Protein 4J7Q (pdb70)

CATH classification: 3.40.525.10

Nearest PDB structures (foldseek):
  4j7q-assembly3_B  TM=1.003E+00  e=6.945E-68  Saccharomyces cerevisiae S288C
  4j7q-assembly3_A  TM=9.992E-01  e=2.365E-64  Saccharomyces cerevisiae S288C
  4m8z-assembly1_B  TM=1.002E+00  e=1.175E-63  Saccharomyces cerevisiae S288C
  4j7p-assembly1_A  TM=9.966E-01  e=2.127E-63  Saccharomyces cerevisiae S288C
  4j7p-assembly1_B  TM=1.001E+00  e=8.844E-63  Saccharomyces cerevisiae S288C

Radius of gyration: 30.01 Å; Cα contacts (8 Å, |Δi|>4): 1055; chains: 2; bounding box: 81×82×56 Å

Secondary structure (DSSP, 8-state):
---EEE-S---S--TTSPPPPPPPP-HHHHHHHHHHHHHHH-TT-EEES-STT--TT-EEEPPHHHHHHS-HHHHHHHHHHTTS-HHHHHHHHHHHHHHHHHHT-TTSSGGGT-SS-HHHHGGGGTT-SEEEEEE-TTSPEEEEE-GGG--S-S-HHHHHHHHHHHHHHHHTPPTT---EEEEEE----TTS-----HHHHHHHHHHHS-TT-EEEEEEES--HHHHHHHHHHGGGB-HHHHTTEE-SS-GGGTS-GGGSBGGGTSSEEE---HHHHHHHHHHHHHHHHHHHHHHHHHTTS-TT--HHHHTS--SS-SS---/---EEE-S---S--TTSPPPPPPPPPHHHHHHHHHHHHHHH-TT-EEES-STT--TT-EEEPPHHHHHHS-HHHHHHHHHHTTT-HHHHHHHHHHHHHHHHHHT-TTSSGGGT-SS-HHHHGGGGTT-SEEEEEE-TTSPEEEEE-GGG--S-S-HHHHHHHHHHHHHHHHTPPTT---EEEEEE----TTS-------HHHHHHHHHHS-TT-EEEEEEES--HHHHHHHHHHGGGB-HHHHTTEE-SS-GGGTS-GGGSBGGGTSSEEE---HHHHHHHHHHHHHHHHHHHHHHHHHTTS-TT--HHHHSS--SS-SS--

InterPro domains:
  IPR001251 CRAL-TRIO lipid binding domain [PF00650] (140-289)
  IPR001251 CRAL-TRIO lipid binding domain [PS50191] (135-295)
  IPR001251 CRAL-TRIO lipid binding domain [SM00516] (139-292)
  IPR001251 CRAL-TRIO lipid binding domain [cd00170] (139-290)
  IPR011074 CRAL/TRIO, N-terminal domain [PF03765] (47-109)
  IPR011074 CRAL/TRIO, N-terminal domain [SM01100] (86-111)
  IPR036273 CRAL/TRIO, N-terminal domain superfamily [SSF46938] (19-126)
  IPR036865 CRAL-TRIO lipid binding domain superfamily [G3DSA:3.40.525.10] (13-345)
  IPR036865 CRAL-TRIO lipid binding domain superfamily [SSF52087] (134-319)
  IPR052578 Phosphatidylinositol Transfer CRAL-TRIO Domain-Containing Protein [PTHR45824] (34-321)

Sequence (644 aa):
KNLINIDKPIKELPASIAIPKEKPLTGEQQKMYDEVLKHFSNPDLKVYTSEKNKSEDDLKPLEEEEKAWLTRECFLRYLRATKWVLKDCIDRITMTLAWRREFGISHLGEEHGDKITADLVAVENESGKQVILGYENDARPILYLKPGRQNTKTSHRQVQHLVFMLERVIDFMPAGQDSLALLIDFKDYPDVPKVPGVGKEVLHILQTHYPERLGKALLTNIPWLAWTFLKLIHPFIDPLTREKLVFDEPFVKYVPKNELDSLYGGDLKFKYNHDVYWPALVETAREKRDHYFKRFQSFGGIVGLSEVDLRGTHEKLLYPVKKNLINIDKPIKELPASIAIPKEKPLTGEQQKMYDEVLKHFSNPDLKVYTSEKNKSEDDLKPLEEEEKAWLTRECFLRYLRATKWVLKDCIDRITMTLAWRREFGISHLGEEHGDKITADLVAVENESGKQVILGYENDARPILYLKPGRQNTKTSHRQVQHLVFMLERVIDFMPAGQDSLALLIDFKDYPDVPKVPGGVGKEVLHILQTHYPERLGKALLTNIPWLAWTFLKLIHPFIDPLTREKLVFDEPFVKYVPKNELDSLYGGDLKFKYNHDVYWPALVETAREKRDHYFKRFQSFGGIVGLSEVDLRGTHEKLLYPV

Organism: Saccharomyces cerevisiae (strain ATCC 204508 / S288c) (NCBI:txid559292)

GO terms:
  GO:0071561 nucleus-vacuole junction (C, IDA)
  GO:0071944 cell periphery (C, IDA)
  GO:0005811 lipid droplet (C, IDA)
  GO:0008526 phosphatidylinositol transfer activity (F, IDA)
  GO:0032934 sterol binding (F, IDA)
  GO:0015914 phospholipid transport (P, IDA)
  GO:0008526 phosphatidylinositol transfer activity (F, IGI)
  GO:0009410 response to xenobiotic stimulus (P, IGI)
  GO:0015914 phospholipid transport (P, IGI)
  GO:0016126 sterol biosynthetic process (P, IGI)
  GO:0008654 phospholipid biosynthetic process (P, IGI)
  GO:0005737 cytoplasm (C, HDA)
  GO:0005829 cytosol (C, HDA)
  GO:0005886 plasma membrane (C, HDA)
  GO:0043942 negative regulation of sexual sporulation resulting in formation of a cellular spore (P, IMP)
  GO:0008526 phosphatidylinositol transfer activity (F, IMP)
  GO:0015914 phospholipid transport (P, IMP)
  GO:0042802 identical protein binding (F, IPI)

Solvent-accessible surface area: 31065 Å² total; per-residue (Å²): 204,126,66,82,130,36,55,102,10,37,104,116,37,37,114,100,14,81,65,59,197,89,159,120,44,78,47,129,49,80,127,50,17,41,87,0,5,144,61,2,55,66,125,108,23,111,4,40,39,15,27,159,103,101,43,124,139,58,60,112,65,22,88,78,22,5,74,1,33,0,1,31,15,0,0,3,6,3,0,76,29,14,171,62,66,52,139,67,0,28,58,61,0,20,29,0,3,0,6,9,39,56,11,9,8,11,44,32,6,66,51,66,52,14,126,3,34,7,125,66,0,18,49,0,0,92,18,1,17,14,1,2,1,3,2,5,70,52,0,36,0,0,5,2,33,15,44,23,44,68,36,13,144,94,36,92,89,30,1,19,1,40,3,9,0,14,17,19,0,18,20,4,5,16,36,37,22,22,14,9,0,33,3,8,2,40,102,98,31,116,100,17,110,162,54,161,92,29,8,146,54,10,14,82,4,58,79,30,3,20,15,72,22,63,10,42,5,1,22,31,75,34,65,103,66,42,33,8,66,28,61,46,30,45,73,90,6,54,72,122,17,87,118,63,30,3,23,103,74,75,12,65,131,51,0,36,112,71,5,0,2,31,116,27,42,6,23,3,87,15,157,37,70,35,123,51,0,17,72,20,0,37,84,4,0,86,86,41,24,65,63,23,20,152,29,1,90,80,37,58,17,77,10,4,3,0,11,33,0,0,48,11,108,61,151,172,46,111,74,100,45,147,249,106,102,90,132,38,50,95,9,37,99,107,35,36,114,100,12,81,58,60,193,87,176,110,44,76,54,125,44,76,138,52,14,67,69,0,33,142,56,2,53,63,123,114,24,109,3,31,40,15,30,158,105,112,43,123,141,55,53,104,62,22,73,76,22,5,77,1,29,0,1,31,16,0,0,8,6,4,0,98,34,11,169,60,68,61,144,67,0,24,63,63,0,17,33,0,3,0,6,8,40,48,10,9,8,11,46,32,5,65,52,66,52,15,118,4,35,8,129,67,0,18,51,0,0,93,18,2,15,14,1,1,1,4,2,4,70,57,0,37,1,0,3,4,31,15,44,19,41,66,35,13,148,75,43,85,86,27,2,15,2,37,2,11,0,14,18,19,0,15,21,4,5,18,33,32,23,23,13,5,0,32,2,7,2,43,92,112,35,118,97,18,99,154,65,92,101,82,32,1,162,55,13,15,80,4,60,81,25,3,20,15,63,22,62,10,33,4,1,20,31,76,34,71,124,60,47,32,7,62,26,62,47,34,49,70,92,4,43,78,138,17,84,132,62,30,1,23,102,73,91,12,65,123,36,0,35,105,71,4,0,2,30,118,29,42,6,20,4,97,18,150,41,68,35,122,53,0,17,73,18,0,38,88,8,0,87,82,41,26,64,61,23,19,152,28,0,92,78,40,58,17,77,8,4,2,0,10,25,0,0,45,12,115,62,161,170,38,112,70,102,89

B-factor: mean 21.81, std 8.24, range [9.13, 56.17]

Structure (mmCIF, N/CA/C/O backbone):
data_4J7Q
#
_entry.id   4J7Q
#
_cell.length_a   52.889
_cell.length_b   144.149
_cell.length_c   55.656
_cell.angle_alpha   90.00
_cell.angle_beta   111.28
_cell.angle_gamma   90.00
#
_symmetry.space_group_name_H-M   'P 1 21 1'
#
loop_
_entity.id
_entity.type
_entity.pdbx_description
1 polymer 'Phosphatidylinositol transfer protein PDR16'
2 non-polymer '(1R)-2-{[(S)-hydroxy{[(1S,2R,3R,4S,5S,6R)-2,3,4,5,6-pentahydroxycyclohexyl]oxy}phosphoryl]oxy}-1-[(octadecanoyloxy)methyl]ethyl (9Z)-octadec-9-enoate'
3 water water
#
loop_
_atom_site.group_PDB
_atom_site.id
_atom_site.type_symbol
_atom_site.label_atom_id
_atom_site.label_alt_id
_atom_site.label_comp_id
_atom_site.label_asym_id
_atom_site.label_entity_id
_atom_site.label_seq_id
_atom_site.pdbx_PDB_ins_code
_atom_site.Cartn_x
_atom_site.Cartn_y
_atom_site.Cartn_z
_atom_site.occupancy
_atom_site.B_iso_or_equiv
_atom_site.auth_seq_id
_atom_site.auth_comp_id
_atom_site.auth_asym_id
_atom_site.auth_atom_id
_atom_site.pdbx_PDB_model_num
ATOM 1 N N . LYS A 1 4 ? -38.568 33.939 -11.158 1.00 47.73 16 LYS A N 1
ATOM 2 C CA . LYS A 1 4 ? -37.627 32.805 -11.387 1.00 47.55 16 LYS A CA 1
ATOM 3 C C . LYS A 1 4 ? -37.025 32.367 -10.055 1.00 47.11 16 LYS A C 1
ATOM 4 O O . LYS A 1 4 ? -36.868 31.172 -9.794 1.00 48.05 16 LYS A O 1
ATOM 10 N N . ASN A 1 5 ? -36.691 33.348 -9.219 1.00 45.96 17 ASN A N 1
ATOM 11 C CA . ASN A 1 5 ? -36.107 33.102 -7.902 1.00 44.38 17 ASN A CA 1
ATOM 12 C C . ASN A 1 5 ? -34.761 32.384 -7.959 1.00 42.36 17 ASN A C 1
ATOM 13 O O . ASN A 1 5 ? -34.023 32.362 -6.973 1.00 42.23 17 ASN A O 1
ATOM 18 N N . LEU A 1 6 ? -34.443 31.803 -9.112 1.00 39.74 18 LEU A N 1
ATOM 19 C CA . LEU A 1 6 ? -33.187 31.083 -9.278 1.00 36.26 18 LEU A CA 1
ATOM 20 C C . LEU A 1 6 ? -31.985 32.010 -9.368 1.00 34.15 18 LEU A C 1
ATOM 21 O O . LEU A 1 6 ? -32.032 33.051 -10.025 1.00 34.13 18 LEU A O 1
ATOM 26 N N . ILE A 1 7 ? -30.907 31.614 -8.699 1.00 30.48 19 ILE A N 1
ATOM 27 C CA . ILE A 1 7 ? -29.665 32.375 -8.691 1.00 27.52 19 ILE A CA 1
ATOM 28 C C . ILE A 1 7 ? -28.639 31.608 -9.516 1.00 27.07 19 ILE A C 1
ATOM 29 O O . ILE A 1 7 ? -28.294 30.473 -9.184 1.00 27.31 19 ILE A O 1
ATOM 34 N N . ASN A 1 8 ? -28.161 32.216 -10.596 1.00 26.13 20 ASN A N 1
ATOM 35 C CA . ASN A 1 8 ? -27.163 31.567 -11.439 1.00 25.55 20 ASN A CA 1
ATOM 36 C C . ASN A 1 8 ? -25.802 31.677 -10.768 1.00 23.29 20 ASN A C 1
ATOM 37 O O . ASN A 1 8 ? -25.311 32.774 -10.509 1.00 24.50 20 ASN A O 1
ATOM 42 N N . ILE A 1 9 ? -25.193 30.531 -10.490 1.00 20.64 21 ILE A N 1
ATOM 43 C CA . ILE A 1 9 ? -23.903 30.505 -9.819 1.00 19.34 21 ILE A CA 1
ATOM 44 C C . ILE A 1 9 ? -23.008 29.442 -10.452 1.00 17.90 21 ILE A C 1
ATOM 45 O O . ILE A 1 9 ? -23.488 28.382 -10.870 1.00 18.51 21 ILE A O 1
ATOM 50 N N . ASP A 1 10 ? -21.709 29.726 -10.535 1.00 18.01 22 ASP A N 1
ATOM 51 C CA . ASP A 1 10 ? -20.770 28.782 -11.133 1.00 18.34 22 ASP A CA 1
ATOM 52 C C . ASP A 1 10 ? -19.436 28.671 -10.396 1.00 17.91 22 ASP A C 1
ATOM 53 O O . ASP A 1 10 ? -18.488 28.070 -10.900 1.00 18.51 22 ASP A O 1
ATOM 58 N N . LYS A 1 11 ? -19.375 29.240 -9.199 1.00 18.23 23 LYS A N 1
ATOM 59 C CA . LYS A 1 11 ? -18.157 29.196 -8.394 1.00 18.23 23 LYS A CA 1
ATOM 60 C C . LYS A 1 11 ? -18.518 28.980 -6.932 1.00 16.26 23 LYS A C 1
ATOM 61 O O . LYS A 1 11 ? -19.645 29.239 -6.521 1.00 17.20 23 LYS A O 1
ATOM 67 N N . PRO A 1 12 ? -17.560 28.497 -6.125 1.00 16.67 24 PRO A N 1
ATOM 68 C CA . PRO A 1 12 ? -17.836 28.268 -4.703 1.00 16.42 24 PRO A CA 1
ATOM 69 C C . PRO A 1 12 ? -18.202 29.564 -3.990 1.00 17.79 24 PRO A C 1
ATOM 70 O O . PRO A 1 12 ? -17.741 30.643 -4.370 1.00 19.19 24 PRO A O 1
ATOM 74 N N . ILE A 1 13 ? -19.037 29.456 -2.963 1.00 16.53 25 ILE A N 1
ATOM 75 C CA . ILE A 1 13 ? -19.422 30.614 -2.168 1.00 16.67 25 ILE A CA 1
ATOM 76 C C . ILE A 1 13 ? -18.291 30.736 -1.153 1.00 17.10 25 ILE A C 1
ATOM 77 O O . ILE A 1 13 ? -18.120 29.875 -0.289 1.00 17.32 25 ILE A O 1
ATOM 82 N N . LYS A 1 14 ? -17.515 31.807 -1.282 1.00 17.00 26 LYS A N 1
ATOM 83 C CA . LYS A 1 14 ? -16.344 32.033 -0.443 1.00 17.69 26 LYS A CA 1
ATOM 84 C C . LYS A 1 14 ? -16.514 32.131 1.063 1.00 18.41 26 LYS A C 1
ATOM 85 O O . LYS A 1 14 ? -15.701 31.585 1.810 1.00 18.49 26 LYS A O 1
ATOM 91 N N . GLU A 1 15 ? -17.554 32.816 1.518 1.00 17.92 27 GLU A N 1
ATOM 92 C CA . GLU A 1 15 ? -17.745 32.987 2.951 1.00 19.65 27 GLU A CA 1
ATOM 93 C C . GLU A 1 15 ? -19.122 32.608 3.461 1.00 19.53 27 GLU A C 1
ATOM 94 O O . GLU A 1 15 ? -20.119 32.672 2.736 1.00 18.22 27 GLU A O 1
ATOM 100 N N . LEU A 1 16 ? -19.162 32.227 4.732 1.00 18.61 28 LEU A N 1
ATOM 101 C CA . LEU A 1 16 ? -20.407 31.885 5.393 1.00 18.11 28 LEU A CA 1
ATOM 102 C C . LEU A 1 16 ? -21.184 33.194 5.491 1.00 17.76 28 LEU A C 1
ATOM 103 O O . LEU A 1 16 ? -20.654 34.202 5.964 1.00 18.21 28 LEU A O 1
ATOM 108 N N . PRO A 1 17 ? -22.445 33.203 5.039 1.00 18.10 29 PRO A N 1
ATOM 109 C CA . PRO A 1 17 ? -23.227 34.440 5.119 1.00 19.74 29 PRO A CA 1
ATOM 110 C C . PRO A 1 17 ? -23.573 34.770 6.568 1.00 20.13 29 PRO A C 1
ATOM 111 O O . PRO A 1 17 ? -23.675 33.875 7.409 1.00 20.24 29 PRO A O 1
ATOM 115 N N . ALA A 1 18 ? -23.742 36.057 6.856 1.00 20.51 30 ALA A N 1
ATOM 116 C CA . ALA A 1 18 ? -24.070 36.512 8.202 1.00 20.87 30 ALA A CA 1
ATOM 117 C C . ALA A 1 18 ? -25.413 35.971 8.692 1.00 20.84 30 ALA A C 1
ATOM 118 O O . ALA A 1 18 ? -25.689 35.982 9.892 1.00 23.19 30 ALA A O 1
ATOM 120 N N . SER A 1 19 ? -26.239 35.496 7.765 1.00 20.47 31 SER A N 1
ATOM 121 C CA . SER A 1 19 ? -27.554 34.958 8.108 1.00 20.96 31 SER A CA 1
ATOM 122 C C . SER A 1 19 ? -27.511 33.574 8.755 1.00 21.18 31 SER A C 1
ATOM 123 O O . SER A 1 19 ? -28.533 33.079 9.237 1.00 21.63 31 SER A O 1
ATOM 126 N N . ILE A 1 20 ? -26.336 32.948 8.760 1.00 19.93 32 ILE A N 1
ATOM 127 C CA . ILE A 1 20 ? -26.171 31.623 9.362 1.00 19.64 32 ILE A CA 1
ATOM 128 C C . ILE A 1 20 ? -25.274 31.725 10.593 1.00 20.41 32 ILE A C 1
ATOM 129 O O . ILE A 1 20 ? -24.107 32.092 10.491 1.00 22.28 32 ILE A O 1
ATOM 134 N N . ALA A 1 21 ? -25.827 31.395 11.754 1.00 23.60 33 ALA A N 1
ATOM 135 C CA . ALA A 1 21 ? -25.080 31.471 13.001 1.00 25.76 33 ALA A CA 1
ATOM 136 C C . ALA A 1 21 ? -24.170 30.273 13.226 1.00 27.19 33 ALA A C 1
ATOM 137 O O . ALA A 1 21 ? -24.450 29.168 12.768 1.00 26.54 33 ALA A O 1
ATOM 139 N N . ILE A 1 22 ? -23.074 30.511 13.938 1.00 29.31 34 ILE A N 1
ATOM 140 C CA . ILE A 1 22 ? -22.118 29.464 14.260 1.00 31.56 34 ILE A CA 1
ATOM 141 C C . ILE A 1 22 ? -22.578 28.810 15.557 1.00 32.81 34 ILE A C 1
ATOM 142 O O . ILE A 1 22 ? -22.708 29.479 16.584 1.00 33.46 34 ILE A O 1
ATOM 147 N N . PRO A 1 23 ? -22.846 27.497 15.526 1.00 33.72 35 PRO A N 1
ATOM 148 C CA . PRO A 1 23 ? -23.293 26.782 16.725 1.00 34.99 35 PRO A CA 1
ATOM 149 C C . PRO A 1 23 ? -22.307 26.965 17.875 1.00 36.57 35 PRO A C 1
ATOM 150 O O . PRO A 1 23 ? -21.095 26.856 17.686 1.00 37.18 35 PRO A O 1
ATOM 154 N N . LYS A 1 24 ? -22.830 27.250 19.063 1.00 38.16 36 LYS A N 1
ATOM 155 C CA . LYS A 1 24 ? -21.987 27.445 20.238 1.00 40.14 36 LYS A CA 1
ATOM 156 C C . LYS A 1 24 ? -21.444 26.112 20.745 1.00 40.15 36 LYS A C 1
ATOM 157 O O . LYS A 1 24 ? -22.166 25.114 20.796 1.00 40.43 36 LYS A O 1
ATOM 163 N N . GLU A 1 25 ? -20.167 26.101 21.115 1.00 40.89 37 GLU A N 1
ATOM 164 C CA . GLU A 1 25 ? -19.521 24.892 21.612 1.00 41.71 37 GLU A CA 1
ATOM 165 C C . GLU A 1 25 ? -19.706 24.731 23.116 1.00 41.52 37 GLU A C 1
ATOM 166 O O . GLU A 1 25 ? -19.597 25.695 23.872 1.00 40.99 37 GLU A O 1
ATOM 172 N N . LYS A 1 26 ? -19.987 23.504 23.542 1.00 41.74 38 LYS A N 1
ATOM 173 C CA . LYS A 1 26 ? -20.175 23.207 24.955 1.00 42.05 38 LYS A CA 1
ATOM 174 C C . LYS A 1 26 ? -18.818 23.065 25.636 1.00 41.64 38 LYS A C 1
ATOM 175 O O . LYS A 1 26 ? -17.976 22.274 25.206 1.00 42.07 38 LYS A O 1
ATOM 181 N N . PRO A 1 27 ? -18.589 23.832 26.713 1.00 40.99 39 PRO A N 1
ATOM 182 C CA . PRO A 1 27 ? -17.321 23.782 27.445 1.00 40.46 39 PRO A CA 1
ATOM 183 C C . PRO A 1 27 ? -16.935 22.372 27.875 1.00 39.77 39 PRO A C 1
ATOM 184 O O . PRO A 1 27 ? -17.792 21.505 28.045 1.00 40.40 39 PRO A O 1
ATOM 188 N N . LEU A 1 28 ? -15.636 22.151 28.044 1.00 39.16 40 LEU A N 1
ATOM 189 C CA . LEU A 1 28 ? -15.125 20.851 28.456 1.00 38.51 40 LEU A CA 1
ATOM 190 C C . LEU A 1 28 ? -15.288 20.676 29.959 1.00 38.75 40 LEU A C 1
ATOM 191 O O . LEU A 1 28 ? -15.274 21.652 30.709 1.00 39.25 40 LEU A O 1
ATOM 196 N N . THR A 1 29 ? -15.443 19.430 30.392 1.00 38.82 41 THR A N 1
ATOM 197 C CA . THR A 1 29 ? -15.594 19.133 31.811 1.00 38.59 41 THR A CA 1
ATOM 198 C C . THR A 1 29 ? -14.216 19.155 32.455 1.00 38.33 41 THR A C 1
ATOM 199 O O . THR A 1 29 ? -13.208 19.349 31.773 1.00 37.73 41 THR A O 1
ATOM 203 N N . GLY A 1 30 ? -14.173 18.956 33.767 1.00 37.63 42 GLY A N 1
ATOM 204 C CA . GLY A 1 30 ? -12.902 18.957 34.465 1.00 37.21 42 GLY A CA 1
ATOM 205 C C . GLY A 1 30 ? -11.981 17.863 33.962 1.00 36.25 42 GLY A C 1
ATOM 206 O O . GLY A 1 30 ? -10.830 18.124 33.616 1.00 36.60 42 GLY A O 1
ATOM 207 N N . GLU A 1 31 ? -12.489 16.636 33.920 1.00 35.98 43 GLU A N 1
ATOM 208 C CA . GLU A 1 31 ? -11.704 15.497 33.460 1.00 36.00 43 GLU A CA 1
ATOM 209 C C . GLU A 1 31 ? -11.295 15.662 32.001 1.00 34.96 43 GLU A C 1
ATOM 210 O O . GLU A 1 31 ? -10.148 15.399 31.638 1.00 34.02 43 GLU A O 1
ATOM 216 N N . GLN A 1 32 ? -12.237 16.096 31.170 1.00 33.57 44 GLN A N 1
ATOM 217 C CA . GLN A 1 32 ? -11.963 16.302 29.751 1.00 32.39 44 GLN A CA 1
ATOM 218 C C . GLN A 1 32 ? -10.821 17.296 29.560 1.00 30.92 44 GLN A C 1
ATOM 219 O O . GLN A 1 32 ? -9.938 17.089 28.728 1.00 29.71 44 GLN A O 1
ATOM 225 N N . GLN A 1 33 ? -10.843 18.371 30.341 1.00 30.09 45 GLN A N 1
ATOM 226 C CA . GLN A 1 33 ? -9.815 19.405 30.270 1.00 29.73 45 GLN A CA 1
ATOM 227 C C . GLN A 1 33 ? -8.452 18.847 30.677 1.00 28.85 45 GLN A C 1
ATOM 228 O O . GLN A 1 33 ? -7.430 19.175 30.071 1.00 27.85 45 GLN A O 1
ATOM 234 N N . LYS A 1 34 ? -8.440 18.008 31.708 1.00 29.10 46 LYS A N 1
ATOM 235 C CA . LYS A 1 34 ? -7.197 17.407 32.176 1.00 28.96 46 LYS A CA 1
ATOM 236 C C . LYS A 1 34 ? -6.587 16.532 31.085 1.00 27.35 46 LYS A C 1
ATOM 237 O O . LYS A 1 34 ? -5.384 16.598 30.825 1.00 26.85 46 LYS A O 1
ATOM 243 N N . MET A 1 35 ? -7.421 15.715 30.447 1.00 26.16 47 MET A N 1
ATOM 244 C CA . MET A 1 35 ? -6.939 14.832 29.393 1.00 23.99 47 MET A CA 1
ATOM 245 C C . MET A 1 35 ? -6.472 15.632 28.187 1.00 22.73 47 MET A C 1
ATOM 246 O O . MET A 1 35 ? -5.476 15.286 27.551 1.00 22.40 47 MET A O 1
ATOM 251 N N . TYR A 1 36 ? -7.194 16.704 27.873 1.00 22.50 48 TYR A N 1
ATOM 252 C CA . TYR A 1 36 ? -6.814 17.550 26.751 1.00 21.52 48 TYR A CA 1
ATOM 253 C C . TYR A 1 36 ? -5.416 18.110 26.995 1.00 21.46 48 TYR A C 1
ATOM 254 O O . TYR A 1 36 ? -4.581 18.132 26.093 1.00 21.02 48 TYR A O 1
ATOM 263 N N . ASP A 1 37 ? -5.160 18.567 28.218 1.00 21.64 49 ASP A N 1
ATOM 264 C CA . ASP A 1 37 ? -3.853 19.119 28.544 1.00 22.99 49 ASP A CA 1
ATOM 265 C C . ASP A 1 37 ? -2.741 18.086 28.382 1.00 23.30 49 ASP A C 1
ATOM 266 O O . ASP A 1 37 ? -1.602 18.443 28.088 1.00 23.34 49 ASP A O 1
ATOM 271 N N . GLU A 1 38 ? -3.070 16.811 28.575 1.00 23.62 50 GLU A N 1
ATOM 272 C CA . GLU A 1 38 ? -2.084 15.743 28.423 1.00 23.42 50 GLU A CA 1
ATOM 273 C C . GLU A 1 38 ? -1.722 15.589 26.950 1.00 22.51 50 GLU A C 1
ATOM 274 O O . GLU A 1 38 ? -0.567 15.342 26.605 1.00 22.29 50 GLU A O 1
ATOM 280 N N . VAL A 1 39 ? -2.717 15.736 26.081 1.00 21.73 51 VAL A N 1
ATOM 281 C CA . VAL A 1 39 ? -2.477 15.624 24.648 1.00 21.09 51 VAL A CA 1
ATOM 282 C C . VAL A 1 39 ? -1.650 16.823 24.192 1.00 20.11 51 VAL A C 1
ATOM 283 O O . VAL A 1 39 ? -0.723 16.685 23.391 1.00 19.19 51 VAL A O 1
ATOM 287 N N . LEU A 1 40 ? -1.985 17.999 24.714 1.00 20.47 52 LEU A N 1
ATOM 288 C CA . LEU A 1 40 ? -1.263 19.218 24.374 1.00 20.79 52 LEU A CA 1
ATOM 289 C C . LEU A 1 40 ? 0.202 19.079 24.780 1.00 20.74 52 LEU A C 1
ATOM 290 O O . LEU A 1 40 ? 1.104 19.433 24.025 1.00 19.70 52 LEU A O 1
ATOM 295 N N . LYS A 1 41 ? 0.433 18.554 25.978 1.00 21.61 53 LYS A N 1
ATOM 296 C CA . LYS A 1 41 ? 1.793 18.373 26.472 1.00 21.97 53 LYS A CA 1
ATOM 297 C C . LYS A 1 41 ? 2.580 17.408 25.588 1.00 21.17 53 LYS A C 1
ATOM 298 O O . LYS A 1 41 ? 3.739 17.659 25.254 1.00 20.90 53 LYS A O 1
ATOM 304 N N . HIS A 1 42 ? 1.946 16.304 25.206 1.00 20.64 54 HIS A N 1
ATOM 305 C CA . HIS A 1 42 ? 2.605 15.314 24.371 1.00 20.44 54 HIS A CA 1
ATOM 306 C C . HIS A 1 42 ? 3.093 15.911 23.059 1.00 19.43 54 HIS A C 1
ATOM 307 O O . HIS A 1 42 ? 4.252 15.753 22.688 1.00 20.23 54 HIS A O 1
ATOM 314 N N . PHE A 1 43 ? 2.203 16.602 22.354 1.00 19.58 55 PHE A N 1
ATOM 315 C CA . PHE A 1 43 ? 2.571 17.181 21.072 1.00 18.76 55 PHE A CA 1
ATOM 316 C C . PHE A 1 43 ? 3.329 18.504 21.124 1.00 20.32 55 PHE A C 1
ATOM 317 O O . PHE A 1 43 ? 3.789 18.997 20.093 1.00 20.66 55 PHE A O 1
ATOM 325 N N . SER A 1 44 ? 3.486 19.059 22.323 1.00 21.34 56 SER A N 1
ATOM 326 C CA . SER A 1 44 ? 4.217 20.314 22.498 1.00 22.78 56 SER A CA 1
ATOM 327 C C . SER A 1 44 ? 5.683 20.039 22.837 1.00 23.56 56 SER A C 1
ATOM 328 O O . SER A 1 44 ? 6.503 20.957 22.874 1.00 24.43 56 SER A O 1
ATOM 331 N N . ASN A 1 45 ? 6.001 18.773 23.087 1.00 24.01 57 ASN A N 1
ATOM 332 C CA . ASN A 1 45 ? 7.364 18.366 23.420 1.00 25.71 57 ASN A CA 1
ATOM 333 C C . ASN A 1 45 ? 8.307 18.643 22.249 1.00 26.06 57 ASN A C 1
ATOM 334 O O . ASN A 1 45 ? 8.185 18.038 21.185 1.00 24.86 57 ASN A O 1
ATOM 339 N N . PRO A 1 46 ? 9.271 19.564 22.434 1.00 26.16 58 PRO A N 1
ATOM 340 C CA . PRO A 1 46 ? 10.222 19.911 21.376 1.00 26.66 58 PRO A CA 1
ATOM 341 C C . PRO A 1 46 ? 11.090 18.766 20.865 1.00 26.71 58 PRO A C 1
ATOM 342 O O . PRO A 1 46 ? 11.650 18.849 19.773 1.00 28.21 58 PRO A O 1
ATOM 346 N N . ASP A 1 47 ? 11.192 17.694 21.641 1.00 27.30 59 ASP A N 1
ATOM 347 C CA . ASP A 1 47 ? 12.012 16.559 21.235 1.00 28.38 59 ASP A CA 1
ATOM 348 C C . ASP A 1 47 ? 11.198 15.451 20.578 1.00 27.63 59 ASP A C 1
ATOM 349 O O . ASP A 1 47 ? 11.733 14.396 20.234 1.00 27.54 59 ASP A O 1
ATOM 354 N N . LEU A 1 48 ? 9.907 15.700 20.389 1.00 25.92 60 LEU A N 1
ATOM 355 C CA . LEU A 1 48 ? 9.025 14.715 19.780 1.00 24.63 60 LEU A CA 1
ATOM 356 C C . LEU A 1 48 ? 9.386 14.384 18.337 1.00 23.36 60 LEU A C 1
ATOM 357 O O . LEU A 1 48 ? 9.652 15.271 17.528 1.00 23.13 60 LEU A O 1
ATOM 362 N N . LYS A 1 49 ? 9.396 13.091 18.029 1.00 22.58 61 LYS A N 1
ATOM 363 C CA . LYS A 1 49 ? 9.671 12.610 16.683 1.00 24.06 61 LYS A CA 1
ATOM 364 C C . LYS A 1 49 ? 8.560 11.624 16.347 1.00 22.24 61 LYS A C 1
ATOM 365 O O . LYS A 1 49 ? 8.175 10.804 17.182 1.00 24.12 61 LYS A O 1
ATOM 371 N N . VAL A 1 50 ? 8.038 11.716 15.127 1.00 21.41 62 VAL A N 1
ATOM 372 C CA . VAL A 1 50 ? 6.941 10.861 14.691 1.00 20.63 62 VAL A CA 1
ATOM 373 C C . VAL A 1 50 ? 7.277 10.069 13.427 1.00 18.23 62 VAL A C 1
ATOM 374 O O . VAL A 1 50 ? 8.125 10.478 12.638 1.00 18.37 62 VAL A O 1
ATOM 378 N N . TYR A 1 51 ? 6.607 8.931 13.248 1.00 17.77 63 TYR A N 1
ATOM 379 C CA . TYR A 1 51 ? 6.817 8.085 12.077 1.00 16.89 63 TYR A CA 1
ATOM 380 C C . TYR A 1 51 ? 6.689 8.912 10.807 1.00 17.09 63 TYR A C 1
ATOM 381 O O . TYR A 1 51 ? 5.952 9.898 10.771 1.00 18.03 63 TYR A O 1
ATOM 390 N N . THR A 1 52 ? 7.399 8.495 9.766 1.00 16.46 64 THR A N 1
ATOM 391 C CA . THR A 1 52 ? 7.374 9.188 8.483 1.00 16.61 64 THR A CA 1
ATOM 392 C C . THR A 1 52 ? 6.386 8.552 7.513 1.00 16.87 64 THR A C 1
ATOM 393 O O . THR A 1 52 ? 6.192 9.040 6.398 1.00 16.84 64 THR A O 1
ATOM 397 N N . SER A 1 53 ? 5.761 7.462 7.940 1.00 15.79 65 SER A N 1
ATOM 398 C CA . SER A 1 53 ? 4.804 6.754 7.102 1.00 15.63 65 SER A CA 1
ATOM 399 C C . SER A 1 53 ? 3.900 5.887 7.962 1.00 16.02 65 SER A C 1
ATOM 400 O O . SER A 1 53 ? 4.277 5.494 9.063 1.00 16.44 65 SER A O 1
ATOM 403 N N . GLU A 1 54 ? 2.698 5.602 7.471 1.00 15.87 66 GLU A N 1
ATOM 404 C CA . GLU A 1 54 ? 1.793 4.736 8.211 1.00 16.69 66 GLU A CA 1
ATOM 405 C C . GLU A 1 54 ? 1.964 3.314 7.686 1.00 17.84 66 GLU A C 1
ATOM 406 O O . GLU A 1 54 ? 2.254 2.392 8.451 1.00 19.01 66 GLU A O 1
ATOM 412 N N . LYS A 1 55 ? 1.810 3.142 6.377 1.00 18.02 67 LYS A N 1
ATOM 413 C CA . LYS A 1 55 ? 1.936 1.821 5.771 1.00 19.95 67 LYS A CA 1
ATOM 414 C C . LYS A 1 55 ? 3.344 1.243 5.902 1.00 21.36 67 LYS A C 1
ATOM 415 O O . LYS A 1 55 ? 3.525 0.031 5.818 1.00 22.11 67 LYS A O 1
ATOM 421 N N . ASN A 1 56 ? 4.335 2.107 6.113 1.00 21.20 68 ASN A N 1
ATOM 422 C CA . ASN A 1 56 ? 5.722 1.656 6.259 1.00 21.23 68 ASN A CA 1
ATOM 423 C C . ASN A 1 56 ? 6.350 2.158 7.556 1.00 21.15 68 ASN A C 1
ATOM 424 O O . ASN A 1 56 ? 7.564 2.349 7.634 1.00 21.64 68 ASN A O 1
ATOM 429 N N . LYS A 1 57 ? 5.521 2.357 8.575 1.00 21.86 69 LYS A N 1
ATOM 430 C CA . LYS A 1 57 ? 5.988 2.841 9.868 1.00 23.24 69 LYS A CA 1
ATOM 431 C C . LYS A 1 57 ? 7.197 2.054 10.359 1.00 22.93 69 LYS A C 1
ATOM 432 O O . LYS A 1 57 ? 7.231 0.825 10.268 1.00 22.34 69 LYS A O 1
ATOM 438 N N . SER A 1 58 ? 8.183 2.773 10.883 1.00 22.97 70 SER A N 1
ATOM 439 C CA . SER A 1 58 ? 9.404 2.153 11.390 1.00 23.33 70 SER A CA 1
ATOM 440 C C . SER A 1 58 ? 9.947 2.937 12.575 1.00 24.53 70 SER A C 1
ATOM 441 O O . SER A 1 58 ? 9.992 4.166 12.550 1.00 23.24 70 SER A O 1
ATOM 444 N N . GLU A 1 59 ? 10.359 2.223 13.617 1.00 25.44 71 GLU A N 1
ATOM 445 C CA . GLU A 1 59 ? 10.906 2.879 14.794 1.00 28.01 71 GLU A CA 1
ATOM 446 C C . GLU A 1 59 ? 12.265 3.469 14.433 1.00 26.72 71 GLU A C 1
ATOM 447 O O . GLU A 1 59 ? 12.782 4.333 15.139 1.00 28.27 71 GLU A O 1
ATOM 453 N N . ASP A 1 60 ? 12.836 3.005 13.324 1.00 25.51 72 ASP A N 1
ATOM 454 C CA . ASP A 1 60 ? 14.138 3.492 12.879 1.00 25.95 72 ASP A CA 1
ATOM 455 C C . ASP A 1 60 ? 14.032 4.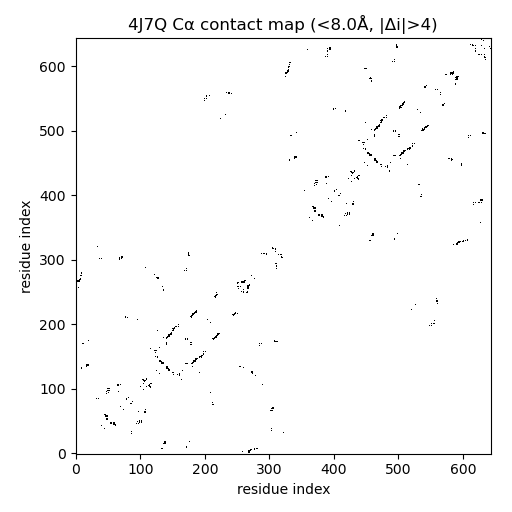718 11.980 1.00 25.31 72 ASP A C 1
ATOM 456 O O . ASP A 1 60 ? 15.039 5.211 11.473 1.00 25.63 72 ASP A O 1
ATOM 461 N N . ASP A 1 61 ? 12.816 5.210 11.768 1.00 25.08 73 ASP A N 1
ATOM 462 C CA . ASP A 1 61 ? 12.643 6.385 10.927 1.00 25.60 73 ASP A CA 1
ATOM 463 C C . ASP A 1 61 ? 11.591 7.316 11.513 1.00 24.99 73 ASP A C 1
ATOM 464 O O . ASP A 1 61 ? 10.406 7.241 11.177 1.00 25.55 73 ASP A O 1
ATOM 469 N N . LEU A 1 62 ? 12.050 8.184 12.406 1.00 24.42 74 LEU A N 1
ATOM 470 C CA . LEU A 1 62 ? 11.197 9.153 13.075 1.00 24.86 74 LEU A CA 1
ATOM 471 C C . LEU A 1 62 ? 11.736 10.543 12.776 1.00 24.72 74 LEU A C 1
ATOM 472 O O . LEU A 1 62 ? 12.949 10.754 12.751 1.00 26.50 74 LEU A O 1
ATOM 477 N N . LYS A 1 63 ? 10.833 11.487 12.544 1.00 22.26 75 LYS A N 1
ATOM 478 C CA . LYS A 1 63 ? 11.227 12.857 12.253 1.00 21.91 75 LYS A CA 1
ATOM 479 C C . LYS A 1 63 ? 10.376 13.839 13.044 1.00 21.07 75 LYS A C 1
ATOM 480 O O . LYS A 1 63 ? 9.185 13.614 13.253 1.00 19.86 75 LYS A O 1
ATOM 486 N N . PRO A 1 64 ? 10.983 14.944 13.502 1.00 20.52 76 PRO A N 1
ATOM 487 C CA . PRO A 1 64 ? 10.275 15.964 14.279 1.00 20.50 76 PRO A CA 1
ATOM 488 C C . PRO A 1 64 ? 9.152 16.645 13.505 1.00 18.54 76 PRO A C 1
ATOM 489 O O . PRO A 1 64 ? 9.075 16.550 12.279 1.00 19.52 76 PRO A O 1
ATOM 493 N N . LEU A 1 65 ? 8.283 17.331 14.236 1.00 19.08 77 LEU A N 1
ATOM 494 C CA . LEU A 1 65 ? 7.169 18.042 13.624 1.00 18.77 77 LEU A CA 1
ATOM 495 C C . LEU A 1 65 ? 7.680 19.248 12.850 1.00 20.14 77 LEU A C 1
ATOM 496 O O . LEU A 1 65 ? 8.542 19.990 13.331 1.00 21.24 77 LEU A O 1
ATOM 501 N N . GLU A 1 66 ? 7.160 19.433 11.643 1.00 19.85 78 GLU A N 1
ATOM 502 C CA . GLU A 1 66 ? 7.539 20.580 10.837 1.00 20.74 78 GLU A CA 1
ATOM 503 C C . GLU A 1 66 ? 6.578 21.710 11.179 1.00 18.67 78 GLU A C 1
ATOM 504 O O . GLU A 1 66 ? 5.533 21.485 11.792 1.00 17.11 78 GLU A O 1
ATOM 510 N N . GLU A 1 67 ? 6.937 22.929 10.795 1.00 18.72 79 GLU A N 1
ATOM 511 C CA . GLU A 1 67 ? 6.096 24.082 11.084 1.00 18.92 79 GLU A CA 1
ATOM 512 C C . GLU A 1 67 ? 4.640 23.860 10.662 1.00 16.90 79 GLU A C 1
ATOM 513 O O . GLU A 1 67 ? 3.714 24.116 11.440 1.00 16.54 79 GLU A O 1
ATOM 519 N N . GLU A 1 68 ? 4.444 23.370 9.440 1.00 18.00 80 GLU A N 1
ATOM 520 C CA . GLU A 1 68 ? 3.101 23.125 8.909 1.00 16.98 80 GLU A CA 1
ATOM 521 C C . GLU A 1 68 ? 2.317 22.061 9.681 1.00 16.23 80 GLU A C 1
ATOM 522 O O . GLU A 1 68 ? 1.082 22.089 9.713 1.00 15.26 80 GLU A O 1
ATOM 528 N N . GLU A 1 69 ? 3.023 21.114 10.293 1.00 15.31 81 GLU A N 1
ATOM 529 C CA . GLU A 1 69 ? 2.351 20.076 11.065 1.00 14.48 81 GLU A CA 1
ATOM 530 C C . GLU A 1 69 ? 1.899 20.637 12.410 1.00 14.61 81 GLU A C 1
ATOM 531 O O . GLU A 1 69 ? 0.854 20.256 12.926 1.00 14.02 81 GLU A O 1
ATOM 537 N N . LYS A 1 70 ? 2.672 21.563 12.971 1.00 14.89 82 LYS A N 1
ATOM 538 C CA . LYS A 1 70 ? 2.277 22.177 14.234 1.00 15.06 82 LYS A CA 1
ATOM 539 C C . LYS A 1 70 ? 1.006 22.996 13.996 1.00 14.38 82 LYS A C 1
ATOM 540 O O . LYS A 1 70 ? 0.153 23.107 14.873 1.00 15.07 82 LYS A O 1
ATOM 546 N N . ALA A 1 71 ? 0.879 23.557 12.796 1.00 15.14 83 ALA A N 1
ATOM 547 C CA . ALA A 1 71 ? -0.295 24.359 12.463 1.00 15.12 83 ALA A CA 1
ATOM 548 C C . ALA A 1 71 ? -1.544 23.496 12.280 1.00 14.98 83 ALA A C 1
ATOM 549 O O . ALA A 1 71 ? -2.665 23.990 12.371 1.00 14.61 83 ALA A O 1
ATOM 551 N N . TRP A 1 72 ? -1.343 22.206 12.024 1.00 14.43 84 TRP A N 1
ATOM 552 C CA . TRP A 1 72 ? -2.454 21.273 11.847 1.00 14.00 84 TRP A CA 1
ATOM 553 C C . TRP A 1 72 ? -2.885 20.723 13.212 1.00 14.30 84 TRP A C 1
ATOM 554 O O . TRP A 1 72 ? -4.047 20.350 13.408 1.00 15.27 84 TRP A O 1
ATOM 565 N N . LEU A 1 73 ? -1.936 20.676 14.147 1.00 15.42 85 LEU A N 1
ATOM 566 C CA . LEU A 1 73 ? -2.191 20.171 15.494 1.00 15.48 85 LEU A CA 1
ATOM 567 C C . LEU A 1 73 ? -2.807 21.265 16.356 1.00 17.30 85 LEU A C 1
ATOM 568 O O . LEU A 1 73 ? -2.170 21.823 17.250 1.00 17.84 85 LEU A O 1
ATOM 573 N N . THR A 1 74 ? -4.066 21.558 16.064 1.00 16.09 86 THR A N 1
ATOM 574 C CA . THR A 1 74 ? -4.820 22.590 16.754 1.00 15.83 86 THR A CA 1
ATOM 575 C C . THR A 1 74 ? -5.650 22.049 17.905 1.00 14.96 86 THR A C 1
ATOM 576 O O . THR A 1 74 ? -5.810 20.842 18.072 1.00 15.12 86 THR A O 1
ATOM 580 N N . ARG A 1 75 ? -6.195 22.975 18.683 1.00 16.03 87 ARG A N 1
ATOM 581 C CA . ARG A 1 75 ? -7.059 22.651 19.803 1.00 16.17 87 ARG A CA 1
ATOM 582 C C . ARG A 1 75 ? -8.203 21.756 19.326 1.00 16.48 87 ARG A C 1
ATOM 583 O O . ARG A 1 75 ? -8.484 20.719 19.926 1.00 16.69 87 ARG A O 1
ATOM 591 N N . GLU A 1 76 ? -8.859 22.162 18.240 1.00 15.99 88 GLU A N 1
ATOM 592 C CA . GLU A 1 76 ? -9.975 21.394 17.703 1.00 15.05 88 GLU A CA 1
ATOM 593 C C . GLU A 1 76 ? -9.543 20.052 17.123 1.00 14.95 88 GLU A C 1
ATOM 594 O O . GLU A 1 76 ? -10.315 19.094 17.129 1.00 15.17 88 GLU A O 1
ATOM 600 N N . CYS A 1 77 ? -8.323 19.981 16.601 1.00 14.75 89 CYS A N 1
ATOM 601 C CA . CYS A 1 77 ? -7.829 18.715 16.072 1.00 14.74 89 CYS A CA 1
A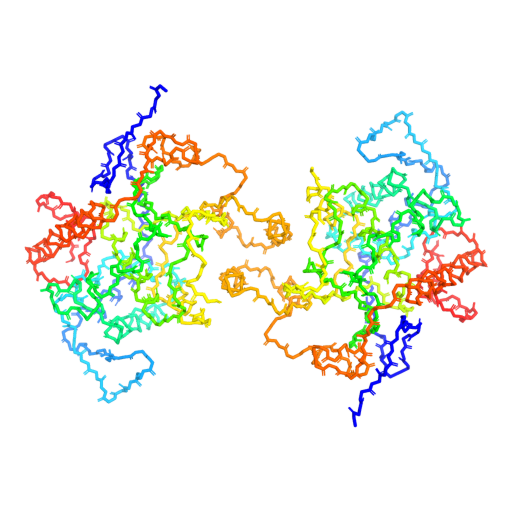TOM 602 C C . CYS A 1 77 ? -7.748 17.742 17.248 1.00 15.07 89 CYS A C 1
ATOM 603 O O . CYS A 1 77 ? -8.213 16.611 17.156 1.00 15.42 89 CYS A O 1
ATOM 606 N N . PHE A 1 78 ? -7.162 18.192 18.356 1.00 16.53 90 PHE A N 1
ATOM 607 C CA . PHE A 1 78 ? -7.049 17.344 19.539 1.00 15.81 90 PHE A CA 1
ATOM 608 C C . PHE A 1 78 ? -8.433 16.884 19.984 1.00 16.56 90 PHE A C 1
ATOM 609 O O . PHE A 1 78 ? -8.645 15.705 20.281 1.00 16.43 90 PHE A O 1
ATOM 617 N N . LEU A 1 79 ? -9.376 17.822 20.026 1.00 15.99 91 LEU A N 1
ATOM 618 C CA . LEU A 1 79 ? -10.733 17.508 20.442 1.00 17.15 91 LEU A CA 1
ATOM 619 C C . LEU A 1 79 ? -11.443 16.541 19.497 1.00 15.67 91 LEU A C 1
ATOM 620 O O . LEU A 1 79 ? -12.203 15.683 19.942 1.00 16.58 91 LEU A O 1
ATOM 625 N N . ARG A 1 80 ? -11.202 16.659 18.194 1.00 15.98 92 ARG A N 1
ATOM 626 C CA . ARG A 1 80 ? -11.838 15.737 17.266 1.00 16.25 92 ARG A CA 1
ATOM 627 C C . ARG A 1 80 ? -11.391 14.305 17.563 1.00 15.57 92 ARG A C 1
ATOM 628 O O . ARG A 1 80 ? -12.209 13.383 17.566 1.00 16.16 92 ARG A O 1
ATOM 636 N N . TYR A 1 81 ? -10.099 14.127 17.823 1.00 14.84 93 TYR A N 1
ATOM 637 C CA . TYR A 1 81 ? -9.567 12.801 18.115 1.00 15.88 93 TYR A CA 1
ATOM 638 C C . TYR A 1 81 ? -9.957 12.309 19.504 1.00 16.61 93 TYR A C 1
ATOM 639 O O . TYR A 1 81 ? -10.202 11.119 19.694 1.00 16.73 93 TYR A O 1
ATOM 648 N N . LEU A 1 82 ? -10.031 13.217 20.470 1.00 17.00 94 LEU A N 1
ATOM 649 C CA . LEU A 1 82 ? -10.421 12.821 21.818 1.00 18.37 94 LEU A CA 1
ATOM 650 C C . LEU A 1 82 ? -11.852 12.291 21.814 1.00 20.31 94 LEU A C 1
ATOM 651 O O . LEU A 1 82 ? -12.153 11.289 22.466 1.00 20.18 94 LEU A O 1
ATOM 656 N N . ARG A 1 83 ? -12.735 12.948 21.067 1.00 19.63 95 ARG A N 1
ATOM 657 C CA . ARG A 1 83 ? -14.118 12.493 21.001 1.00 20.41 95 ARG A CA 1
ATOM 658 C C . ARG A 1 83 ? -14.210 11.165 20.251 1.00 19.71 95 ARG A C 1
ATOM 659 O O . ARG A 1 83 ? -14.895 10.237 20.688 1.00 20.78 95 ARG A O 1
ATOM 667 N N . ALA A 1 84 ? -13.507 11.075 19.125 1.00 17.81 96 ALA A N 1
ATOM 668 C CA . ALA A 1 84 ? -13.517 9.869 18.306 1.00 19.49 96 ALA A CA 1
ATOM 669 C C . ALA A 1 84 ? -13.012 8.643 19.055 1.00 20.57 96 ALA A C 1
ATOM 670 O O . ALA A 1 84 ? -13.524 7.537 18.858 1.00 20.30 96 ALA A O 1
ATOM 672 N N . THR A 1 85 ? -12.011 8.840 19.910 1.00 20.15 97 THR A N 1
ATOM 673 C CA . THR A 1 85 ? -11.439 7.736 20.678 1.00 22.33 97 THR A CA 1
ATOM 674 C C . THR A 1 85 ? -12.126 7.525 22.025 1.00 23.17 97 THR A C 1
ATOM 675 O O . THR A 1 85 ? -11.638 6.767 22.863 1.00 23.94 97 THR A O 1
ATOM 679 N N . LYS A 1 86 ? -13.255 8.195 22.226 1.00 23.26 98 LYS A N 1
ATOM 680 C CA . LYS A 1 86 ? -14.024 8.067 23.461 1.00 25.14 98 LYS A CA 1
ATOM 681 C C . LYS A 1 86 ? -13.210 8.431 24.698 1.00 25.03 98 LYS A C 1
ATOM 682 O O . LYS A 1 86 ? -13.299 7.775 25.739 1.00 25.20 98 LYS A O 1
ATOM 688 N N . TRP A 1 87 ? -12.413 9.484 24.565 1.00 24.21 99 TRP A N 1
ATOM 689 C CA . TRP A 1 87 ? -11.574 9.987 25.640 1.00 24.57 99 TRP A CA 1
ATOM 690 C C . TRP A 1 87 ? -10.664 8.966 26.316 1.00 25.26 99 TRP A C 1
ATOM 691 O O . TRP A 1 87 ? -10.662 8.819 27.542 1.00 25.20 99 TRP A O 1
ATOM 702 N N . VAL A 1 88 ? -9.899 8.255 25.496 1.00 25.56 100 VAL A N 1
ATOM 703 C CA . VAL A 1 88 ? -8.921 7.286 25.976 1.00 25.54 100 VAL A CA 1
ATOM 704 C C . VAL A 1 88 ? -7.611 7.903 25.501 1.00 25.52 100 VAL A C 1
ATOM 705 O O . VAL A 1 88 ? -7.292 7.858 24.311 1.00 23.87 100 VAL A O 1
ATOM 709 N N . LEU A 1 89 ? -6.872 8.499 26.433 1.00 24.86 101 LEU A N 1
ATOM 710 C CA . LEU A 1 89 ? -5.616 9.181 26.129 1.00 24.30 101 LEU A CA 1
ATOM 711 C C . LEU A 1 89 ? -4.661 8.428 25.209 1.00 24.61 101 LEU A C 1
ATOM 712 O O . LEU A 1 89 ? -4.218 8.967 24.193 1.00 23.28 101 LEU A O 1
ATOM 717 N N . LYS A 1 90 ? -4.336 7.192 25.573 1.00 23.54 102 LYS A N 1
ATOM 718 C CA . LYS A 1 90 ? -3.432 6.364 24.781 1.00 25.72 102 LYS A CA 1
ATOM 719 C C . LYS A 1 90 ? -3.879 6.257 23.325 1.00 24.75 102 LYS A C 1
ATOM 720 O O . LYS A 1 90 ? -3.086 6.470 22.407 1.00 22.65 102 LYS A O 1
ATOM 726 N N . ASP A 1 91 ? -5.149 5.922 23.120 1.00 24.31 103 ASP A N 1
ATOM 727 C CA . ASP A 1 91 ? -5.688 5.779 21.774 1.00 23.38 103 ASP A CA 1
ATOM 728 C C . ASP A 1 91 ? -5.702 7.102 21.014 1.00 21.64 103 ASP A C 1
ATOM 729 O O . ASP A 1 91 ? -5.422 7.137 19.813 1.00 20.35 103 ASP A O 1
ATOM 734 N N . CYS A 1 92 ? -6.026 8.187 21.710 1.00 20.88 104 CYS A N 1
ATOM 735 C CA . CYS A 1 92 ? -6.059 9.503 21.076 1.00 19.50 104 CYS A CA 1
ATOM 736 C C . CYS A 1 92 ? -4.676 9.867 20.544 1.00 19.62 104 CYS A C 1
ATOM 737 O O . CYS A 1 92 ? -4.515 10.222 19.373 1.00 17.88 104 CYS A O 1
ATOM 740 N N . ILE A 1 93 ? -3.672 9.779 21.408 1.00 18.55 105 ILE A N 1
ATOM 741 C CA . ILE A 1 93 ? -2.313 10.104 21.006 1.00 18.96 105 ILE A CA 1
ATOM 742 C C . ILE A 1 93 ? -1.833 9.221 19.854 1.00 18.38 105 ILE A C 1
ATOM 743 O O . ILE A 1 93 ? -1.244 9.720 18.898 1.00 17.86 105 ILE A O 1
ATOM 748 N N . ASP A 1 94 ? -2.095 7.917 19.932 1.00 18.41 106 ASP A N 1
ATOM 749 C CA . ASP A 1 94 ? -1.675 7.009 18.867 1.00 19.77 106 ASP A CA 1
ATOM 750 C C . ASP A 1 94 ? -2.349 7.349 17.539 1.00 18.42 106 ASP A C 1
ATOM 751 O O . ASP A 1 94 ? -1.704 7.332 16.491 1.00 17.76 106 ASP A O 1
ATOM 756 N N . ARG A 1 95 ? -3.643 7.650 17.584 1.00 18.81 107 ARG A N 1
ATOM 757 C CA . ARG A 1 95 ? -4.386 7.981 16.371 1.00 18.21 107 ARG A CA 1
ATOM 758 C C . ARG A 1 95 ? -3.909 9.268 15.714 1.00 17.82 107 ARG A C 1
ATOM 759 O O . ARG A 1 95 ? -3.773 9.329 14.493 1.00 16.61 107 ARG A O 1
ATOM 767 N N . ILE A 1 96 ? -3.654 10.296 16.515 1.00 16.33 108 ILE A N 1
ATOM 768 C CA . ILE A 1 96 ? -3.167 11.556 15.965 1.00 15.28 108 ILE A CA 1
ATOM 769 C C . ILE A 1 96 ? -1.810 11.295 15.326 1.00 15.60 108 ILE A C 1
ATOM 770 O O . ILE A 1 96 ? -1.522 11.759 14.223 1.00 14.54 108 ILE A O 1
ATOM 775 N N . THR A 1 97 ? -0.975 10.538 16.033 1.00 15.40 109 THR A N 1
ATOM 776 C CA . THR A 1 97 ? 0.350 10.204 15.545 1.00 16.19 109 THR A CA 1
ATOM 777 C C . THR A 1 97 ? 0.290 9.483 14.199 1.00 15.17 109 THR A C 1
ATOM 778 O O . THR A 1 97 ? 1.038 9.812 13.276 1.00 15.17 109 THR A O 1
ATOM 782 N N . MET A 1 98 ? -0.600 8.503 14.072 1.00 15.02 110 MET A N 1
ATOM 783 C CA . MET A 1 98 ? -0.680 7.775 12.817 1.00 15.23 110 MET A CA 1
ATOM 784 C C . MET A 1 98 ? -1.245 8.604 11.663 1.00 14.31 110 MET A C 1
ATOM 785 O O . MET A 1 98 ? -0.901 8.362 10.510 1.00 14.66 110 MET A O 1
ATOM 790 N N . THR A 1 99 ? -2.097 9.583 11.960 1.00 14.19 111 THR A N 1
ATOM 791 C CA . THR A 1 99 ? -2.617 10.431 10.888 1.00 13.37 111 THR A CA 1
ATOM 792 C C . THR A 1 99 ? -1.483 11.342 10.420 1.00 14.47 111 THR A C 1
ATOM 793 O O . THR A 1 99 ? -1.344 11.605 9.229 1.00 13.65 111 THR A O 1
ATOM 797 N N . LEU A 1 100 ? -0.665 11.828 11.350 1.00 15.13 112 LEU A N 1
ATOM 798 C CA . LEU A 1 100 ? 0.469 12.664 10.965 1.00 14.92 112 LEU A CA 1
ATOM 799 C C . LEU A 1 100 ? 1.347 11.843 10.020 1.00 13.92 112 LEU A C 1
ATOM 800 O O . LEU A 1 100 ? 1.836 12.348 9.008 1.00 15.06 112 LEU A O 1
ATOM 805 N N . ALA A 1 101 ? 1.527 10.567 10.355 1.00 14.27 113 ALA A N 1
ATOM 806 C CA . ALA A 1 101 ? 2.341 9.667 9.551 1.00 14.93 113 ALA A CA 1
ATOM 807 C C . ALA A 1 101 ? 1.727 9.430 8.177 1.00 14.22 113 ALA A C 1
ATOM 808 O O . ALA A 1 101 ? 2.424 9.447 7.162 1.00 14.65 113 ALA A O 1
ATOM 810 N N . TRP A 1 102 ? 0.419 9.196 8.143 1.00 14.69 114 TRP A N 1
ATOM 811 C CA . TRP A 1 102 ? -0.252 8.968 6.872 1.00 13.68 114 TRP A CA 1
ATOM 812 C C . TRP A 1 102 ? -0.230 10.219 5.995 1.00 13.33 114 TRP A C 1
ATOM 813 O O . TRP A 1 102 ? -0.035 10.119 4.788 1.00 13.78 114 TRP A O 1
ATOM 824 N N . ARG A 1 103 ? -0.433 11.392 6.590 1.00 14.17 115 ARG A N 1
ATOM 825 C CA . ARG A 1 103 ? -0.415 12.626 5.803 1.00 13.92 115 ARG A CA 1
ATOM 826 C C . ARG A 1 103 ? 0.955 12.798 5.149 1.00 14.58 115 ARG A C 1
ATOM 827 O O . ARG A 1 103 ? 1.064 13.282 4.023 1.00 14.21 115 ARG A O 1
ATOM 835 N N . ARG A 1 104 ? 2.003 12.382 5.850 1.00 14.68 116 ARG A N 1
ATOM 836 C CA . ARG A 1 104 ? 3.348 12.469 5.301 1.00 14.82 116 ARG A CA 1
ATOM 837 C C . ARG A 1 104 ? 3.482 11.507 4.128 1.00 14.97 116 ARG A C 1
ATOM 838 O O . ARG A 1 104 ? 3.932 11.886 3.051 1.00 17.57 116 ARG A O 1
ATOM 846 N N . GLU A 1 105 ? 3.075 10.258 4.335 1.00 15.60 117 GLU A N 1
ATOM 847 C CA . GLU A 1 105 ? 3.182 9.258 3.280 1.00 16.73 117 GLU A CA 1
ATOM 848 C C . GLU A 1 105 ? 2.327 9.586 2.060 1.00 15.20 117 GLU A C 1
ATOM 849 O O . GLU A 1 105 ? 2.752 9.368 0.925 1.00 16.94 117 GLU A O 1
ATOM 855 N N . PHE A 1 106 ? 1.135 10.131 2.295 1.00 14.88 118 PHE A N 1
ATOM 856 C CA . PHE A 1 106 ? 0.203 10.436 1.213 1.00 14.10 118 PHE A CA 1
ATOM 857 C C . PHE A 1 106 ? 0.564 11.655 0.375 1.00 16.26 118 PHE A C 1
ATOM 858 O O . PHE A 1 106 ? 0.141 11.765 -0.777 1.00 16.28 118 PHE A O 1
ATOM 866 N N . GLY A 1 107 ? 1.323 12.576 0.958 1.00 14.54 119 GLY A N 1
ATOM 867 C CA . GLY A 1 107 ? 1.717 13.770 0.229 1.00 15.43 119 GLY A CA 1
ATOM 868 C C . GLY A 1 107 ? 0.928 15.027 0.559 1.00 15.71 119 GLY A C 1
ATOM 869 O O . GLY A 1 107 ? 0.833 15.926 -0.278 1.00 16.38 119 GLY A O 1
ATOM 870 N N . ILE A 1 108 ? 0.363 15.096 1.762 1.00 14.13 120 ILE A N 1
ATOM 871 C CA . ILE A 1 108 ? -0.405 16.273 2.180 1.00 15.03 120 ILE A CA 1
ATOM 872 C C . ILE A 1 108 ? -0.029 16.774 3.572 1.00 14.55 120 ILE A C 1
ATOM 873 O O . ILE A 1 108 ? -0.850 17.373 4.259 1.00 14.99 120 ILE A O 1
ATOM 878 N N . SER A 1 109 ? 1.218 16.560 3.976 1.00 15.97 121 SER A N 1
ATOM 879 C CA . SER A 1 109 ? 1.656 16.985 5.306 1.00 14.75 121 SER A CA 1
ATOM 880 C C . SER A 1 109 ? 2.121 18.437 5.410 1.00 15.41 121 SER A C 1
ATOM 881 O O . SER A 1 109 ? 2.512 18.879 6.493 1.00 15.49 121 SER A O 1
ATOM 884 N N . HIS A 1 110 ? 2.067 19.180 4.307 1.00 15.58 122 HIS A N 1
ATOM 885 C CA . HIS A 1 110 ? 2.548 20.562 4.308 1.00 16.67 122 HIS A CA 1
ATOM 886 C C . HIS A 1 110 ? 1.510 21.678 4.219 1.00 17.42 122 HIS A C 1
ATOM 887 O O . HIS A 1 110 ? 1.871 22.841 4.028 1.00 17.87 122 HIS A O 1
ATOM 894 N N . LEU A 1 111 ? 0.235 21.333 4.358 1.00 14.89 123 LEU A N 1
ATOM 895 C CA . LEU A 1 111 ? -0.838 22.319 4.287 1.00 16.01 123 LEU A CA 1
ATOM 896 C C . LEU A 1 111 ? -0.813 23.099 2.982 1.00 16.96 123 LEU A C 1
ATOM 897 O O . LEU A 1 111 ? -0.890 24.332 2.975 1.00 16.25 123 LEU A O 1
ATOM 902 N N . GLY A 1 112 ? -0.691 22.373 1.877 1.00 16.12 124 GLY A N 1
ATOM 903 C CA . GLY A 1 112 ? -0.700 23.012 0.580 1.00 16.44 124 GLY A CA 1
ATOM 904 C C . GLY A 1 112 ? 0.485 22.728 -0.311 1.00 16.03 124 GLY A C 1
ATOM 905 O O . GLY A 1 112 ? 1.609 22.544 0.155 1.00 16.98 124 GLY A O 1
ATOM 906 N N . GLU A 1 113 ? 0.226 22.688 -1.611 1.00 17.48 125 GLU A N 1
ATOM 907 C CA . GLU A 1 113 ? 1.285 22.454 -2.573 1.00 17.94 125 GLU A CA 1
ATOM 908 C C . GLU A 1 113 ? 2.279 23.608 -2.509 1.00 18.18 125 GLU A C 1
ATOM 909 O O . GLU A 1 113 ? 3.445 23.450 -2.868 1.00 18.80 125 GLU A O 1
ATOM 915 N N . GLU A 1 114 ? 1.816 24.764 -2.039 1.00 17.98 126 GLU A N 1
ATOM 916 C CA . GLU A 1 114 ? 2.678 25.936 -1.930 1.00 17.86 126 GLU A CA 1
ATOM 917 C C . GLU A 1 114 ? 3.759 25.721 -0.876 1.00 18.88 126 GLU A C 1
ATOM 918 O O . GLU A 1 114 ? 4.727 26.478 -0.808 1.00 21.17 126 GLU A O 1
ATOM 924 N N . HIS A 1 115 ? 3.590 24.691 -0.050 1.00 18.10 127 HIS A N 1
ATOM 925 C CA . HIS A 1 115 ? 4.573 24.374 0.981 1.00 18.51 127 HIS A CA 1
ATOM 926 C C . HIS A 1 115 ? 5.266 23.043 0.690 1.00 18.08 127 HIS A C 1
ATOM 927 O O . HIS A 1 115 ? 6.043 22.550 1.513 1.00 19.42 127 HIS A O 1
ATOM 934 N N . GLY A 1 116 ? 4.971 22.455 -0.466 1.00 18.54 128 GLY A N 1
ATOM 935 C CA . GLY A 1 116 ? 5.614 21.203 -0.832 1.00 19.20 128 GLY A CA 1
ATOM 936 C C . GLY A 1 116 ? 4.768 19.951 -1.002 1.00 18.58 128 GLY A C 1
ATOM 937 O O . GLY A 1 116 ? 5.318 18.888 -1.290 1.00 20.12 128 GLY A O 1
ATOM 938 N N . ASP A 1 117 ? 3.454 20.048 -0.828 1.00 17.75 129 ASP A N 1
ATOM 939 C CA . ASP A 1 117 ? 2.594 18.873 -0.986 1.00 16.97 129 ASP A CA 1
ATOM 940 C C . ASP A 1 117 ? 2.753 18.237 -2.364 1.00 17.30 129 ASP A C 1
ATOM 941 O O . ASP A 1 117 ? 2.803 18.940 -3.377 1.00 17.88 129 ASP A O 1
ATOM 946 N N . LYS A 1 118 ? 2.812 16.907 -2.401 1.00 17.51 130 LYS A N 1
ATOM 947 C CA . LYS A 1 118 ? 2.924 16.191 -3.666 1.00 19.73 130 LYS A CA 1
ATOM 948 C C . LYS A 1 118 ? 1.547 16.173 -4.321 1.00 19.25 130 LYS A C 1
ATOM 949 O O . LYS A 1 118 ? 1.425 16.115 -5.545 1.00 19.67 130 LYS A O 1
ATOM 955 N N . ILE A 1 119 ? 0.500 16.204 -3.501 1.00 18.80 131 ILE A N 1
ATOM 956 C CA . ILE A 1 119 ? -0.853 16.216 -4.041 1.00 19.15 131 ILE A CA 1
ATOM 957 C C . ILE A 1 119 ? -1.188 17.649 -4.407 1.00 19.73 131 ILE A C 1
ATOM 958 O O . ILE A 1 119 ? -1.466 18.479 -3.542 1.00 20.76 131 ILE A O 1
ATOM 963 N N . THR A 1 120 ? -1.150 17.929 -5.701 1.00 18.83 132 THR A N 1
ATOM 964 C CA . THR A 1 120 ? -1.418 19.266 -6.208 1.00 18.04 132 THR A CA 1
ATOM 965 C C . THR A 1 120 ? -2.754 19.334 -6.925 1.00 18.25 132 THR A C 1
ATOM 966 O O . THR A 1 120 ? -3.333 18.313 -7.295 1.00 17.82 132 THR A O 1
ATOM 970 N N . ALA A 1 121 ? -3.234 20.553 -7.138 1.00 17.48 133 ALA A N 1
ATOM 971 C CA . ALA A 1 121 ? -4.496 20.753 -7.828 1.00 17.72 133 ALA A CA 1
ATOM 972 C C . ALA A 1 121 ? -4.387 20.220 -9.255 1.00 19.15 133 ALA A C 1
ATOM 973 O O . ALA A 1 121 ? -5.333 19.628 -9.774 1.00 19.96 133 ALA A O 1
ATOM 975 N N . ASP A 1 122 ? -3.230 20.421 -9.879 1.00 21.43 134 ASP A N 1
ATOM 976 C CA . ASP A 1 122 ? -3.020 19.961 -11.248 1.00 23.06 134 ASP A CA 1
ATOM 977 C C . ASP A 1 122 ? -3.035 18.441 -11.351 1.00 23.03 134 ASP A C 1
ATOM 978 O O . ASP A 1 122 ? -3.508 17.885 -12.340 1.00 23.54 134 ASP A O 1
ATOM 983 N N . LEU A 1 123 ? -2.521 17.770 -10.327 1.00 21.68 135 LEU A N 1
ATOM 984 C CA . LEU A 1 123 ? -2.490 16.314 -10.321 1.00 21.56 135 LEU A CA 1
ATOM 985 C C . LEU A 1 123 ? -3.889 15.709 -10.349 1.00 21.14 135 LEU A C 1
ATOM 986 O O . LEU A 1 123 ? -4.137 14.740 -11.065 1.00 20.59 135 LEU A O 1
ATOM 991 N N . VAL A 1 124 ? -4.804 16.295 -9.579 1.00 19.47 136 VAL A N 1
ATOM 992 C CA . VAL A 1 124 ? -6.167 15.778 -9.471 1.00 18.79 136 VAL A CA 1
ATOM 993 C C . VAL A 1 124 ? -7.262 16.480 -10.274 1.00 18.16 136 VAL A C 1
ATOM 994 O O . VAL A 1 124 ? -8.384 15.981 -10.350 1.00 19.39 136 VAL A O 1
ATOM 998 N N . ALA A 1 125 ? -6.939 17.621 -10.878 1.00 19.06 137 ALA A N 1
ATOM 999 C CA . ALA A 1 125 ? -7.918 18.395 -11.633 1.00 19.40 137 ALA A CA 1
ATOM 1000 C C . ALA A 1 125 ? -8.766 17.593 -12.612 1.00 18.90 137 ALA A C 1
ATOM 1001 O O . ALA A 1 125 ? -9.985 17.752 -12.652 1.00 18.44 137 ALA A O 1
ATOM 1003 N N . VAL A 1 126 ? -8.124 16.735 -13.400 1.00 18.53 138 VAL A N 1
ATOM 1004 C CA . VAL A 1 126 ? -8.849 15.939 -14.384 1.00 19.86 138 VAL A CA 1
ATOM 1005 C C . VAL A 1 126 ? -9.993 15.135 -13.765 1.00 19.15 138 VAL A C 1
ATOM 1006 O O . VAL A 1 126 ? -11.034 14.945 -14.388 1.00 20.27 138 VAL A O 1
ATOM 1010 N N . GLU A 1 127 ? -9.808 14.681 -12.529 1.00 17.97 139 GLU A N 1
ATOM 1011 C CA . GLU A 1 127 ? -10.832 13.898 -11.844 1.00 18.50 139 GLU A CA 1
ATOM 1012 C C . GLU A 1 127 ? -12.137 14.659 -11.599 1.00 18.84 139 GLU A C 1
ATOM 1013 O O . GLU A 1 127 ? -13.190 14.046 -11.439 1.00 19.58 139 GLU A O 1
ATOM 1019 N N . ASN A 1 128 ? -12.071 15.990 -11.568 1.00 17.78 140 ASN A N 1
ATOM 1020 C CA . ASN A 1 128 ? -13.261 16.806 -11.317 1.00 17.98 140 ASN A CA 1
ATOM 1021 C C . ASN A 1 128 ? -13.858 17.428 -12.578 1.00 17.71 140 ASN A C 1
ATOM 1022 O O . ASN A 1 128 ? -14.816 18.193 -12.493 1.00 18.34 140 ASN A O 1
ATOM 1027 N N . GLU A 1 129 ? -13.312 17.093 -13.742 1.00 19.71 141 GLU A N 1
ATOM 1028 C CA . GLU A 1 129 ? -13.795 17.684 -14.989 1.00 21.90 141 GLU A CA 1
ATOM 1029 C C . GLU A 1 129 ? -15.289 17.534 -15.282 1.00 21.75 141 GLU A C 1
ATOM 1030 O O . GLU A 1 129 ? -15.871 18.377 -15.970 1.00 22.14 141 GLU A O 1
ATOM 1036 N N . SER A 1 130 ? -15.912 16.478 -14.765 1.00 20.22 142 SER A N 1
ATOM 1037 C CA . SER A 1 130 ? -17.336 16.260 -14.993 1.00 20.90 142 SER A CA 1
ATOM 1038 C C . SER A 1 130 ? -18.174 16.704 -13.796 1.00 20.01 142 SER A C 1
ATOM 1039 O O . SER A 1 130 ? -19.377 16.466 -13.747 1.00 21.31 142 SER A O 1
ATOM 1042 N N . GLY A 1 131 ? -17.525 17.352 -12.833 1.00 18.85 143 GLY A N 1
ATOM 1043 C CA . GLY A 1 131 ? -18.224 17.832 -11.653 1.00 18.07 143 GLY A CA 1
ATOM 1044 C C . GLY A 1 131 ? -18.810 16.756 -10.755 1.00 17.25 143 GLY A C 1
ATOM 1045 O O . GLY A 1 131 ? -19.896 16.939 -10.203 1.00 18.07 143 GLY A O 1
ATOM 1046 N N . LYS A 1 132 ? -18.097 15.642 -10.590 1.00 17.01 144 LYS A N 1
ATOM 1047 C CA . LYS A 1 132 ? -18.597 14.559 -9.745 1.00 17.92 144 LYS A CA 1
ATOM 1048 C C . LYS A 1 132 ? -18.489 14.898 -8.259 1.00 17.30 144 LYS A C 1
ATOM 1049 O O . LYS A 1 132 ? -19.067 14.221 -7.413 1.00 17.72 144 LYS A O 1
ATOM 1055 N N . GLN A 1 133 ? -17.735 15.949 -7.952 1.00 17.07 145 GLN A N 1
ATOM 1056 C CA . GLN A 1 133 ? -17.603 16.434 -6.580 1.00 15.87 145 GLN A CA 1
ATOM 1057 C C . GLN A 1 133 ? -17.660 17.953 -6.663 1.00 14.35 145 GLN A C 1
ATOM 1058 O O . GLN A 1 133 ? -17.007 18.559 -7.516 1.00 16.35 145 GLN A O 1
ATOM 1064 N N . VAL A 1 134 ? -18.457 18.563 -5.796 1.00 13.34 146 VAL A N 1
ATOM 1065 C CA . VAL A 1 134 ? -18.602 20.012 -5.810 1.00 14.90 146 VAL A CA 1
ATOM 1066 C C . VAL A 1 134 ? -18.714 20.597 -4.410 1.00 14.88 146 VAL A C 1
ATOM 1067 O O . VAL A 1 134 ? -19.526 20.148 -3.601 1.00 14.40 146 VAL A O 1
ATOM 1071 N N . ILE A 1 135 ? -17.880 21.597 -4.132 1.00 15.12 147 ILE A N 1
ATOM 1072 C CA . ILE A 1 135 ? -17.907 22.288 -2.856 1.00 14.97 147 ILE A CA 1
ATOM 1073 C C . ILE A 1 135 ? -18.699 23.562 -3.127 1.00 13.92 147 ILE A C 1
ATOM 1074 O O . ILE A 1 135 ? -18.278 24.405 -3.922 1.00 14.79 147 ILE A O 1
ATOM 1079 N N . LEU A 1 136 ? -19.848 23.690 -2.474 1.00 14.30 148 LEU A N 1
ATOM 1080 C CA . LEU A 1 136 ? -20.712 24.843 -2.686 1.00 15.18 148 LEU A CA 1
ATOM 1081 C C . LEU A 1 136 ? -21.733 25.048 -1.575 1.00 15.17 148 LEU A C 1
ATOM 1082 O O . LEU A 1 136 ? -22.532 24.157 -1.281 1.00 14.69 148 LEU A O 1
ATOM 1087 N N . GLY A 1 137 ? -21.705 26.231 -0.967 1.00 15.28 149 GLY A N 1
ATOM 1088 C CA . GLY A 1 137 ? -22.662 26.556 0.076 1.00 15.28 149 GLY A CA 1
ATOM 1089 C C . GLY A 1 137 ? -22.405 26.055 1.484 1.00 16.33 149 GLY A C 1
ATOM 1090 O O . GLY A 1 137 ? -21.466 25.300 1.739 1.00 15.68 149 GLY A O 1
ATOM 1091 N N . TYR A 1 138 ? -23.270 26.493 2.395 1.00 16.10 150 TYR A N 1
ATOM 1092 C CA . TYR A 1 138 ? -23.198 26.136 3.806 1.00 16.17 150 TYR A CA 1
ATOM 1093 C C . TYR A 1 138 ? -24.605 25.813 4.296 1.00 17.45 150 TYR A C 1
ATOM 1094 O O . TYR A 1 138 ? -25.579 26.419 3.840 1.00 16.74 150 TYR A O 1
ATOM 1103 N N . GLU A 1 139 ? -24.727 24.866 5.221 1.00 16.18 151 GLU A N 1
ATOM 1104 C CA . GLU A 1 139 ? -26.056 24.520 5.712 1.00 16.65 151 GLU A CA 1
ATOM 1105 C C . GLU A 1 139 ? -26.461 25.195 7.025 1.00 17.27 151 GLU A C 1
ATOM 1106 O O . GLU A 1 139 ? -25.776 26.099 7.511 1.00 16.27 151 GLU A O 1
ATOM 1112 N N . ASN A 1 140 ? -27.588 24.770 7.587 1.00 17.25 152 ASN A N 1
ATOM 1113 C CA . ASN A 1 140 ? -28.125 25.385 8.799 1.00 18.38 152 ASN A CA 1
ATOM 1114 C C . ASN A 1 140 ? -27.200 25.566 9.992 1.00 17.15 152 ASN A C 1
ATOM 1115 O O . ASN A 1 140 ? -27.366 26.514 10.765 1.00 18.48 152 ASN A O 1
ATOM 1120 N N . ASP A 1 141 ? -26.232 24.669 10.154 1.00 18.35 153 ASP A N 1
ATOM 1121 C CA . ASP A 1 141 ? -25.309 24.759 11.277 1.00 18.41 153 ASP A CA 1
ATOM 1122 C C . ASP A 1 141 ? -23.934 25.280 10.870 1.00 18.36 153 ASP A C 1
ATOM 1123 O O . ASP A 1 141 ? -22.943 25.052 11.566 1.00 17.65 153 ASP A O 1
ATOM 1128 N N . ALA A 1 142 ? -23.891 25.982 9.739 1.00 16.92 154 ALA A N 1
ATOM 1129 C CA . ALA A 1 142 ? -22.666 26.581 9.208 1.00 17.56 154 ALA A CA 1
ATOM 1130 C C . ALA A 1 142 ? -21.661 25.587 8.623 1.00 16.55 154 ALA A C 1
ATOM 1131 O O . ALA A 1 142 ? -20.509 25.938 8.380 1.00 18.69 154 ALA A O 1
ATOM 1133 N N . ARG A 1 143 ? -22.089 24.356 8.377 1.00 16.78 155 ARG A N 1
ATOM 1134 C CA . ARG A 1 143 ? -21.176 23.373 7.804 1.00 15.97 155 ARG A CA 1
ATOM 1135 C C . ARG A 1 143 ? -21.044 23.562 6.295 1.00 15.55 155 ARG A C 1
ATOM 1136 O O . ARG A 1 143 ? -22.042 23.752 5.597 1.00 16.31 155 ARG A O 1
ATOM 1144 N N . PRO A 1 144 ? -19.808 23.540 5.772 1.00 14.89 156 PRO A N 1
ATOM 1145 C CA . PRO A 1 144 ? -19.664 23.703 4.323 1.00 14.47 156 PRO A CA 1
ATOM 1146 C C . PRO A 1 144 ? -20.200 22.436 3.665 1.00 15.53 156 PRO A C 1
ATOM 1147 O O . PRO A 1 144 ? -20.079 21.343 4.221 1.00 14.58 156 PRO A O 1
ATOM 1151 N N . ILE A 1 145 ? -20.784 22.581 2.483 1.00 14.38 157 ILE A N 1
ATOM 1152 C CA . ILE A 1 145 ? -21.369 21.453 1.773 1.00 14.78 157 ILE A CA 1
ATOM 1153 C C . ILE A 1 145 ? -20.496 20.879 0.665 1.00 15.35 157 ILE A C 1
ATOM 1154 O O . ILE A 1 145 ? -19.938 21.616 -0.154 1.00 15.87 157 ILE A O 1
ATOM 1159 N N . LEU A 1 146 ? -20.382 19.555 0.657 1.00 15.83 158 LEU A N 1
ATOM 1160 C CA . LEU A 1 146 ? -19.643 18.840 -0.369 1.00 15.78 158 LEU A CA 1
ATOM 1161 C C . LEU A 1 146 ? -20.650 17.917 -1.055 1.00 16.12 158 LEU A C 1
ATOM 1162 O O . LEU A 1 146 ? -21.254 17.058 -0.413 1.00 15.34 158 LEU A O 1
ATOM 1167 N N . TYR A 1 147 ? -20.849 18.124 -2.352 1.00 16.05 159 TYR A N 1
ATOM 1168 C CA . TYR A 1 147 ? -21.757 17.300 -3.143 1.00 17.06 159 TYR A CA 1
ATOM 1169 C C . TYR A 1 147 ? -20.978 16.134 -3.728 1.00 16.42 159 TYR A C 1
ATOM 1170 O O . TYR A 1 147 ? -19.868 16.310 -4.220 1.00 16.86 159 TYR A O 1
ATOM 1179 N N . LEU A 1 148 ? -21.563 14.944 -3.671 1.00 16.59 160 LEU A N 1
ATOM 1180 C CA . LEU A 1 148 ? -20.940 13.759 -4.240 1.00 17.94 160 LEU A CA 1
ATOM 1181 C C . LEU A 1 148 ? -21.939 13.227 -5.261 1.00 17.32 160 LEU A C 1
ATOM 1182 O O . LEU A 1 148 ? -23.078 12.932 -4.916 1.00 18.33 160 LEU A O 1
ATOM 1187 N N . LYS A 1 149 ? -21.508 13.119 -6.513 1.00 18.58 161 LYS A N 1
ATOM 1188 C CA . LYS A 1 149 ? -22.377 12.650 -7.588 1.00 19.44 161 LYS A CA 1
ATOM 1189 C C . LYS A 1 149 ? -21.683 11.508 -8.317 1.00 19.33 161 LYS A C 1
ATOM 1190 O O . LYS A 1 149 ? -21.163 11.678 -9.416 1.00 20.06 161 LYS A O 1
ATOM 1196 N N . PRO A 1 150 ? -21.667 10.318 -7.700 1.00 21.12 162 PRO A N 1
ATOM 1197 C CA . PRO A 1 150 ? -21.028 9.136 -8.283 1.00 21.95 162 PRO A CA 1
ATOM 1198 C C . PRO A 1 150 ? -21.505 8.779 -9.689 1.00 22.54 162 PRO A C 1
ATOM 1199 O O . PRO A 1 150 ? -20.788 8.119 -10.439 1.00 23.51 162 PRO A O 1
ATOM 1203 N N . GLY A 1 151 ? -22.704 9.227 -10.043 1.00 22.52 163 GLY A N 1
ATOM 1204 C CA . GLY A 1 151 ? -23.239 8.941 -11.362 1.00 23.39 163 GLY A CA 1
ATOM 1205 C C . GLY A 1 151 ? -22.548 9.717 -12.468 1.00 24.16 163 GLY A C 1
ATOM 1206 O O . GLY A 1 151 ? -22.810 9.492 -13.652 1.00 24.87 163 GLY A O 1
ATOM 1207 N N . ARG A 1 152 ? -21.659 10.629 -12.084 1.00 22.88 164 ARG A N 1
ATOM 1208 C CA . ARG A 1 152 ? -20.929 11.447 -13.047 1.00 23.23 164 ARG A CA 1
ATOM 1209 C C . ARG A 1 152 ? -19.466 11.020 -13.179 1.00 23.36 164 ARG A C 1
ATOM 1210 O O . ARG A 1 152 ? -18.629 11.784 -13.660 1.00 23.33 164 ARG A O 1
ATOM 1218 N N . GLN A 1 153 ? -19.161 9.797 -12.752 1.00 22.98 165 GLN A N 1
ATOM 1219 C CA . GLN A 1 153 ? -17.799 9.281 -12.838 1.00 23.91 165 GLN A CA 1
ATOM 1220 C C . GLN A 1 153 ? -17.245 9.462 -14.246 1.00 24.92 165 GLN A C 1
ATOM 1221 O O . GLN A 1 153 ? -17.878 9.061 -15.226 1.00 25.09 165 GLN A O 1
ATOM 1227 N N . ASN A 1 154 ? -16.055 10.046 -14.341 1.00 24.68 166 ASN A N 1
ATOM 1228 C CA . ASN A 1 154 ? -15.431 10.311 -15.631 1.00 25.43 166 ASN A CA 1
ATOM 1229 C C . ASN A 1 154 ? -14.083 9.631 -15.844 1.00 25.40 166 ASN A C 1
ATOM 1230 O O . ASN A 1 154 ? -13.509 9.721 -16.928 1.00 27.54 166 ASN A O 1
ATOM 1235 N N . THR A 1 155 ? -13.571 8.952 -14.823 1.00 25.01 167 THR A N 1
ATOM 1236 C CA . THR A 1 155 ? -12.279 8.287 -14.954 1.00 25.70 167 THR A CA 1
ATOM 1237 C C . THR A 1 155 ? -12.325 6.831 -14.515 1.00 26.09 167 THR A C 1
ATOM 1238 O O . THR A 1 155 ? -13.223 6.416 -13.783 1.00 26.91 167 THR A O 1
ATOM 1242 N N . LYS A 1 156 ? -11.345 6.056 -14.964 1.00 29.31 168 LYS A N 1
ATOM 1243 C CA . LYS A 1 156 ? -11.271 4.653 -14.594 1.00 30.90 168 LYS A CA 1
ATOM 1244 C C . LYS A 1 156 ? -10.595 4.542 -13.233 1.00 31.66 168 LYS A C 1
ATOM 1245 O O . LYS A 1 156 ? -9.902 5.463 -12.794 1.00 30.22 168 LYS A O 1
ATOM 1251 N N . THR A 1 157 ? -10.805 3.414 -12.567 1.00 31.73 169 THR A N 1
ATOM 1252 C CA . THR A 1 157 ? -10.237 3.179 -11.247 1.00 32.24 169 THR A CA 1
ATOM 1253 C C . THR A 1 157 ? -8.722 3.360 -11.209 1.00 31.31 169 THR A C 1
ATOM 1254 O O . THR A 1 157 ? -7.998 2.794 -12.028 1.00 32.36 169 THR A O 1
ATOM 1258 N N . SER A 1 158 ? -8.252 4.158 -10.254 1.00 29.12 170 SER A N 1
ATOM 1259 C CA . SER A 1 158 ? -6.826 4.410 -10.093 1.00 26.45 170 SER A CA 1
ATOM 1260 C C . SER A 1 158 ? -6.566 5.055 -8.738 1.00 25.65 170 SER A C 1
ATOM 1261 O O . SER A 1 158 ? -7.497 5.484 -8.056 1.00 25.39 170 SER A O 1
ATOM 1264 N N . HIS A 1 159 ? -5.297 5.127 -8.354 1.00 23.93 171 HIS A N 1
ATOM 1265 C CA . HIS A 1 159 ? -4.935 5.735 -7.081 1.00 22.33 171 HIS A CA 1
ATOM 1266 C C . HIS A 1 159 ? -5.209 7.237 -7.129 1.00 21.76 171 HIS A C 1
ATOM 1267 O O . HIS A 1 159 ? -5.424 7.868 -6.095 1.00 20.06 171 HIS A O 1
ATOM 1274 N N . ARG A 1 160 ? -5.210 7.801 -8.333 1.00 21.44 172 ARG A N 1
ATOM 1275 C CA . ARG A 1 160 ? -5.459 9.229 -8.503 1.00 20.96 172 ARG A CA 1
ATOM 1276 C C . ARG A 1 160 ? -6.873 9.577 -8.054 1.00 21.08 172 ARG A C 1
ATOM 1277 O O . ARG A 1 160 ? -7.142 10.700 -7.626 1.00 20.15 172 ARG A O 1
ATOM 1285 N N . GLN A 1 161 ? -7.784 8.615 -8.158 1.00 19.46 173 GLN A N 1
ATOM 1286 C CA . GLN A 1 161 ? -9.155 8.849 -7.732 1.00 18.30 173 GLN A CA 1
ATOM 1287 C C . GLN A 1 161 ? -9.176 9.070 -6.224 1.00 17.39 173 GLN A C 1
ATOM 1288 O O . GLN A 1 161 ? -9.951 9.884 -5.719 1.00 18.25 173 GLN A O 1
ATOM 1294 N N . VAL A 1 162 ? -8.314 8.348 -5.510 1.00 15.71 174 VAL A N 1
ATOM 1295 C CA . VAL A 1 162 ? -8.224 8.468 -4.058 1.00 15.91 174 VAL A CA 1
ATOM 1296 C C . VAL A 1 162 ? -7.588 9.809 -3.706 1.00 15.38 174 VAL A C 1
ATOM 1297 O O . VAL A 1 162 ? -8.034 10.498 -2.787 1.00 15.93 174 VAL A O 1
ATOM 1301 N N . GLN A 1 163 ? -6.544 10.170 -4.444 1.00 15.52 175 GLN A N 1
ATOM 1302 C CA . GLN A 1 163 ? -5.857 11.437 -4.221 1.00 15.34 175 GLN A CA 1
ATOM 1303 C C . GLN A 1 163 ? -6.826 12.599 -4.435 1.00 16.29 175 GLN A C 1
ATOM 1304 O O . GLN A 1 163 ? -6.784 13.601 -3.714 1.00 16.20 175 GLN A O 1
ATOM 1310 N N . HIS A 1 164 ? -7.708 12.454 -5.417 1.00 15.02 176 HIS A N 1
ATOM 1311 C CA . HIS A 1 164 ? -8.701 13.481 -5.711 1.00 15.21 176 HIS A CA 1
ATOM 1312 C C . HIS A 1 164 ? -9.704 13.612 -4.560 1.00 14.64 176 HIS A C 1
ATOM 1313 O O . HIS A 1 164 ? -10.026 14.720 -4.128 1.00 15.58 176 HIS A O 1
ATOM 1320 N N . LEU A 1 165 ? -10.201 12.480 -4.067 1.00 13.91 177 LEU A N 1
ATOM 1321 C CA . LEU A 1 165 ? -11.154 12.494 -2.964 1.00 14.70 177 LEU A CA 1
ATOM 1322 C C . LEU A 1 165 ? -10.525 13.150 -1.736 1.00 13.68 177 LEU A C 1
ATOM 1323 O O . LEU A 1 165 ? -11.157 13.968 -1.065 1.00 13.71 177 LEU A O 1
ATOM 1328 N N . VAL A 1 166 ? -9.279 12.795 -1.442 1.00 14.18 178 VAL A N 1
ATOM 1329 C CA . VAL A 1 166 ? -8.598 13.376 -0.294 1.00 13.42 178 VAL A CA 1
ATOM 1330 C C . VAL A 1 166 ? -8.408 14.878 -0.505 1.00 13.23 178 VAL A C 1
ATOM 1331 O O . VAL A 1 166 ? -8.650 15.670 0.405 1.00 13.99 178 VAL A O 1
ATOM 1335 N N . PHE A 1 167 ? -7.999 15.268 -1.710 1.00 13.76 179 PHE A N 1
ATOM 1336 C CA . PHE A 1 167 ? -7.796 16.683 -2.022 1.00 13.31 179 PHE A CA 1
ATOM 1337 C C . PHE A 1 167 ? -9.093 17.464 -1.801 1.00 13.99 179 PHE A C 1
ATOM 1338 O O . PHE A 1 167 ? -9.093 18.516 -1.161 1.00 12.45 179 PHE A O 1
ATOM 1346 N N . MET A 1 168 ? -10.204 16.948 -2.315 1.00 13.04 180 MET A N 1
ATOM 1347 C CA . MET A 1 168 ? -11.481 17.635 -2.146 1.00 13.46 180 MET A CA 1
ATOM 1348 C C . MET A 1 168 ? -11.902 17.735 -0.681 1.00 14.03 180 MET A C 1
ATOM 1349 O O . MET A 1 168 ? -12.480 18.737 -0.260 1.00 14.02 180 MET A O 1
ATOM 1354 N N . LEU A 1 169 ? -11.618 16.694 0.094 1.00 13.90 181 LEU A N 1
ATOM 1355 C CA . LEU A 1 169 ? -11.957 16.688 1.511 1.00 14.22 181 LEU A CA 1
ATOM 1356 C C . LEU A 1 169 ? -11.124 17.769 2.205 1.00 12.52 181 LEU A C 1
ATOM 1357 O O . LEU A 1 169 ? -11.619 18.508 3.063 1.00 12.93 181 LEU A O 1
ATOM 1362 N N . GLU A 1 170 ? -9.857 17.867 1.825 1.00 13.32 182 GLU A N 1
ATOM 1363 C CA . GLU A 1 170 ? -8.986 18.872 2.408 1.00 12.61 182 GLU A CA 1
ATOM 1364 C C . GLU A 1 170 ? -9.473 20.274 2.031 1.00 13.04 182 GLU A C 1
ATOM 1365 O O . GLU A 1 170 ? -9.365 21.214 2.826 1.00 13.45 182 GLU A O 1
ATOM 1371 N N . ARG A 1 171 ? -10.017 20.418 0.826 1.00 13.17 183 ARG A N 1
ATOM 1372 C CA . ARG A 1 171 ? -10.512 21.723 0.398 1.00 13.95 183 ARG A CA 1
ATOM 1373 C C . ARG A 1 171 ? -11.792 22.114 1.133 1.00 13.99 183 ARG A C 1
ATOM 1374 O O . ARG A 1 171 ? -11.978 23.283 1.475 1.00 13.26 183 ARG A O 1
ATOM 1382 N N . VAL A 1 172 ? -12.684 21.158 1.386 1.00 13.99 184 VAL A N 1
ATOM 1383 C CA . VAL A 1 172 ? -13.899 21.524 2.092 1.00 14.77 184 VAL A CA 1
ATOM 1384 C C . VAL A 1 172 ? -13.528 21.893 3.530 1.00 14.59 184 VAL A C 1
ATOM 1385 O O . VAL A 1 172 ? -14.178 22.733 4.149 1.00 13.40 184 VAL A O 1
ATOM 1389 N N . ILE A 1 173 ? -12.462 21.287 4.053 1.00 13.90 185 ILE A N 1
ATOM 1390 C CA . ILE A 1 173 ? -12.027 21.616 5.406 1.00 13.79 185 ILE A CA 1
ATOM 1391 C C . ILE A 1 173 ? -11.479 23.044 5.392 1.00 13.54 185 ILE A C 1
ATOM 1392 O O . ILE A 1 173 ? -11.673 23.788 6.346 1.00 14.15 185 ILE A O 1
ATOM 1397 N N . ASP A 1 174 ? -10.817 23.433 4.300 1.00 12.96 186 ASP A N 1
ATOM 1398 C CA . ASP A 1 174 ? -10.305 24.801 4.190 1.00 12.67 186 ASP A CA 1
ATOM 1399 C C . ASP A 1 174 ? -11.466 25.795 4.238 1.00 13.59 186 ASP A C 1
ATOM 1400 O O . ASP A 1 174 ? -11.301 26.931 4.697 1.00 13.71 186 ASP A O 1
ATOM 1405 N N . PHE A 1 175 ? -12.629 25.370 3.746 1.00 13.91 187 PHE A N 1
ATOM 1406 C CA . PHE A 1 175 ? -13.825 26.220 3.719 1.00 13.46 187 PHE A CA 1
ATOM 1407 C C . PHE A 1 175 ? -14.578 26.307 5.048 1.00 13.88 187 PHE A C 1
ATOM 1408 O O . PHE A 1 175 ? -15.580 27.015 5.153 1.00 14.46 187 PHE A O 1
ATOM 1416 N N . MET A 1 176 ? -14.118 25.579 6.059 1.00 15.00 188 MET A N 1
ATOM 1417 C CA . MET A 1 176 ? -14.771 25.623 7.362 1.00 16.60 188 MET A CA 1
ATOM 1418 C C . MET A 1 176 ? -14.817 27.038 7.928 1.00 16.69 188 MET A C 1
ATOM 1419 O O . MET A 1 176 ? -13.785 27.702 8.030 1.00 18.78 188 MET A O 1
ATOM 1424 N N . PRO A 1 177 ? -16.014 27.529 8.289 1.00 16.62 189 PRO A N 1
ATOM 1425 C CA . PRO A 1 177 ? -16.071 28.881 8.852 1.00 17.90 189 PRO A CA 1
ATOM 1426 C C . PRO A 1 177 ? -15.457 28.820 10.249 1.00 18.62 189 PRO A C 1
ATOM 1427 O O . PRO A 1 177 ? -15.502 27.777 10.900 1.00 19.53 189 PRO A O 1
ATOM 1431 N N . ALA A 1 178 ? -14.879 29.925 10.705 1.00 19.47 190 ALA A N 1
ATOM 1432 C CA . ALA A 1 178 ? -14.282 29.960 12.033 1.00 21.23 190 ALA A CA 1
ATOM 1433 C C . ALA A 1 178 ? -15.338 29.562 13.061 1.00 21.96 190 ALA A C 1
ATOM 1434 O O . ALA A 1 178 ? -16.378 30.215 13.178 1.00 23.68 190 ALA A O 1
ATOM 1436 N N . GLY A 1 179 ? -15.081 28.482 13.793 1.00 21.58 191 GLY A N 1
ATOM 1437 C CA . GLY A 1 179 ? -16.031 28.035 14.798 1.00 22.62 191 GLY A CA 1
ATOM 1438 C C . GLY A 1 179 ? -16.732 26.725 14.481 1.00 22.61 191 GLY A C 1
ATOM 1439 O O . GLY A 1 179 ? -17.412 26.159 15.337 1.00 25.54 191 GLY A O 1
ATOM 1440 N N . GLN A 1 180 ? -16.581 26.247 13.250 1.00 20.74 192 GLN A N 1
ATOM 1441 C CA . GLN A 1 180 ? -17.194 24.989 12.827 1.00 19.11 192 GLN A CA 1
ATOM 1442 C C . GLN A 1 180 ? -16.097 24.102 12.241 1.00 18.18 192 GLN A C 1
ATOM 1443 O O . GLN A 1 180 ? -15.193 24.598 11.566 1.00 18.27 192 GLN A O 1
ATOM 1449 N N . ASP A 1 181 ? -16.160 22.798 12.510 1.00 17.67 193 ASP A N 1
ATOM 1450 C CA . ASP A 1 181 ? -15.152 21.882 11.986 1.00 16.77 193 ASP A CA 1
ATOM 1451 C C . ASP A 1 181 ? -15.712 20.583 11.410 1.00 16.81 193 ASP A C 1
ATOM 1452 O O . ASP A 1 181 ? -14.971 19.622 11.195 1.00 15.99 193 ASP A O 1
ATOM 1457 N N . SER A 1 182 ? -17.020 20.556 11.160 1.00 15.63 194 SER A N 1
ATOM 1458 C CA . SER A 1 182 ? -17.655 19.391 10.558 1.00 15.92 194 SER A CA 1
ATOM 1459 C C . SER A 1 182 ? -18.274 19.823 9.228 1.00 15.96 194 SER A C 1
ATOM 1460 O O . SER A 1 182 ? -18.598 20.999 9.029 1.00 15.43 194 SER A O 1
ATOM 1463 N N . LEU A 1 183 ? -18.428 18.869 8.320 1.00 16.05 195 LEU A N 1
ATOM 1464 C CA . LEU A 1 183 ? -18.968 19.149 6.997 1.00 16.20 195 LEU A CA 1
ATOM 1465 C C . LEU A 1 183 ? -20.301 18.465 6.749 1.00 15.89 195 LEU A C 1
ATOM 1466 O O . LEU A 1 183 ? -20.723 17.597 7.511 1.00 16.61 195 LEU A O 1
ATOM 1471 N N . ALA A 1 184 ? -20.963 18.867 5.672 1.00 14.84 196 ALA A N 1
ATOM 1472 C CA . ALA A 1 184 ? -22.227 18.264 5.297 1.00 15.36 196 ALA A CA 1
ATOM 1473 C C . ALA A 1 184 ? -22.037 17.646 3.926 1.00 16.36 196 ALA A C 1
ATOM 1474 O O . ALA A 1 184 ? -21.531 18.291 3.012 1.00 17.94 196 ALA A O 1
ATOM 1476 N N . LEU A 1 185 ? -22.409 16.381 3.793 1.00 16.77 197 LEU A N 1
ATOM 1477 C CA . LEU A 1 185 ? -22.294 15.702 2.519 1.00 17.20 197 LEU A CA 1
ATOM 1478 C C . LEU A 1 185 ? -23.676 15.597 1.910 1.00 18.24 197 LEU A C 1
ATOM 1479 O O . LEU A 1 185 ? -24.642 15.295 2.605 1.00 20.90 197 LEU A O 1
ATOM 1484 N N . LEU A 1 186 ? -23.772 15.875 0.618 1.00 17.24 198 LEU A N 1
ATOM 1485 C CA . LEU A 1 186 ? -25.035 15.742 -0.090 1.00 18.97 198 LEU A CA 1
ATOM 1486 C C . LEU A 1 186 ? -24.709 14.759 -1.199 1.00 18.53 198 LEU A C 1
ATOM 1487 O O . LEU A 1 186 ? -23.994 15.083 -2.142 1.00 17.30 198 LEU A O 1
ATOM 1492 N N . ILE A 1 187 ? -25.211 13.537 -1.057 1.00 18.99 199 ILE A N 1
ATOM 1493 C CA . ILE A 1 187 ? -24.936 12.491 -2.028 1.00 19.60 199 ILE A CA 1
ATOM 1494 C C . ILE A 1 187 ? -26.114 12.237 -2.957 1.00 19.43 199 ILE A C 1
ATOM 1495 O O . ILE A 1 187 ? -27.220 11.927 -2.512 1.00 20.73 199 ILE A O 1
ATOM 1500 N N . ASP A 1 188 ? -25.856 12.389 -4.252 1.00 19.33 200 ASP A N 1
ATOM 1501 C CA . ASP A 1 188 ? -26.855 12.192 -5.299 1.00 22.46 200 ASP A CA 1
ATOM 1502 C C . ASP A 1 188 ? -26.480 10.909 -6.026 1.00 22.83 200 ASP A C 1
ATOM 1503 O O . ASP A 1 188 ? -25.490 10.871 -6.752 1.00 23.40 200 ASP A O 1
ATOM 1508 N N . PHE A 1 189 ? -27.274 9.861 -5.830 1.00 24.42 201 PHE A N 1
ATOM 1509 C CA . PHE A 1 189 ? -27.005 8.571 -6.449 1.00 26.10 201 PHE A CA 1
ATOM 1510 C C . PHE A 1 189 ? -27.565 8.422 -7.861 1.00 27.80 201 PHE A C 1
ATOM 1511 O O . PHE A 1 189 ? -27.441 7.359 -8.469 1.00 28.81 201 PHE A O 1
ATOM 1519 N N . LYS A 1 190 ? -28.169 9.483 -8.386 1.00 29.50 202 LYS A N 1
ATOM 1520 C CA . LYS A 1 190 ? -28.750 9.438 -9.726 1.00 33.08 202 LYS A CA 1
ATOM 1521 C C . LYS A 1 190 ? -27.725 9.151 -10.817 1.00 34.51 202 LYS A C 1
ATOM 1522 O O . LYS A 1 190 ? -26.603 9.660 -10.784 1.00 34.78 202 LYS A O 1
ATOM 1528 N N . ASP A 1 191 ? -28.120 8.330 -11.786 1.00 36.41 203 ASP A N 1
ATOM 1529 C CA . ASP A 1 191 ? -27.252 7.997 -12.907 1.00 38.09 203 ASP A CA 1
ATOM 1530 C C . ASP A 1 191 ? -27.309 9.165 -13.885 1.00 38.45 203 ASP A C 1
ATOM 1531 O O . ASP A 1 191 ? -28.390 9.668 -14.193 1.00 38.30 203 ASP A O 1
ATOM 1536 N N . TYR A 1 192 ? -26.152 9.597 -14.376 1.00 39.12 204 TYR A N 1
ATOM 1537 C CA . TYR A 1 192 ? -26.112 10.729 -15.294 1.00 40.18 204 TYR A CA 1
ATOM 1538 C C . TYR A 1 192 ? -25.650 10.446 -16.721 1.00 41.71 204 TYR A C 1
ATOM 1539 O O . TYR A 1 192 ? -24.490 10.680 -17.069 1.00 41.77 204 TYR A O 1
ATOM 1548 N N . PRO A 1 193 ? -26.557 9.925 -17.565 1.00 42.94 205 PRO A N 1
ATOM 1549 C CA . PRO A 1 193 ? -26.233 9.621 -18.963 1.00 44.18 205 PRO A CA 1
ATOM 1550 C C . PRO A 1 193 ? -26.118 10.907 -19.781 1.00 45.13 205 PRO A C 1
ATOM 1551 O O . PRO A 1 193 ? -27.038 11.288 -20.506 1.00 46.45 205 PRO A O 1
ATOM 1555 N N . ASP A 1 194 ? -24.983 11.574 -19.632 1.00 45.59 206 ASP A N 1
ATOM 1556 C CA . ASP A 1 194 ? -24.674 12.815 -20.335 1.00 45.59 206 ASP A CA 1
ATOM 1557 C C . ASP A 1 194 ? -23.173 12.900 -20.148 1.00 44.86 206 ASP A C 1
ATOM 1558 O O . ASP A 1 194 ? -22.454 13.534 -20.920 1.00 44.70 206 ASP A O 1
ATOM 1563 N N . VAL A 1 195 ? -22.727 12.233 -19.089 1.00 43.65 207 VAL A N 1
ATOM 1564 C CA . VAL A 1 195 ? -21.324 12.142 -18.737 1.00 42.86 207 VAL A CA 1
ATOM 1565 C C . VAL A 1 195 ? -20.886 10.829 -19.374 1.00 43.18 207 VAL A C 1
ATOM 1566 O O . VAL A 1 195 ? -21.187 9.751 -18.860 1.00 43.20 207 VAL A O 1
ATOM 1570 N N . PRO A 1 196 ? -20.179 10.904 -20.510 1.00 43.13 208 PRO A N 1
ATOM 1571 C CA . PRO A 1 196 ? -19.718 9.697 -21.203 1.00 43.75 208 PRO A CA 1
ATOM 1572 C C . PRO A 1 196 ? -19.091 8.666 -20.272 1.00 44.44 208 PRO A C 1
ATOM 1573 O O . PRO A 1 196 ? -18.193 8.981 -19.492 1.00 44.73 208 PRO A O 1
ATOM 1577 N N . LYS A 1 197 ? -19.583 7.434 -20.356 1.00 45.32 209 LYS A N 1
ATOM 1578 C CA . LYS A 1 197 ? -19.076 6.349 -19.528 1.00 46.11 209 LYS A CA 1
ATOM 1579 C C . LYS A 1 197 ? -17.642 6.028 -19.917 1.00 46.40 209 LYS A C 1
ATOM 1580 O O . LYS A 1 197 ? -17.239 6.233 -21.062 1.00 46.52 209 LYS A O 1
ATOM 1586 N N . VAL A 1 198 ? -16.875 5.522 -18.957 1.00 46.68 210 VAL A N 1
ATOM 1587 C CA . VAL A 1 198 ? -15.484 5.168 -19.195 1.00 46.73 210 VAL A CA 1
ATOM 1588 C C . VAL A 1 198 ? -15.354 3.674 -19.496 1.00 46.83 210 VAL A C 1
ATOM 1589 O O . VAL A 1 198 ? -15.925 2.836 -18.797 1.00 47.00 210 VAL A O 1
ATOM 1593 N N . PRO A 1 199 ? -14.606 3.323 -20.555 1.00 46.86 211 PRO A N 1
ATOM 1594 C CA . PRO A 1 199 ? -13.901 4.252 -21.445 1.00 46.77 211 PRO A CA 1
ATOM 1595 C C . PRO A 1 199 ? -14.854 5.030 -22.353 1.00 47.36 211 PRO A C 1
ATOM 1596 O O . PRO A 1 199 ? -14.983 6.249 -22.233 1.00 47.74 211 PRO A O 1
ATOM 1600 N N . GLY A 1 208 ? -7.446 -2.271 -5.090 1.00 37.43 220 GLY A N 1
ATOM 1601 C CA . GLY A 1 208 ? -7.858 -2.066 -3.713 1.00 36.85 220 GLY A CA 1
ATOM 1602 C C . GLY A 1 208 ? -8.190 -0.618 -3.397 1.00 35.57 220 GLY A C 1
ATOM 1603 O O . GLY A 1 208 ? -7.867 -0.121 -2.316 1.00 34.67 220 GLY A O 1
ATOM 1604 N N . VAL A 1 209 ? -8.840 0.059 -4.340 1.00 35.41 221 VAL A N 1
ATOM 1605 C CA . VAL A 1 209 ? -9.221 1.457 -4.165 1.00 33.07 221 VAL A CA 1
ATOM 1606 C C . VAL A 1 209 ? -10.269 1.618 -3.068 1.00 31.31 221 VAL A C 1
ATOM 1607 O O . VAL A 1 209 ? -10.176 2.518 -2.232 1.00 28.74 221 VAL A O 1
ATOM 1611 N N . GLY A 1 210 ? -11.270 0.744 -3.076 1.00 28.35 222 GLY A N 1
ATOM 1612 C CA . GLY A 1 210 ? -12.313 0.816 -2.074 1.00 25.20 222 GLY A CA 1
ATOM 1613 C C . GLY A 1 210 ? -11.785 0.615 -0.673 1.00 22.65 222 GLY A C 1
ATOM 1614 O O . GLY A 1 210 ? -12.203 1.287 0.274 1.00 21.56 222 GLY A O 1
ATOM 1615 N N . LYS A 1 211 ? -10.858 -0.323 -0.542 1.00 22.10 223 LYS A N 1
ATOM 1616 C CA . LYS A 1 211 ? -10.268 -0.616 0.750 1.00 20.11 223 LYS A CA 1
ATOM 1617 C C . LYS A 1 211 ? -9.428 0.558 1.239 1.00 18.74 223 LYS A C 1
ATOM 1618 O O . LYS A 1 211 ? -9.448 0.883 2.424 1.00 17.57 223 LYS A O 1
ATOM 1624 N N . GLU A 1 212 ? -8.701 1.200 0.328 1.00 18.68 224 GLU A N 1
ATOM 1625 C CA . GLU A 1 212 ? -7.880 2.342 0.716 1.00 17.18 224 GLU A CA 1
ATOM 1626 C C . GLU A 1 212 ? -8.759 3.522 1.136 1.00 17.68 224 GLU A C 1
ATOM 1627 O O . GLU A 1 212 ? -8.489 4.179 2.139 1.00 16.12 224 GLU A O 1
ATOM 1633 N N . VAL A 1 213 ? -9.804 3.798 0.364 1.00 17.34 225 VAL A N 1
ATOM 1634 C CA . VAL A 1 213 ? -10.711 4.891 0.698 1.00 16.97 225 VAL A CA 1
ATOM 1635 C C . VAL A 1 213 ? -11.325 4.638 2.073 1.00 16.24 225 VAL A C 1
ATOM 1636 O O . VAL A 1 213 ? -11.380 5.529 2.917 1.00 16.36 225 VAL A O 1
ATOM 1640 N N . LEU A 1 214 ? -11.776 3.410 2.302 1.00 15.08 226 LEU A N 1
ATOM 1641 C CA . LEU A 1 214 ? -12.382 3.061 3.575 1.00 15.51 226 LEU A CA 1
ATOM 1642 C C . LEU A 1 214 ? -11.408 3.299 4.729 1.00 13.97 226 LEU A C 1
ATOM 1643 O O . LEU A 1 214 ? -11.770 3.894 5.739 1.00 14.42 226 LEU A O 1
ATOM 1648 N N . HIS A 1 215 ? -10.173 2.831 4.574 1.00 15.69 227 HIS A N 1
ATOM 1649 C CA . HIS A 1 215 ? -9.169 3.007 5.617 1.00 14.87 227 HIS A CA 1
ATOM 1650 C C . HIS A 1 215 ? -8.966 4.481 5.953 1.00 14.79 227 HIS A C 1
ATOM 1651 O O . HIS A 1 215 ? -8.931 4.869 7.119 1.00 13.65 227 HIS A O 1
ATOM 1658 N N . ILE A 1 216 ? -8.827 5.304 4.922 1.00 14.91 228 ILE A N 1
ATOM 1659 C CA . ILE A 1 216 ? -8.617 6.731 5.129 1.00 14.38 228 ILE A CA 1
ATOM 1660 C C . ILE A 1 216 ? -9.788 7.368 5.872 1.00 14.48 228 ILE A C 1
ATOM 1661 O O . ILE A 1 216 ? -9.598 8.078 6.861 1.00 14.95 228 ILE A O 1
ATOM 1666 N N . LEU A 1 217 ? -11.001 7.094 5.410 1.00 14.73 229 LEU A N 1
ATOM 1667 C CA . LEU A 1 217 ? -12.189 7.679 6.019 1.00 16.28 229 LEU A CA 1
ATOM 1668 C C . LEU A 1 217 ? -12.465 7.210 7.437 1.00 16.76 229 LEU A C 1
ATOM 1669 O O . LEU A 1 217 ? -12.975 7.970 8.253 1.00 18.40 229 LEU A O 1
ATOM 1674 N N . GLN A 1 218 ? -12.134 5.958 7.730 1.00 15.46 230 GLN A N 1
ATOM 1675 C CA . GLN A 1 218 ? -12.378 5.416 9.059 1.00 16.30 230 GLN A CA 1
ATOM 1676 C C . GLN A 1 218 ? -11.244 5.667 10.043 1.00 16.84 230 GLN A C 1
ATOM 1677 O O . GLN A 1 218 ? -11.406 5.465 11.245 1.00 18.46 230 GLN A O 1
ATOM 1683 N N . THR A 1 219 ? -10.103 6.122 9.540 1.00 15.95 231 THR A N 1
ATOM 1684 C CA . THR A 1 219 ? -8.949 6.331 10.397 1.00 15.45 231 THR A CA 1
ATOM 1685 C C . THR A 1 219 ? -8.413 7.755 10.500 1.00 15.13 231 THR A C 1
ATOM 1686 O O . THR A 1 219 ? -8.008 8.195 11.577 1.00 17.04 231 THR A O 1
ATOM 1690 N N . HIS A 1 220 ? -8.435 8.480 9.389 1.00 14.06 232 HIS A N 1
ATOM 1691 C CA . HIS A 1 220 ? -7.831 9.800 9.365 1.00 13.11 232 HIS A CA 1
ATOM 1692 C C . HIS A 1 220 ? -8.665 11.069 9.283 1.00 12.81 232 HIS A C 1
ATOM 1693 O O . HIS A 1 220 ? -8.113 12.158 9.109 1.00 15.06 232 HIS A O 1
ATOM 1700 N N . TYR A 1 221 ? -9.980 10.942 9.430 1.00 13.14 233 TYR A N 1
ATOM 1701 C CA . TYR A 1 221 ? -10.859 12.108 9.397 1.00 13.49 233 TYR A CA 1
ATOM 1702 C C . TYR A 1 221 ? -11.931 12.002 10.472 1.00 14.18 233 TYR A C 1
ATOM 1703 O O . TYR A 1 221 ? -13.128 12.110 10.195 1.00 14.86 233 TYR A O 1
ATOM 1712 N N . PRO A 1 222 ? -11.509 11.805 11.733 1.00 14.18 234 PRO A N 1
ATOM 1713 C CA . PRO A 1 222 ? -12.487 11.688 12.813 1.00 15.27 234 PRO A CA 1
ATOM 1714 C C . PRO A 1 222 ? -13.311 12.944 13.064 1.00 15.07 234 PRO A C 1
ATOM 1715 O O . PRO A 1 222 ? -12.819 14.064 12.931 1.00 15.01 234 PRO A O 1
ATOM 1719 N N . GLU A 1 223 ? -14.571 12.731 13.434 1.00 15.31 235 GLU A N 1
ATOM 1720 C CA . GLU A 1 223 ? -15.505 13.806 13.753 1.00 16.06 235 GLU A CA 1
ATOM 1721 C C . GLU A 1 223 ? -15.681 14.876 12.684 1.00 16.45 235 GLU A C 1
ATOM 1722 O O . GLU A 1 223 ? -15.872 16.051 12.995 1.00 19.03 235 GLU A O 1
ATOM 1728 N N . ARG A 1 224 ? -15.632 14.469 11.422 1.00 15.89 236 ARG A N 1
ATOM 1729 C CA . ARG A 1 224 ? -15.807 15.418 10.330 1.00 14.87 236 ARG A CA 1
ATOM 1730 C C . ARG A 1 224 ? -17.211 15.367 9.728 1.00 16.80 236 ARG A C 1
ATOM 1731 O O . ARG A 1 224 ? -17.697 16.370 9.209 1.00 17.73 236 ARG A O 1
ATOM 1739 N N . LEU A 1 225 ? -17.863 14.210 9.799 1.00 17.83 237 LEU A N 1
ATOM 1740 C CA . LEU A 1 225 ? -19.206 14.073 9.238 1.00 16.94 237 LEU A CA 1
ATOM 1741 C C . LEU A 1 225 ? -20.286 14.689 10.119 1.00 17.42 237 LEU A C 1
ATOM 1742 O O . LEU A 1 225 ? -20.655 14.130 11.153 1.00 17.82 237 LEU A O 1
ATOM 1747 N N . GLY A 1 226 ? -20.797 15.843 9.704 1.00 16.59 238 GLY A N 1
ATOM 1748 C CA . GLY A 1 226 ? -21.842 16.496 10.472 1.00 15.95 238 GLY A CA 1
ATOM 1749 C C . GLY A 1 226 ? -23.209 15.978 10.065 1.00 16.87 238 GLY A C 1
ATOM 1750 O O . GLY A 1 226 ? -24.037 15.637 10.907 1.00 17.88 238 GLY A O 1
ATOM 1751 N N . LYS A 1 227 ? -23.434 15.917 8.758 1.00 15.82 239 LYS A N 1
ATOM 1752 C CA . LYS A 1 227 ? -24.697 15.446 8.203 1.00 18.09 239 LYS A CA 1
ATOM 1753 C C . LYS A 1 227 ? -24.432 14.820 6.847 1.00 16.49 239 LYS A C 1
ATOM 1754 O O . LYS A 1 227 ? -23.537 15.245 6.123 1.00 17.23 239 LYS A O 1
ATOM 1760 N N . ALA A 1 228 ? -25.210 13.800 6.511 1.00 17.70 240 ALA A N 1
ATOM 1761 C CA . ALA A 1 228 ? -25.091 13.143 5.222 1.00 16.30 240 ALA A CA 1
ATOM 1762 C C . ALA A 1 228 ? -26.499 13.133 4.641 1.00 17.74 240 ALA A C 1
ATOM 1763 O O . ALA A 1 228 ? -27.372 12.416 5.131 1.00 19.35 240 ALA A O 1
ATOM 1765 N N . LEU A 1 229 ? -26.717 13.956 3.619 1.00 17.90 241 LEU A N 1
ATOM 1766 C CA . LEU A 1 229 ? -28.017 14.054 2.960 1.00 19.08 241 LEU A CA 1
ATOM 1767 C C . LEU A 1 229 ? -27.990 13.165 1.729 1.00 19.36 241 LEU A C 1
ATOM 1768 O O . LEU A 1 229 ? -27.158 13.349 0.843 1.00 20.02 241 LEU A O 1
ATOM 1773 N N . LEU A 1 230 ? -28.904 12.200 1.679 1.00 19.86 242 LEU A N 1
ATOM 1774 C CA . LEU A 1 230 ? -28.968 11.258 0.569 1.00 21.17 242 LEU A CA 1
ATOM 1775 C C . LEU A 1 230 ? -30.201 11.479 -0.297 1.00 21.32 242 LEU A C 1
ATOM 1776 O O . LEU A 1 230 ? -31.296 11.693 0.219 1.00 22.61 242 LEU A O 1
ATOM 1781 N N . THR A 1 231 ? -30.020 11.422 -1.614 1.00 22.31 243 THR A N 1
ATOM 1782 C CA . THR A 1 231 ? -31.136 11.609 -2.535 1.00 24.94 243 THR A CA 1
ATOM 1783 C C . THR A 1 231 ? -30.963 10.768 -3.797 1.00 25.53 243 THR A C 1
ATOM 1784 O O . THR A 1 231 ? -29.861 10.319 -4.107 1.00 25.13 243 THR A O 1
ATOM 1788 N N . ASN A 1 232 ? -32.062 10.562 -4.522 1.00 27.55 244 ASN A N 1
ATOM 1789 C CA . ASN A 1 232 ? -32.048 9.767 -5.746 1.00 29.45 244 ASN A CA 1
ATOM 1790 C C . ASN A 1 232 ? -31.494 8.377 -5.466 1.00 29.05 244 ASN A C 1
ATOM 1791 O O . ASN A 1 232 ? -30.755 7.810 -6.274 1.00 29.80 244 ASN A O 1
ATOM 1796 N N . ILE A 1 233 ? -31.860 7.834 -4.310 1.00 29.78 245 ILE A N 1
ATOM 1797 C CA . ILE A 1 233 ? -31.407 6.513 -3.898 1.00 30.31 245 ILE A CA 1
ATOM 1798 C C . ILE A 1 233 ? -32.086 5.419 -4.715 1.00 32.77 245 ILE A C 1
ATOM 1799 O O . ILE A 1 233 ? -33.313 5.377 -4.809 1.00 32.19 245 ILE A O 1
ATOM 1804 N N . PRO A 1 234 ? -31.289 4.520 -5.316 1.00 34.49 246 PRO A N 1
ATOM 1805 C CA . PRO A 1 234 ? -31.827 3.421 -6.122 1.00 36.40 246 PRO A CA 1
ATOM 1806 C C . PRO A 1 234 ? -32.912 2.695 -5.342 1.00 37.09 246 PRO A C 1
ATOM 1807 O O . PRO A 1 234 ? -32.747 2.407 -4.159 1.00 36.51 246 PRO A O 1
ATOM 1811 N N . TRP A 1 235 ? -34.021 2.409 -6.012 1.00 38.68 247 TRP A N 1
ATOM 1812 C CA . TRP A 1 235 ? -35.142 1.724 -5.388 1.00 39.63 247 TRP A CA 1
ATOM 1813 C C . TRP A 1 235 ? -34.706 0.550 -4.520 1.00 38.53 247 TRP A C 1
ATOM 1814 O O . TRP A 1 235 ? -35.100 0.441 -3.360 1.00 37.29 247 TRP A O 1
ATOM 1825 N N . LEU A 1 236 ? -33.906 -0.337 -5.101 1.00 37.68 248 LEU A N 1
ATOM 1826 C CA . LEU A 1 236 ? -33.424 -1.512 -4.389 1.00 36.82 248 LEU A CA 1
ATOM 1827 C C . LEU A 1 236 ? -32.569 -1.097 -3.199 1.00 35.42 248 LEU A C 1
ATOM 1828 O O . LEU A 1 236 ? -32.722 -1.621 -2.098 1.00 35.12 248 LEU A O 1
ATOM 1833 N N . ALA A 1 237 ? -31.672 -0.146 -3.434 1.00 33.87 249 ALA A N 1
ATOM 1834 C CA . ALA A 1 237 ? -30.783 0.356 -2.394 1.00 31.96 249 ALA A CA 1
ATOM 1835 C C . ALA A 1 237 ? -31.577 0.950 -1.233 1.00 29.82 249 ALA A C 1
ATOM 1836 O O . ALA A 1 237 ? -31.242 0.741 -0.067 1.00 28.93 249 ALA A O 1
ATOM 1838 N N . TRP A 1 238 ? -32.628 1.692 -1.566 1.00 29.64 250 TRP A N 1
ATOM 1839 C CA . TRP A 1 238 ? -33.480 2.323 -0.566 1.00 27.85 250 TRP A CA 1
ATOM 1840 C C . TRP A 1 238 ? -34.061 1.273 0.372 1.00 27.87 250 TRP A C 1
ATOM 1841 O O . TRP A 1 238 ? -33.988 1.405 1.593 1.00 25.97 250 TRP A O 1
ATOM 1852 N N . THR A 1 239 ? -34.640 0.227 -0.209 1.00 28.20 251 THR A N 1
ATOM 1853 C CA . THR A 1 239 ? -35.242 -0.836 0.582 1.00 27.93 251 THR A CA 1
ATOM 1854 C C . THR A 1 239 ? -34.250 -1.423 1.578 1.00 26.28 251 THR A C 1
ATOM 1855 O O . THR A 1 239 ? -34.573 -1.619 2.749 1.00 26.02 251 THR A O 1
ATOM 1859 N N . PHE A 1 240 ? -33.036 -1.698 1.118 1.00 27.78 252 PHE A N 1
ATOM 1860 C CA . PHE A 1 240 ? -32.019 -2.259 1.995 1.00 27.59 252 PHE A CA 1
ATOM 1861 C C . PHE A 1 240 ? -31.598 -1.297 3.105 1.00 26.96 252 PHE A C 1
ATOM 1862 O O . PHE A 1 240 ? -31.303 -1.720 4.219 1.00 26.75 252 PHE A O 1
ATOM 1870 N N . LEU A 1 241 ? -31.582 -0.003 2.803 1.00 26.75 253 LEU A N 1
ATOM 1871 C CA . LEU A 1 241 ? -31.224 1.000 3.803 1.00 25.58 253 LEU A CA 1
ATOM 1872 C C . LEU A 1 241 ? -32.303 1.044 4.885 1.00 24.21 253 LEU A C 1
ATOM 1873 O O . LEU A 1 241 ? -32.007 1.118 6.078 1.00 22.57 253 LEU A O 1
ATOM 1878 N N . LYS A 1 242 ? -33.560 0.997 4.458 1.00 22.36 254 LYS A N 1
ATOM 1879 C CA . LYS A 1 242 ? -34.681 1.029 5.389 1.00 22.08 254 LYS A CA 1
ATOM 1880 C C . LYS A 1 242 ? -34.717 -0.208 6.285 1.00 20.61 254 LYS A C 1
ATOM 1881 O O . LYS A 1 242 ? -35.150 -0.137 7.433 1.00 19.81 254 LYS A O 1
ATOM 1887 N N . LEU A 1 243 ? -34.254 -1.338 5.761 1.00 22.89 255 LEU A N 1
ATOM 1888 C CA . LEU A 1 243 ? -34.252 -2.577 6.529 1.00 23.11 255 LEU A CA 1
ATOM 1889 C C . LEU A 1 243 ? -33.215 -2.597 7.650 1.00 24.11 255 LEU A C 1
ATOM 1890 O O . LEU A 1 243 ? -33.473 -3.126 8.730 1.00 25.23 255 LEU A O 1
ATOM 1895 N N . ILE A 1 244 ? -32.047 -2.012 7.404 1.00 24.82 256 ILE A N 1
ATOM 1896 C CA . ILE A 1 244 ? -31.001 -1.991 8.419 1.00 25.07 256 ILE A CA 1
ATOM 1897 C C . ILE A 1 244 ? -31.080 -0.763 9.321 1.00 23.41 256 ILE A C 1
ATOM 1898 O O . ILE A 1 244 ? -30.558 -0.763 10.434 1.00 22.96 256 ILE A O 1
ATOM 1903 N N . HIS A 1 245 ? -31.757 0.276 8.843 1.00 22.60 257 HIS A N 1
ATOM 1904 C CA . HIS A 1 245 ? -31.886 1.522 9.588 1.00 21.85 257 HIS A CA 1
ATOM 1905 C C . HIS A 1 245 ? -32.290 1.387 11.058 1.00 21.15 257 HIS A C 1
ATOM 1906 O O . HIS A 1 245 ? -31.729 2.058 11.921 1.00 22.40 257 HIS A O 1
ATOM 1913 N N . PRO A 1 246 ? -33.262 0.513 11.373 1.00 21.48 258 PRO A N 1
ATOM 1914 C CA . PRO A 1 246 ? -33.670 0.368 12.774 1.00 22.18 258 PRO A CA 1
ATOM 1915 C C . PRO A 1 246 ? -32.567 -0.180 13.681 1.00 22.93 258 PRO A C 1
ATOM 1916 O O . PRO A 1 246 ? -32.628 -0.040 14.902 1.00 22.74 258 PRO A O 1
ATOM 1920 N N . PHE A 1 247 ? -31.553 -0.789 13.078 1.00 22.23 259 PHE A N 1
ATOM 1921 C CA . PHE A 1 247 ? -30.471 -1.394 13.846 1.00 23.10 259 PHE A CA 1
ATOM 1922 C C . PHE A 1 247 ? -29.182 -0.583 13.889 1.00 23.72 259 PHE A C 1
ATOM 1923 O O . PHE A 1 247 ? -28.133 -1.094 14.287 1.00 25.46 259 PHE A O 1
ATOM 1931 N N . ILE A 1 248 ? -29.264 0.683 13.489 1.00 23.19 260 ILE A N 1
ATOM 1932 C CA . ILE A 1 248 ? -28.106 1.573 13.494 1.00 22.54 260 ILE A CA 1
ATOM 1933 C C . ILE A 1 248 ? -28.092 2.394 14.785 1.00 23.94 260 ILE A C 1
ATOM 1934 O O . ILE A 1 248 ? -29.147 2.802 15.281 1.00 23.36 260 ILE A O 1
ATOM 1939 N N . ASP A 1 249 ? -26.895 2.627 15.321 1.00 24.77 261 ASP A N 1
ATOM 1940 C CA . ASP A 1 249 ? -26.716 3.405 16.546 1.00 28.66 261 ASP A CA 1
ATOM 1941 C C . ASP A 1 249 ? -27.403 4.766 16.426 1.00 28.91 261 ASP A C 1
ATOM 1942 O O . ASP A 1 249 ? -27.371 5.391 15.372 1.00 28.31 261 ASP A O 1
ATOM 1947 N N . PRO A 1 250 ? -28.032 5.241 17.513 1.00 30.00 262 PRO A N 1
ATOM 1948 C CA . PRO A 1 250 ? -28.726 6.533 17.516 1.00 30.22 262 PRO A CA 1
ATOM 1949 C C . PRO A 1 250 ? -27.895 7.718 17.016 1.00 30.32 262 PRO A C 1
ATOM 1950 O O . PRO A 1 250 ? -28.365 8.505 16.192 1.00 30.04 262 PRO A O 1
ATOM 1954 N N . LEU A 1 251 ? -26.668 7.843 17.513 1.00 30.49 263 LEU A N 1
ATOM 1955 C CA . LEU A 1 251 ? -25.788 8.939 17.111 1.00 31.10 263 LEU A CA 1
ATOM 1956 C C . LEU A 1 251 ? -25.533 8.945 15.610 1.00 29.72 263 LEU A C 1
ATOM 1957 O O . LEU A 1 251 ? -25.465 10.005 14.985 1.00 29.39 263 LEU A O 1
ATOM 1962 N N . THR A 1 252 ? -25.386 7.758 15.034 1.00 27.47 264 THR A N 1
ATOM 1963 C CA . THR A 1 252 ? -25.141 7.640 13.604 1.00 26.43 264 THR A CA 1
ATOM 1964 C C . THR A 1 252 ? -26.418 7.928 12.821 1.00 26.45 264 THR A C 1
ATOM 1965 O O . THR A 1 252 ? -26.380 8.569 11.771 1.00 26.13 264 THR A O 1
ATOM 1969 N N . ARG A 1 253 ? -27.551 7.455 13.332 1.00 27.45 265 ARG A N 1
ATOM 1970 C CA . ARG A 1 253 ? -28.825 7.693 12.665 1.00 28.83 265 ARG A CA 1
ATOM 1971 C C . ARG A 1 253 ? -29.106 9.187 12.564 1.00 28.41 265 ARG A C 1
ATOM 1972 O O . ARG A 1 253 ? -29.703 9.651 11.593 1.00 28.56 265 ARG A O 1
ATOM 1980 N N . GLU A 1 254 ? -28.672 9.937 13.571 1.00 28.68 266 GLU A N 1
ATOM 1981 C CA . GLU A 1 254 ? -28.889 11.380 13.591 1.00 30.41 266 GLU A CA 1
ATOM 1982 C C . GLU A 1 254 ? -28.107 12.113 12.505 1.00 28.85 266 GLU A C 1
ATOM 1983 O O . GLU A 1 254 ? -28.428 13.252 12.167 1.00 29.58 266 GLU A O 1
ATOM 1989 N N . LYS A 1 255 ? -27.086 11.461 11.958 1.00 26.52 267 LYS A N 1
ATOM 1990 C CA . LYS A 1 255 ? -26.271 12.068 10.908 1.00 25.04 267 LYS A CA 1
ATOM 1991 C C . LYS A 1 255 ? -26.869 11.844 9.526 1.00 24.78 267 LYS A C 1
ATOM 1992 O O . LYS A 1 255 ? -26.616 12.612 8.600 1.00 24.02 267 LYS A O 1
ATOM 1998 N N . LEU A 1 256 ? -27.666 10.790 9.392 1.00 23.43 268 LEU A N 1
ATOM 1999 C CA . LEU A 1 256 ? -28.267 10.443 8.112 1.00 23.83 268 LEU A CA 1
ATOM 2000 C C . LEU A 1 256 ? -29.609 11.106 7.838 1.00 23.89 268 LEU A C 1
ATOM 2001 O O . LEU A 1 256 ? -30.510 11.091 8.675 1.00 25.37 268 LEU A O 1
ATOM 2006 N N . VAL A 1 257 ? -29.734 11.680 6.649 1.00 22.82 269 VAL A N 1
ATOM 2007 C CA . VAL A 1 257 ? -30.967 12.336 6.248 1.00 22.53 269 VAL A CA 1
ATOM 2008 C C . VAL A 1 257 ? -31.412 11.837 4.881 1.00 22.18 269 VAL A C 1
ATOM 2009 O O . VAL A 1 257 ? -30.685 11.952 3.899 1.00 22.00 269 VAL A O 1
ATOM 2013 N N . PHE A 1 258 ? -32.608 11.265 4.825 1.00 22.37 270 PHE A N 1
ATOM 2014 C CA . PHE A 1 258 ? -33.158 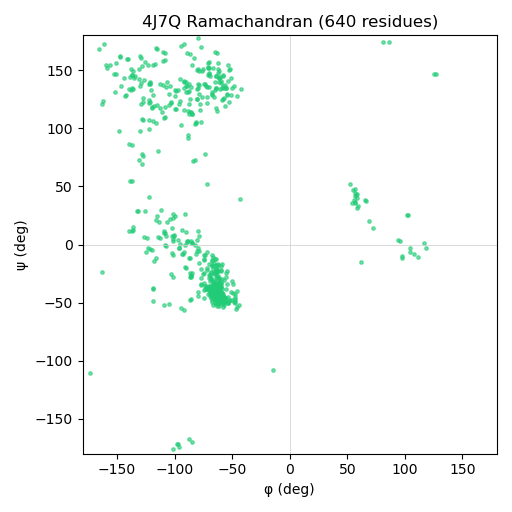10.790 3.566 1.00 23.25 270 PHE A CA 1
ATOM 2015 C C . PHE A 1 258 ? -34.676 10.866 3.641 1.00 22.74 270 PHE A C 1
ATOM 2016 O O . PHE A 1 258 ? -35.247 10.879 4.729 1.00 23.21 270 PHE A O 1
ATOM 2024 N N . ASP A 1 259 ? -35.318 10.942 2.480 1.00 25.49 271 ASP A N 1
ATOM 2025 C CA . ASP A 1 259 ? -36.771 11.047 2.398 1.00 25.87 271 ASP A CA 1
ATOM 2026 C C . ASP A 1 259 ? -37.300 12.273 3.139 1.00 27.44 271 ASP A C 1
ATOM 2027 O O . ASP A 1 259 ? -38.406 12.262 3.683 1.00 26.78 271 ASP A O 1
ATOM 2032 N N . GLU A 1 260 ? -36.491 13.328 3.155 1.00 27.42 272 GLU A N 1
ATOM 2033 C CA . GLU A 1 260 ? -36.854 14.592 3.787 1.00 28.62 272 GLU A CA 1
ATOM 2034 C C . GLU A 1 260 ? -36.436 15.716 2.855 1.00 28.90 272 GLU A C 1
ATOM 2035 O O . GLU A 1 260 ? -35.468 15.582 2.108 1.00 28.95 272 GLU A O 1
ATOM 2041 N N . PRO A 1 261 ? -37.166 16.838 2.877 1.00 28.95 273 PRO A N 1
ATOM 2042 C CA . PRO A 1 261 ? -36.786 17.945 1.996 1.00 29.46 273 PRO A CA 1
ATOM 2043 C C . PRO A 1 261 ? -35.453 18.521 2.463 1.00 27.91 273 PRO A C 1
ATOM 2044 O O . PRO A 1 261 ? -35.285 18.823 3.645 1.00 28.95 273 PRO A O 1
ATOM 2048 N N . PHE A 1 262 ? -34.507 18.658 1.540 1.00 26.79 274 PHE A N 1
ATOM 2049 C CA . PHE A 1 262 ? -33.193 19.203 1.867 1.00 26.33 274 PHE A CA 1
ATOM 2050 C C . PHE A 1 262 ? -33.288 20.614 2.452 1.00 25.87 274 PHE A C 1
ATOM 2051 O O . PHE A 1 262 ? -32.444 21.016 3.254 1.00 24.37 274 PHE A O 1
ATOM 2059 N N . VAL A 1 263 ? -34.313 21.368 2.059 1.00 24.96 275 VAL A N 1
ATOM 2060 C CA . VAL A 1 263 ? -34.468 22.731 2.562 1.00 24.10 275 VAL A CA 1
ATOM 2061 C C . VAL A 1 263 ? -34.711 22.803 4.066 1.00 23.93 275 VAL A C 1
ATOM 2062 O O . VAL A 1 263 ? -34.633 23.876 4.662 1.00 24.20 275 VAL A O 1
ATOM 2066 N N . LYS A 1 264 ? -35.014 21.667 4.684 1.00 23.24 276 LYS A N 1
ATOM 2067 C CA . LYS A 1 264 ? -35.230 21.651 6.123 1.00 23.75 276 LYS A CA 1
ATOM 2068 C C . LYS A 1 264 ? -33.881 21.663 6.831 1.00 22.29 276 LYS A C 1
ATOM 2069 O O . LYS A 1 264 ? -33.794 21.956 8.022 1.00 23.05 276 LYS A O 1
ATOM 2075 N N . TYR A 1 265 ? -32.827 21.361 6.078 1.00 20.60 277 TYR A N 1
ATOM 2076 C CA . TYR A 1 265 ? -31.477 21.307 6.630 1.00 20.01 277 TYR A CA 1
ATOM 2077 C C . TYR A 1 265 ? -30.510 22.312 6.015 1.00 19.37 277 TYR A C 1
ATOM 2078 O O . TYR A 1 265 ? -29.435 22.553 6.561 1.00 19.67 277 TYR A O 1
ATOM 2087 N N . VAL A 1 266 ? -30.900 22.896 4.887 1.00 18.10 278 VAL A N 1
ATOM 2088 C CA . VAL A 1 266 ? -30.053 23.852 4.179 1.00 18.28 278 VAL A CA 1
ATOM 2089 C C . VAL A 1 266 ? -30.861 25.063 3.725 1.00 18.23 278 VAL A C 1
ATOM 2090 O O . VAL A 1 266 ? -31.954 24.909 3.186 1.00 19.37 278 VAL A O 1
ATOM 2094 N N . PRO A 1 267 ? -30.338 26.284 3.939 1.00 18.50 279 PRO A N 1
ATOM 2095 C CA . PRO A 1 267 ? -31.094 27.461 3.500 1.00 19.13 279 PRO A CA 1
ATOM 2096 C C . PRO A 1 267 ? -31.309 27.371 1.994 1.00 20.07 279 PRO A C 1
ATOM 2097 O O . PRO A 1 267 ? -30.416 26.958 1.255 1.00 19.70 279 PRO A O 1
ATOM 2101 N N . LYS A 1 268 ? -32.489 27.761 1.531 1.00 21.78 280 LYS A N 1
ATOM 2102 C CA . LYS A 1 268 ? -32.781 27.687 0.110 1.00 23.07 280 LYS A CA 1
ATOM 2103 C C . LYS A 1 268 ? -31.710 28.346 -0.760 1.00 21.76 280 LYS A C 1
ATOM 2104 O O . LYS A 1 268 ? -31.347 27.813 -1.808 1.00 20.70 280 LYS A O 1
ATOM 2110 N N . ASN A 1 269 ? -31.196 29.494 -0.326 1.00 21.95 281 ASN A N 1
ATOM 2111 C CA . ASN A 1 269 ? -30.181 30.204 -1.102 1.00 22.66 281 ASN A CA 1
ATOM 2112 C C . ASN A 1 269 ? -28.768 29.634 -0.943 1.00 22.17 281 ASN A C 1
ATOM 2113 O O . ASN A 1 269 ? -27.792 30.250 -1.370 1.00 22.27 281 ASN A O 1
ATOM 2118 N N . GLU A 1 270 ? -28.669 28.454 -0.336 1.00 19.80 282 GLU A N 1
ATOM 2119 C CA . GLU A 1 270 ? -27.386 27.779 -0.137 1.00 20.04 282 GLU A CA 1
ATOM 2120 C C . GLU A 1 270 ? -27.476 26.368 -0.703 1.00 19.79 282 GLU A C 1
ATOM 2121 O O . GLU A 1 270 ? -26.545 25.574 -0.558 1.00 19.14 282 GLU A O 1
ATOM 2127 N N . LEU A 1 271 ? -28.591 26.068 -1.362 1.00 18.96 283 LEU A N 1
ATOM 2128 C CA . LEU A 1 271 ? -28.842 24.732 -1.894 1.00 20.09 283 LEU A CA 1
ATOM 2129 C C . LEU A 1 271 ? -29.086 24.676 -3.398 1.00 19.90 283 LEU A C 1
ATOM 2130 O O . LEU A 1 271 ? -29.802 25.511 -3.951 1.00 21.50 283 LEU A O 1
ATOM 2135 N N . ASP A 1 272 ? -28.495 23.676 -4.048 1.00 19.76 284 ASP A N 1
ATOM 2136 C CA . ASP A 1 272 ? -28.652 23.474 -5.487 1.00 20.95 284 ASP A CA 1
ATOM 2137 C C . ASP A 1 272 ? -30.141 23.306 -5.805 1.00 21.39 284 ASP A C 1
ATOM 2138 O O . ASP A 1 272 ? -30.863 22.599 -5.095 1.00 21.50 284 ASP A O 1
ATOM 2143 N N . SER A 1 273 ? -30.602 23.955 -6.870 1.00 21.90 285 SER A N 1
ATOM 2144 C CA . SER A 1 273 ? -32.007 23.875 -7.256 1.00 22.44 285 SER A CA 1
ATOM 2145 C C . SER A 1 273 ? -32.443 22.458 -7.619 1.00 23.28 285 SER A C 1
ATOM 2146 O O . SER A 1 273 ? -33.629 22.135 -7.554 1.00 24.25 285 SER A O 1
ATOM 2149 N N . LEU A 1 274 ? -31.491 21.615 -8.002 1.00 23.80 286 LEU A N 1
ATOM 2150 C CA . LEU A 1 274 ? -31.804 20.236 -8.362 1.00 25.67 286 LEU A CA 1
ATOM 2151 C C . LEU A 1 274 ? -32.366 19.482 -7.167 1.00 26.24 286 LEU A C 1
ATOM 2152 O O . LEU A 1 274 ? -33.055 18.471 -7.323 1.00 26.50 286 LEU A O 1
ATOM 2157 N N . TYR A 1 275 ? -32.077 19.979 -5.970 1.00 24.93 287 TYR A N 1
ATOM 2158 C CA . TYR A 1 275 ? -32.537 19.326 -4.755 1.00 24.30 287 TYR A CA 1
ATOM 2159 C C . TYR A 1 275 ? -33.505 20.184 -3.948 1.00 24.52 287 TYR A C 1
ATOM 2160 O O . TYR A 1 275 ? -33.681 19.972 -2.748 1.00 26.54 287 TYR A O 1
ATOM 2169 N N . GLY A 1 276 ? -34.128 21.157 -4.609 1.00 25.15 288 GLY A N 1
ATOM 2170 C CA . GLY A 1 276 ? -35.092 22.010 -3.935 1.00 24.84 288 GLY A CA 1
ATOM 2171 C C . GLY A 1 276 ? -34.653 23.421 -3.583 1.00 25.66 288 GLY A C 1
ATOM 2172 O O . GLY A 1 276 ? -35.467 24.224 -3.126 1.00 25.95 288 GLY A O 1
ATOM 2173 N N . GLY A 1 277 ? -33.376 23.731 -3.790 1.00 24.60 289 GLY A N 1
ATOM 2174 C CA . GLY A 1 277 ? -32.880 25.060 -3.471 1.00 25.28 289 GLY A CA 1
ATOM 2175 C C . GLY A 1 277 ? -33.085 26.090 -4.569 1.00 25.32 289 GLY A C 1
ATOM 2176 O O . GLY A 1 277 ? -33.785 25.837 -5.551 1.00 24.17 289 GLY A O 1
ATOM 2177 N N . ASP A 1 278 ? -32.472 27.259 -4.402 1.00 24.51 290 ASP A N 1
ATOM 2178 C CA . ASP A 1 278 ? -32.589 28.325 -5.390 1.00 24.78 290 ASP A CA 1
ATOM 2179 C C . ASP A 1 278 ? -31.316 28.552 -6.196 1.00 24.09 290 ASP A C 1
ATOM 2180 O O . ASP A 1 278 ? -31.284 29.416 -7.065 1.00 23.69 290 ASP A O 1
ATOM 2185 N N . LEU A 1 279 ? -30.266 27.787 -5.915 1.00 22.02 291 LEU A N 1
ATOM 2186 C CA . LEU A 1 279 ? -29.019 27.955 -6.651 1.00 22.13 291 LEU A CA 1
ATOM 2187 C C . LEU A 1 279 ? -29.013 27.178 -7.962 1.00 21.75 291 LEU A C 1
ATOM 2188 O O . LEU A 1 279 ? -29.017 25.947 -7.966 1.00 23.94 291 LEU A O 1
ATOM 2193 N N . LYS A 1 280 ? -29.013 27.902 -9.078 1.00 20.98 292 LYS A N 1
ATOM 2194 C CA . LYS A 1 280 ? -28.980 27.268 -10.388 1.00 23.26 292 LYS A CA 1
ATOM 2195 C C . LYS A 1 280 ? -27.5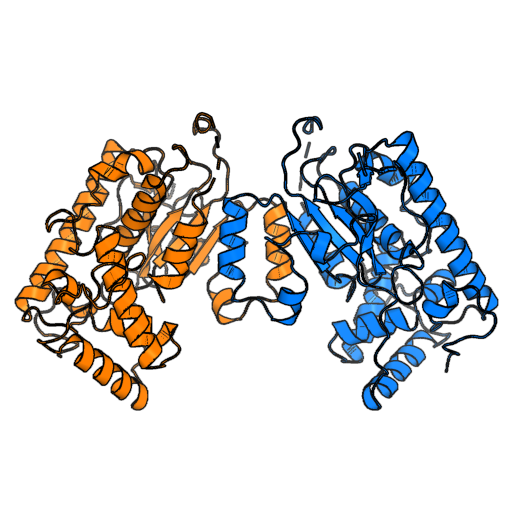06 27.084 -10.723 1.00 23.04 292 LYS A C 1
ATOM 2196 O O . LYS A 1 280 ? -26.850 27.988 -11.243 1.00 22.92 292 LYS A O 1
ATOM 2202 N N . PHE A 1 281 ? -26.991 25.902 -10.412 1.00 23.16 293 PHE A N 1
ATOM 2203 C CA . PHE A 1 281 ? -25.588 25.600 -10.633 1.00 23.03 293 PHE A CA 1
ATOM 2204 C C . PHE A 1 281 ? -25.325 24.693 -11.826 1.00 24.29 293 PHE A C 1
ATOM 2205 O O . PHE A 1 281 ? -25.942 23.639 -11.970 1.00 24.55 293 PHE A O 1
ATOM 2213 N N . LYS A 1 282 ? -24.403 25.112 -12.682 1.00 24.22 294 LYS A N 1
ATOM 2214 C CA . LYS A 1 282 ? -24.023 24.312 -13.832 1.00 26.26 294 LYS A CA 1
ATOM 2215 C C . LYS A 1 282 ? -22.508 24.216 -13.753 1.00 25.09 294 LYS A C 1
ATOM 2216 O O . LYS A 1 282 ? -21.818 25.235 -13.729 1.00 25.86 294 LYS A O 1
ATOM 2222 N N . TYR A 1 283 ? -21.987 22.996 -13.698 1.00 23.49 295 TYR A N 1
ATOM 2223 C CA . TYR A 1 283 ? -20.549 22.823 -13.590 1.00 21.87 295 TYR A CA 1
ATOM 2224 C C . TYR A 1 283 ? -19.800 23.164 -14.868 1.00 22.43 295 TYR A C 1
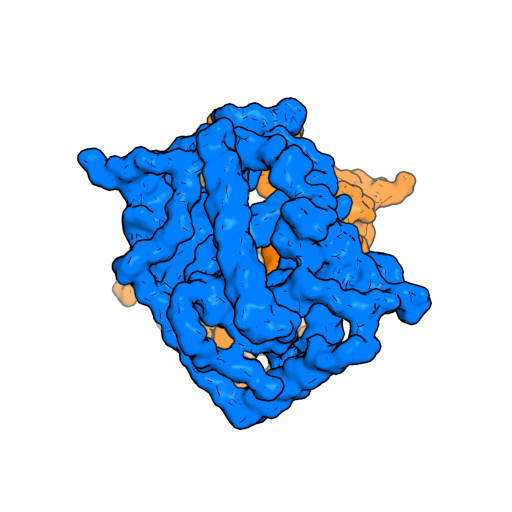ATOM 2225 O O . TYR A 1 283 ? -20.055 22.590 -15.928 1.00 22.35 295 TYR A O 1
ATOM 2234 N N . ASN A 1 284 ? -18.875 24.110 -14.741 1.00 20.60 296 ASN A N 1
ATOM 2235 C CA . ASN A 1 284 ? -18.030 24.569 -15.838 1.00 21.78 296 ASN A CA 1
ATOM 2236 C C . ASN A 1 284 ? -16.617 24.506 -15.268 1.00 20.66 296 ASN A C 1
ATOM 2237 O O . ASN A 1 284 ? -16.181 25.415 -14.565 1.00 20.93 296 ASN A O 1
AT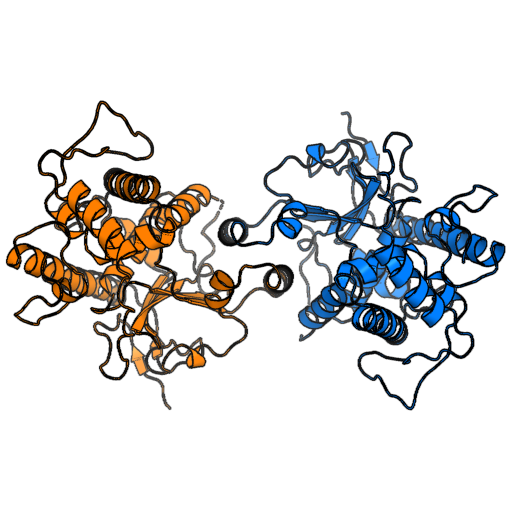OM 2242 N N . HIS A 1 285 ? -15.910 23.428 -15.578 1.00 20.68 297 HIS A N 1
ATOM 2243 C CA . HIS A 1 285 ? -14.565 23.202 -15.057 1.00 19.81 297 HIS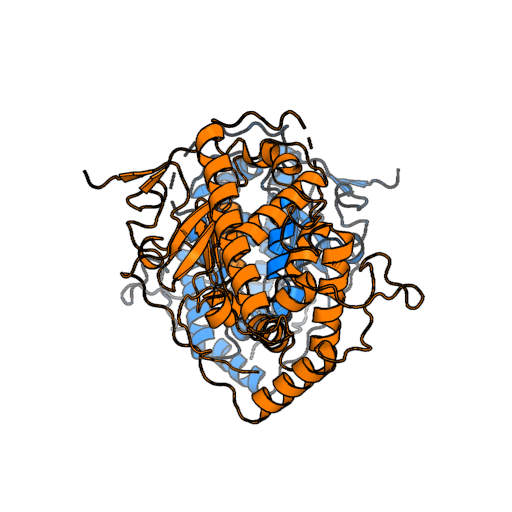 A CA 1
ATOM 2244 C C . HIS A 1 285 ? -13.591 24.377 -15.135 1.00 20.65 297 HIS A C 1
ATOM 2245 O O . HIS A 1 285 ? -12.938 24.709 -14.146 1.00 21.05 297 HIS A O 1
ATOM 2252 N N . ASP A 1 286 ? -13.494 25.015 -16.296 1.00 20.52 298 ASP A N 1
ATOM 2253 C CA . ASP A 1 286 ? -12.559 26.124 -16.456 1.00 22.50 298 ASP A CA 1
ATOM 2254 C C . ASP A 1 286 ? -12.891 27.374 -15.650 1.00 19.56 298 ASP A C 1
ATOM 2255 O O . ASP A 1 286 ? -12.086 28.302 -15.579 1.00 21.25 298 ASP A O 1
ATOM 2260 N N . VAL A 1 287 ? -14.072 27.403 -15.048 1.00 18.51 299 VAL A N 1
ATOM 2261 C CA . VAL A 1 287 ? -14.476 28.536 -14.230 1.00 17.90 299 VAL A CA 1
ATOM 2262 C C . VAL A 1 287 ? -14.477 28.101 -12.776 1.00 17.25 299 VAL A C 1
ATOM 2263 O O . VAL A 1 287 ? -13.853 28.733 -11.923 1.00 17.76 299 VAL A O 1
ATOM 2267 N N . TYR A 1 288 ? -15.167 27.000 -12.501 1.00 17.08 300 TYR A N 1
ATOM 2268 C CA . TYR A 1 288 ? -15.268 26.495 -11.139 1.00 15.86 300 TYR A CA 1
ATOM 2269 C C . TYR A 1 288 ? -13.959 26.051 -10.494 1.00 17.07 300 TYR A C 1
ATOM 2270 O O . TYR A 1 288 ? -13.654 26.450 -9.370 1.00 16.85 300 TYR A O 1
ATOM 2279 N N . TRP A 1 289 ? -13.191 25.223 -11.191 1.00 16.71 301 TRP A N 1
ATOM 2280 C CA . TRP A 1 289 ? -11.955 24.696 -10.617 1.00 16.68 301 TRP A CA 1
ATOM 2281 C C . TRP A 1 289 ? -10.940 25.745 -10.172 1.00 17.06 301 TRP A C 1
ATOM 2282 O O . TRP A 1 289 ? -10.499 25.738 -9.022 1.00 16.10 301 TRP A O 1
ATOM 2293 N N . PRO A 1 290 ? -10.556 26.666 -11.064 1.00 17.04 302 PRO A N 1
ATOM 2294 C CA . PRO A 1 290 ? -9.582 27.673 -10.635 1.00 16.75 302 PRO A CA 1
ATOM 2295 C C . PRO A 1 290 ? -10.095 28.508 -9.457 1.00 15.40 302 PRO A C 1
ATOM 2296 O O . PRO A 1 290 ? -9.318 28.923 -8.598 1.00 15.55 302 PRO A O 1
ATOM 2300 N N . ALA A 1 291 ? -11.402 28.750 -9.420 1.00 14.37 303 ALA A N 1
ATOM 2301 C CA . ALA A 1 291 ? -11.999 29.535 -8.346 1.00 13.44 303 ALA A CA 1
ATOM 2302 C C . ALA A 1 291 ? -11.903 28.766 -7.032 1.00 15.38 303 ALA A C 1
ATOM 2303 O O . ALA A 1 291 ? -11.581 29.331 -5.990 1.00 15.08 303 ALA A O 1
ATOM 2305 N N . LEU A 1 292 ? -12.194 27.471 -7.082 1.00 15.98 304 LEU A N 1
ATOM 2306 C CA . LEU A 1 292 ? -12.108 26.645 -5.884 1.00 14.28 304 LEU A CA 1
ATOM 2307 C C . LEU A 1 292 ? -10.676 26.632 -5.363 1.00 14.37 304 LEU A C 1
ATOM 2308 O O . LEU A 1 292 ? -10.430 26.846 -4.178 1.00 14.12 304 LEU A O 1
ATOM 2313 N N . VAL A 1 293 ? -9.733 26.381 -6.263 1.00 13.87 305 VAL A N 1
ATOM 2314 C CA . VAL A 1 293 ? -8.328 26.312 -5.890 1.00 13.67 305 VAL A CA 1
ATOM 2315 C C . VAL A 1 293 ? -7.845 27.610 -5.259 1.00 14.13 305 VAL A C 1
ATOM 2316 O O . VAL A 1 293 ? -7.204 27.594 -4.208 1.00 15.28 305 VAL A O 1
ATOM 2320 N N . GLU A 1 294 ? -8.163 28.740 -5.881 1.00 15.26 306 GLU A N 1
ATOM 2321 C CA . GLU A 1 294 ? -7.724 30.021 -5.340 1.00 16.35 306 GLU A CA 1
ATOM 2322 C C . GLU A 1 294 ? -8.412 30.387 -4.026 1.00 15.62 306 GLU A C 1
ATOM 2323 O O . GLU A 1 294 ? -7.772 30.907 -3.108 1.00 14.76 306 GLU A O 1
ATOM 2329 N N . THR A 1 295 ? -9.709 30.121 -3.927 1.00 14.67 307 THR A N 1
ATOM 2330 C CA . THR A 1 295 ? -10.430 30.438 -2.701 1.00 13.51 307 THR A CA 1
ATOM 2331 C C . THR A 1 295 ? -9.837 29.656 -1.532 1.00 14.77 307 THR A C 1
ATOM 2332 O O . THR A 1 295 ? -9.594 30.213 -0.461 1.00 14.77 307 THR A O 1
ATOM 2336 N N . ALA A 1 296 ? -9.577 28.370 -1.745 1.00 14.54 308 ALA A N 1
ATOM 2337 C CA . ALA A 1 296 ? -9.010 27.548 -0.680 1.00 14.07 308 ALA A CA 1
ATOM 2338 C C . ALA A 1 296 ? -7.592 28.001 -0.353 1.00 14.15 308 ALA A C 1
ATOM 2339 O O . ALA A 1 296 ? -7.200 28.024 0.813 1.00 14.39 308 ALA A O 1
ATOM 2341 N N . ARG A 1 297 ? -6.824 28.353 -1.381 1.00 14.04 309 ARG A N 1
ATOM 2342 C CA . ARG A 1 297 ? -5.452 28.820 -1.189 1.00 13.44 309 ARG A CA 1
ATOM 2343 C C . ARG A 1 297 ? -5.427 30.066 -0.302 1.00 14.82 309 ARG A C 1
ATOM 2344 O O . ARG A 1 297 ? -4.602 30.171 0.610 1.00 13.79 309 ARG A O 1
ATOM 2352 N N . GLU A 1 298 ? -6.331 31.008 -0.563 1.00 15.08 310 GLU A N 1
ATOM 2353 C CA . GLU A 1 298 ? -6.378 32.231 0.233 1.00 14.94 310 GLU A CA 1
ATOM 2354 C C . GLU A 1 298 ? -6.722 31.929 1.687 1.00 14.65 310 GLU A C 1
ATOM 2355 O O . GLU A 1 298 ? -6.174 32.544 2.603 1.00 13.95 310 GLU A O 1
ATOM 2361 N N . LYS A 1 299 ? -7.612 30.968 1.905 1.00 13.68 311 LYS A N 1
ATOM 2362 C CA . LYS A 1 299 ? -7.978 30.599 3.263 1.00 14.08 311 LYS A CA 1
ATOM 2363 C C . LYS A 1 299 ? -6.775 29.980 3.969 1.00 14.68 311 LYS A C 1
ATOM 2364 O O . LYS A 1 299 ? -6.526 30.265 5.142 1.00 14.89 311 LYS A O 1
ATOM 2370 N N . ARG A 1 300 ? -6.022 29.143 3.257 1.00 14.60 312 ARG A N 1
ATOM 2371 C CA . ARG A 1 300 ? -4.838 28.525 3.852 1.00 13.59 312 ARG A CA 1
ATOM 2372 C C . ARG A 1 300 ? -3.785 29.585 4.158 1.00 15.13 312 ARG A C 1
ATOM 2373 O O . ARG A 1 300 ? -3.158 29.554 5.219 1.00 14.54 312 ARG A O 1
ATOM 2381 N N . ASP A 1 301 ? -3.586 30.518 3.228 1.00 14.63 313 ASP A N 1
ATOM 2382 C CA . ASP A 1 301 ? -2.611 31.587 3.431 1.00 16.18 313 ASP A CA 1
ATOM 2383 C C . ASP A 1 301 ? -2.933 32.357 4.706 1.00 15.23 313 ASP A C 1
ATOM 2384 O O . ASP A 1 301 ? -2.046 32.654 5.505 1.00 15.46 313 ASP A O 1
ATOM 2389 N N . HIS A 1 302 ? -4.207 32.691 4.890 1.00 15.19 314 HIS A N 1
ATOM 2390 C CA . HIS A 1 302 ? -4.627 33.439 6.069 1.00 13.54 314 HIS A CA 1
ATOM 2391 C C . HIS A 1 302 ? -4.405 32.631 7.336 1.00 15.14 314 HIS A C 1
ATOM 2392 O O . HIS A 1 302 ? -3.858 33.130 8.319 1.00 15.75 314 HIS A O 1
ATOM 2399 N N . TYR A 1 303 ? -4.835 31.377 7.295 1.00 13.70 315 TYR A N 1
ATOM 2400 C CA . TYR A 1 303 ? -4.712 30.465 8.427 1.00 12.90 315 TYR A CA 1
ATOM 2401 C C . TYR A 1 303 ? -3.256 30.340 8.868 1.00 14.19 315 TYR A C 1
ATOM 2402 O O . TYR A 1 303 ? -2.948 30.441 10.056 1.00 14.61 315 TYR A O 1
ATOM 2411 N N . PHE A 1 304 ? -2.358 30.136 7.910 1.00 14.01 316 PHE A N 1
ATOM 2412 C CA . PHE A 1 304 ? -0.947 29.980 8.245 1.00 13.90 316 PHE A CA 1
ATOM 2413 C C . PHE A 1 304 ? -0.318 31.282 8.728 1.00 15.32 316 PHE A C 1
ATOM 2414 O O . PHE A 1 304 ? 0.515 31.277 9.639 1.00 15.49 316 PHE A O 1
ATOM 2422 N N . LYS A 1 305 ? -0.711 32.398 8.124 1.00 15.15 317 LYS A N 1
ATOM 2423 C CA . LYS A 1 305 ? -0.166 33.687 8.538 1.00 16.20 317 LYS A CA 1
ATOM 2424 C C . LYS A 1 305 ? -0.547 33.955 9.993 1.00 16.28 317 LYS A C 1
ATOM 2425 O O . LYS A 1 305 ? 0.280 34.421 10.787 1.00 16.75 317 LYS A O 1
ATOM 2431 N N . ARG A 1 306 ? -1.796 33.656 10.341 1.00 16.53 318 ARG A N 1
ATOM 2432 C CA . ARG A 1 306 ? -2.280 33.839 11.708 1.00 15.70 318 ARG A CA 1
ATOM 2433 C C . ARG A 1 306 ? -1.470 32.952 12.651 1.00 17.43 318 ARG A C 1
ATOM 2434 O O . ARG A 1 306 ? -1.021 33.395 13.710 1.00 17.44 318 ARG A O 1
ATOM 2442 N N . PHE A 1 307 ? -1.305 31.692 12.258 1.00 16.38 319 PHE A N 1
ATOM 2443 C CA . PHE A 1 307 ? -0.542 30.713 13.032 1.00 16.81 319 PHE A CA 1
ATOM 2444 C C . PHE A 1 307 ? 0.845 31.269 13.355 1.00 17.70 319 PHE A C 1
ATOM 2445 O O . PHE A 1 307 ? 1.295 31.229 14.506 1.00 17.66 319 PHE A O 1
ATOM 2453 N N . GLN A 1 308 ? 1.520 31.796 12.339 1.00 17.01 320 GLN A N 1
ATOM 2454 C CA . GLN A 1 308 ? 2.851 32.356 12.540 1.00 18.43 320 GLN A CA 1
ATOM 2455 C C . GLN A 1 308 ? 2.806 33.599 13.422 1.00 20.15 320 GLN A C 1
ATOM 2456 O O . GLN A 1 308 ? 3.684 33.796 14.259 1.00 21.02 320 GLN A O 1
ATOM 2462 N N . SER A 1 309 ? 1.782 34.430 13.242 1.00 19.76 321 SER A N 1
ATOM 2463 C CA . SER A 1 309 ? 1.658 35.655 14.031 1.00 21.68 321 SER A CA 1
ATOM 2464 C C . SER A 1 309 ? 1.455 35.355 15.511 1.00 22.27 321 SER A C 1
ATOM 2465 O O . SER A 1 309 ? 1.776 36.182 16.369 1.00 22.91 321 SER A O 1
ATOM 2468 N N . PHE A 1 310 ? 0.921 34.175 15.812 1.00 21.82 322 PHE A N 1
ATOM 2469 C CA . PHE A 1 310 ? 0.673 33.788 17.193 1.00 21.64 322 PHE A CA 1
ATOM 2470 C C . PHE A 1 310 ? 1.739 32.865 17.783 1.00 21.67 322 PHE A C 1
ATOM 2471 O O . PHE A 1 310 ? 1.463 32.108 18.713 1.00 23.23 322 PHE A O 1
ATOM 2479 N N . GLY A 1 311 ? 2.950 32.928 17.236 1.00 21.51 323 GLY A N 1
ATOM 2480 C CA . GLY A 1 311 ? 4.037 32.117 17.760 1.00 22.13 323 GLY A CA 1
ATOM 2481 C C . GLY A 1 311 ? 4.352 30.812 17.054 1.00 22.71 323 GLY A C 1
ATOM 2482 O O . GLY A 1 311 ? 5.382 30.193 17.328 1.00 22.40 323 GLY A O 1
ATOM 2483 N N . GLY A 1 312 ? 3.474 30.385 16.152 1.00 21.19 324 GLY A N 1
ATOM 2484 C CA . GLY A 1 312 ? 3.708 29.144 15.437 1.00 20.73 324 GLY A CA 1
ATOM 2485 C C . GLY A 1 312 ? 3.850 27.952 16.364 1.00 19.84 324 GLY A C 1
ATOM 2486 O O . GLY A 1 312 ? 4.725 27.106 16.172 1.00 22.00 324 GLY A O 1
ATOM 2487 N N . ILE A 1 313 ? 2.983 27.882 17.366 1.00 19.32 325 ILE A N 1
ATOM 2488 C CA . ILE A 1 313 ? 3.019 26.796 18.338 1.00 20.65 325 ILE A CA 1
ATOM 2489 C C . ILE A 1 313 ? 1.844 25.838 18.203 1.00 21.07 325 ILE A C 1
ATOM 2490 O O . ILE A 1 313 ? 0.789 26.184 17.667 1.00 20.65 325 ILE A O 1
ATOM 2495 N N . VAL A 1 314 ? 2.045 24.627 18.705 1.00 21.54 326 VAL A N 1
ATOM 2496 C CA . VAL A 1 314 ? 1.018 23.600 18.687 1.00 20.64 326 VAL A CA 1
ATOM 2497 C C . VAL A 1 314 ? -0.090 23.990 19.659 1.00 20.18 326 VAL A C 1
ATOM 2498 O O . VAL A 1 314 ? 0.165 24.639 20.677 1.00 20.28 326 VAL A O 1
ATOM 2502 N N . GLY A 1 315 ? -1.323 23.616 19.334 1.00 18.04 327 GLY A N 1
ATOM 2503 C CA . GLY A 1 315 ? -2.429 23.901 20.228 1.00 15.98 327 GLY A CA 1
ATOM 2504 C C . GLY A 1 315 ? -3.236 25.168 20.024 1.00 15.83 327 GLY A C 1
ATOM 2505 O O . GLY A 1 315 ? -4.115 25.458 20.829 1.00 17.14 327 GLY A O 1
ATOM 2506 N N . LEU A 1 316 ? -2.945 25.928 18.974 1.00 17.74 328 LEU A N 1
ATOM 2507 C CA . LEU A 1 316 ? -3.708 27.143 18.708 1.00 17.32 328 LEU A CA 1
ATOM 2508 C C . LEU A 1 316 ? -5.111 26.734 18.254 1.00 15.90 328 LEU A C 1
ATOM 2509 O O . LEU A 1 316 ? -5.313 25.613 17.779 1.00 16.75 328 LEU A O 1
ATOM 2514 N N . SER A 1 317 ? -6.081 27.629 18.413 1.00 16.78 329 SER A N 1
ATOM 2515 C CA . SER A 1 317 ? -7.457 27.325 18.023 1.00 16.45 329 SER A CA 1
ATOM 2516 C C . SER A 1 317 ? -7.790 27.745 16.605 1.00 16.05 329 SER A C 1
ATOM 2517 O O . SER A 1 317 ? -7.381 28.811 16.152 1.00 15.08 329 SER A O 1
ATOM 2520 N N . GLU A 1 318 ? -8.546 26.897 15.915 1.00 15.31 330 GLU A N 1
ATOM 2521 C CA . GLU A 1 318 ? -8.967 27.183 14.552 1.00 16.21 330 GLU A CA 1
ATOM 2522 C C . GLU A 1 318 ? -9.883 28.407 14.532 1.00 17.50 330 GLU A C 1
ATOM 2523 O O . GLU A 1 318 ? -9.996 29.095 13.515 1.00 17.03 330 GLU A O 1
ATOM 2529 N N . VAL A 1 319 ? -10.531 28.688 15.659 1.00 17.71 331 VAL A N 1
ATOM 2530 C CA . VAL A 1 319 ? -11.408 29.852 15.742 1.00 18.76 331 VAL A CA 1
ATOM 2531 C C . VAL A 1 319 ? -10.548 31.102 15.617 1.00 18.84 331 VAL A C 1
ATOM 2532 O O . VAL A 1 319 ? -10.946 32.088 14.996 1.00 18.48 331 VAL A O 1
ATOM 2536 N N . ASP A 1 320 ? -9.358 31.053 16.205 1.00 17.94 332 ASP A N 1
ATOM 2537 C CA . ASP A 1 320 ? -8.439 32.181 16.146 1.00 18.21 332 ASP A CA 1
ATOM 2538 C C . ASP A 1 320 ? -7.692 32.253 14.816 1.00 18.30 332 ASP A C 1
ATOM 2539 O O . ASP A 1 320 ? -7.502 33.336 14.258 1.00 19.02 332 ASP A O 1
ATOM 2544 N N . LEU A 1 321 ? -7.275 31.099 14.303 1.00 16.20 333 LEU A N 1
ATOM 2545 C CA . LEU A 1 321 ? -6.538 31.055 13.047 1.00 15.24 333 LEU A CA 1
ATOM 2546 C C . LEU A 1 321 ? -7.372 31.481 11.842 1.00 15.56 333 LEU A C 1
ATOM 2547 O O . LEU A 1 321 ? -6.846 32.068 10.895 1.00 15.40 333 LEU A O 1
ATOM 2552 N N . ARG A 1 322 ? -8.667 31.190 11.873 1.00 16.51 334 ARG A N 1
ATOM 2553 C CA . ARG A 1 322 ? -9.535 31.548 10.757 1.00 17.58 334 ARG A CA 1
ATOM 2554 C C . ARG A 1 322 ? -10.266 32.875 10.924 1.00 20.51 334 ARG A C 1
ATOM 2555 O O . ARG A 1 322 ? -11.030 33.280 10.044 1.00 23.25 334 ARG A O 1
ATOM 2563 N N . GLY A 1 323 ? -10.021 33.554 12.041 1.00 18.79 335 GLY A N 1
ATOM 2564 C CA . GLY A 1 323 ? -10.666 34.834 12.290 1.00 19.00 335 GLY A CA 1
ATOM 2565 C C . GLY A 1 323 ? -9.741 36.007 12.014 1.00 18.69 335 GLY A C 1
ATOM 2566 O O . GLY A 1 323 ? -8.616 35.817 11.546 1.00 17.65 335 GLY A O 1
ATOM 2567 N N . THR A 1 324 ? -10.211 37.221 12.297 1.00 19.61 336 THR A N 1
ATOM 2568 C CA . THR A 1 324 ? -9.407 38.423 12.078 1.00 19.19 336 THR A CA 1
ATOM 2569 C C . THR A 1 324 ? -9.220 39.254 13.345 1.00 20.94 336 THR A C 1
ATOM 2570 O O . THR A 1 324 ? -8.521 40.268 13.328 1.00 20.86 336 THR A O 1
ATOM 2574 N N . HIS A 1 325 ? -9.840 38.824 14.442 1.00 21.11 337 HIS A N 1
ATOM 2575 C CA . HIS A 1 325 ? -9.728 39.533 15.715 1.00 22.67 337 HIS A CA 1
ATOM 2576 C C . HIS A 1 325 ? -8.287 39.549 16.215 1.00 24.39 337 HIS A C 1
ATOM 2577 O O . HIS A 1 325 ? -7.525 38.610 15.982 1.00 23.08 337 HIS A O 1
ATOM 2584 N N . GLU A 1 326 ? -7.915 40.616 16.913 1.00 25.90 338 GLU A N 1
ATOM 2585 C CA . GLU A 1 326 ? -6.555 40.737 17.421 1.00 29.18 338 GLU A CA 1
ATOM 2586 C C . GLU A 1 326 ? -6.210 39.860 18.618 1.00 29.18 338 GLU A C 1
ATOM 2587 O O . GLU A 1 326 ? -5.151 39.230 18.639 1.00 30.25 338 GLU A O 1
ATOM 2593 N N . LYS A 1 327 ? -7.088 39.815 19.614 1.00 30.19 339 LYS A N 1
ATOM 2594 C CA . LYS A 1 327 ? -6.815 39.028 20.814 1.00 30.71 339 LYS A CA 1
ATOM 2595 C C . LYS A 1 327 ? -7.317 37.589 20.742 1.00 30.06 339 LYS A C 1
ATOM 2596 O O . LYS A 1 327 ? -8.462 37.332 20.376 1.00 30.02 339 LYS A O 1
ATOM 2602 N N . LEU A 1 328 ? -6.440 36.655 21.102 1.00 29.04 340 LEU A N 1
ATOM 2603 C CA . LEU A 1 328 ? -6.765 35.234 21.079 1.00 28.09 340 LEU A CA 1
ATOM 2604 C C . LEU A 1 328 ? -7.922 34.865 21.996 1.00 28.15 340 LEU A C 1
ATOM 2605 O O . LEU A 1 328 ? -7.970 35.285 23.154 1.00 28.85 340 LEU A O 1
ATOM 2610 N N . LEU A 1 329 ? -8.851 34.073 21.472 1.00 27.49 341 LEU A N 1
ATOM 2611 C CA . LEU A 1 329 ? -9.994 33.622 22.253 1.00 27.07 341 LEU A CA 1
ATOM 2612 C C . LEU A 1 329 ? -9.588 32.383 23.039 1.00 27.40 341 LEU A C 1
ATOM 2613 O O . LEU A 1 329 ? -10.176 32.072 24.075 1.00 27.26 341 LEU A O 1
ATOM 2618 N N . TYR A 1 330 ? -8.575 31.685 22.537 1.00 26.61 342 TYR A N 1
ATOM 2619 C CA . TYR A 1 330 ? -8.079 30.473 23.175 1.00 26.70 342 TYR A CA 1
ATOM 2620 C C . TYR A 1 330 ? -6.561 30.480 23.333 1.00 26.61 342 TYR A C 1
ATOM 2621 O O . TYR A 1 330 ? -5.849 29.770 22.619 1.00 25.11 342 TYR A O 1
ATOM 2630 N N . PRO A 1 331 ? -6.041 31.297 24.263 1.00 26.64 343 PRO A N 1
ATOM 2631 C CA . PRO A 1 331 ? -4.592 31.345 24.470 1.00 26.78 343 PRO A CA 1
ATOM 2632 C C . PRO A 1 331 ? -4.118 29.953 24.882 1.00 26.36 343 PRO A C 1
ATOM 2633 O O . PRO A 1 331 ? -4.826 29.242 25.596 1.00 26.82 343 PRO A O 1
ATOM 2637 N N . VAL A 1 332 ? -2.929 29.568 24.432 1.00 27.28 344 VAL A N 1
ATOM 2638 C CA . VAL A 1 332 ? -2.393 28.244 24.732 1.00 28.53 344 VAL A CA 1
ATOM 2639 C C . VAL A 1 332 ? -1.792 28.101 26.126 1.00 30.20 344 VAL A C 1
ATOM 2640 O O . VAL A 1 332 ? -1.074 28.979 26.604 1.00 30.77 344 VAL A O 1
ATOM 2644 N N . LYS A 1 333 ? -2.101 26.976 26.765 1.00 32.22 345 LYS A N 1
ATOM 2645 C CA . LYS A 1 333 ? -1.600 26.659 28.099 1.00 34.58 345 LYS A CA 1
ATOM 2646 C C . LYS A 1 333 ? -0.077 26.721 28.092 1.00 35.43 345 LYS A C 1
ATOM 2647 O O . LYS A 1 333 ? 0.570 26.088 27.254 1.00 36.26 345 LYS A O 1
ATOM 2653 N N . LYS B 1 4 ? -14.358 -31.458 -11.564 1.00 47.81 16 LYS B N 1
ATOM 2654 C CA . LYS B 1 4 ? -14.363 -32.888 -11.273 1.00 47.60 16 LYS B CA 1
ATOM 2655 C C . LYS B 1 4 ? -15.279 -33.209 -10.095 1.00 46.99 16 LYS B C 1
ATOM 2656 O O . LYS B 1 4 ? -15.593 -34.372 -9.839 1.00 47.12 16 LYS B O 1
ATOM 2662 N N . ASN B 1 5 ? -15.704 -32.172 -9.380 1.00 45.75 17 ASN B N 1
ATOM 2663 C CA . ASN B 1 5 ? -16.586 -32.346 -8.233 1.00 44.67 17 ASN B CA 1
ATOM 2664 C C . ASN B 1 5 ? -17.884 -31.558 -8.397 1.00 42.76 17 ASN B C 1
ATOM 2665 O O . ASN B 1 5 ? -18.375 -30.953 -7.442 1.00 44.54 17 ASN B O 1
ATOM 2670 N N . LEU B 1 6 ? -18.437 -31.569 -9.606 1.00 39.40 18 LEU B N 1
ATOM 2671 C CA . LEU B 1 6 ? -19.680 -30.853 -9.883 1.00 36.13 18 LEU B CA 1
ATOM 2672 C C . LEU B 1 6 ? -20.873 -31.787 -10.040 1.00 33.91 18 LEU B C 1
ATOM 2673 O O . LEU B 1 6 ? -20.769 -32.849 -10.654 1.00 34.05 18 LEU B O 1
ATOM 2678 N N . ILE B 1 7 ? -22.008 -31.376 -9.484 1.00 29.99 19 ILE B N 1
ATOM 2679 C CA . ILE B 1 7 ? -23.234 -32.158 -9.560 1.00 27.76 19 ILE B CA 1
ATOM 2680 C C . ILE B 1 7 ? -24.297 -31.359 -10.303 1.00 26.96 19 ILE B C 1
ATOM 2681 O O . ILE B 1 7 ? -24.670 -30.267 -9.875 1.00 25.26 19 ILE B O 1
ATOM 2686 N N . ASN B 1 8 ? -24.775 -31.896 -11.420 1.00 25.70 20 ASN B N 1
ATOM 2687 C CA . ASN B 1 8 ? -25.809 -31.220 -12.191 1.00 25.70 20 ASN B CA 1
ATOM 2688 C C . ASN B 1 8 ? -27.137 -31.405 -11.467 1.00 24.00 20 ASN B C 1
ATOM 2689 O O . ASN B 1 8 ? -27.526 -32.525 -11.137 1.00 24.31 20 ASN B O 1
ATOM 2694 N N . ILE B 1 9 ? -27.824 -30.297 -11.214 1.00 21.19 21 ILE B N 1
ATOM 2695 C CA . ILE B 1 9 ? -29.101 -30.332 -10.518 1.00 19.17 21 ILE B CA 1
ATOM 2696 C C . ILE B 1 9 ? -30.007 -29.261 -11.126 1.00 18.11 21 ILE B C 1
ATOM 2697 O O . ILE B 1 9 ? -29.539 -28.184 -11.507 1.00 18.03 21 ILE B O 1
ATOM 2702 N N . ASP B 1 10 ? -31.300 -29.559 -11.234 1.00 17.86 22 ASP B N 1
ATOM 2703 C CA . ASP B 1 10 ? -32.238 -28.614 -11.825 1.00 17.87 22 ASP B CA 1
ATOM 2704 C C . ASP B 1 10 ? -33.564 -28.492 -11.078 1.00 16.67 22 ASP B C 1
ATOM 2705 O O . ASP B 1 10 ? -34.510 -27.885 -11.582 1.00 17.67 22 ASP B O 1
ATOM 2710 N N . LYS B 1 11 ? -33.619 -29.056 -9.874 1.00 16.67 23 LYS B N 1
ATOM 2711 C CA . LYS B 1 11 ? -34.823 -29.021 -9.052 1.00 17.02 23 LYS B CA 1
ATOM 2712 C C . LYS B 1 11 ? -34.472 -28.813 -7.586 1.00 15.45 23 LYS B C 1
ATOM 2713 O O . LYS B 1 11 ? -33.341 -29.068 -7.169 1.00 16.49 23 LYS B O 1
ATOM 2719 N N . PRO B 1 12 ? -35.441 -28.353 -6.781 1.00 14.82 24 PRO B N 1
ATOM 2720 C CA . PRO B 1 12 ? -35.157 -28.143 -5.356 1.00 14.36 24 PRO B CA 1
ATOM 2721 C C . PRO B 1 12 ? -34.799 -29.461 -4.681 1.00 14.80 24 PRO B C 1
ATOM 2722 O O . PRO B 1 12 ? -35.258 -30.526 -5.102 1.00 16.13 24 PRO B O 1
ATOM 2726 N N . ILE B 1 13 ? -33.983 -29.386 -3.637 1.00 14.56 25 ILE B N 1
ATOM 2727 C CA . ILE B 1 13 ? -33.600 -30.563 -2.872 1.00 14.11 25 ILE B CA 1
ATOM 2728 C C . ILE B 1 13 ? -34.732 -30.718 -1.857 1.00 14.81 25 ILE B C 1
ATOM 2729 O O . ILE B 1 13 ? -34.935 -29.863 -0.996 1.00 14.57 25 ILE B O 1
ATOM 2734 N N . LYS B 1 14 ? -35.483 -31.808 -1.983 1.00 15.80 26 LYS B N 1
ATOM 2735 C CA . LYS B 1 14 ? -36.651 -32.060 -1.143 1.00 15.42 26 LYS B CA 1
ATOM 2736 C C . LYS B 1 14 ? -36.463 -32.198 0.359 1.00 15.89 26 LYS B C 1
ATOM 2737 O O . LYS B 1 14 ? -37.296 -31.717 1.131 1.00 15.74 26 LYS B O 1
ATOM 2743 N N . GLU B 1 15 ? -35.385 -32.842 0.786 1.00 16.32 27 GLU B N 1
ATOM 2744 C CA . GLU B 1 15 ? -35.192 -33.042 2.213 1.00 17.51 27 GLU B CA 1
ATOM 2745 C C . GLU B 1 15 ? -33.823 -32.671 2.739 1.00 15.98 27 GLU B C 1
ATOM 2746 O O . GLU B 1 15 ? -32.813 -32.740 2.030 1.00 16.44 27 GLU B O 1
ATOM 2752 N N . LEU B 1 16 ? -33.810 -32.277 4.004 1.00 15.98 28 LEU B N 1
ATOM 2753 C CA . LEU B 1 16 ? -32.580 -31.945 4.691 1.00 16.10 28 LEU B CA 1
ATOM 2754 C C . LEU B 1 16 ? -31.801 -33.256 4.769 1.00 16.67 28 LEU B C 1
ATOM 2755 O O . LEU B 1 16 ? -32.333 -34.270 5.217 1.00 17.78 28 LEU B O 1
ATOM 2760 N N . PRO B 1 17 ? -30.541 -33.262 4.319 1.00 16.59 29 PRO B N 1
ATOM 2761 C CA . PRO B 1 17 ? -29.767 -34.506 4.385 1.00 17.69 29 PRO B CA 1
ATOM 2762 C C . PRO B 1 17 ? -29.402 -34.837 5.829 1.00 18.24 29 PRO B C 1
ATOM 2763 O O . PRO B 1 17 ? -29.286 -33.944 6.670 1.00 17.88 29 PRO B O 1
ATOM 2767 N N . ALA B 1 18 ? -29.222 -36.123 6.111 1.00 19.20 30 ALA B N 1
ATOM 2768 C CA . ALA B 1 18 ? -28.877 -36.578 7.452 1.00 19.60 30 ALA B CA 1
ATOM 2769 C C . ALA B 1 18 ? -27.529 -36.035 7.920 1.00 19.37 30 ALA B C 1
ATOM 2770 O O . ALA B 1 18 ? -27.226 -36.056 9.113 1.00 20.95 30 ALA B O 1
ATOM 2772 N N . SER B 1 19 ? -26.728 -35.546 6.979 1.00 19.04 31 SER B N 1
ATOM 2773 C CA . SER B 1 19 ? -25.409 -35.005 7.297 1.00 19.55 31 SER B CA 1
ATOM 2774 C C . SER B 1 19 ? -25.459 -33.638 7.980 1.00 19.34 31 SER B C 1
ATOM 2775 O O . SER B 1 19 ? -24.436 -33.139 8.449 1.00 20.36 31 SER B O 1
ATOM 2778 N N . ILE B 1 20 ? -26.642 -33.033 8.028 1.00 17.17 32 ILE B N 1
ATOM 2779 C CA . ILE B 1 20 ? -26.810 -31.728 8.668 1.00 16.85 32 ILE B CA 1
ATOM 2780 C C . ILE B 1 20 ? -27.731 -31.906 9.868 1.00 17.84 32 ILE B C 1
ATOM 2781 O O . ILE B 1 20 ? -28.880 -32.319 9.724 1.00 18.81 32 ILE B O 1
ATOM 2786 N N . ALA B 1 21 ? -27.228 -31.588 11.055 1.00 19.18 33 ALA B N 1
ATOM 2787 C CA . ALA B 1 21 ? -28.015 -31.746 12.271 1.00 20.90 33 ALA B CA 1
ATOM 2788 C C . ALA B 1 21 ? -28.917 -30.553 12.549 1.00 22.01 33 ALA B C 1
ATOM 2789 O O . ALA B 1 21 ? -28.639 -29.437 12.122 1.00 21.94 33 ALA B O 1
ATOM 2791 N N . ILE B 1 22 ? -30.002 -30.807 13.275 1.00 24.63 34 ILE B N 1
ATOM 2792 C CA . ILE B 1 22 ? -30.950 -29.763 13.644 1.00 26.54 34 ILE B CA 1
ATOM 2793 C C . ILE B 1 22 ? -30.459 -29.113 14.934 1.00 27.51 34 ILE B C 1
ATOM 2794 O O . ILE B 1 22 ? -30.216 -29.800 15.927 1.00 28.15 34 ILE B O 1
ATOM 2799 N N . PRO B 1 23 ? -30.286 -27.784 14.931 1.00 27.73 35 PRO B N 1
ATOM 2800 C CA . PRO B 1 23 ? -29.820 -27.089 16.135 1.00 29.19 35 PRO B CA 1
ATOM 2801 C C . PRO B 1 23 ? -30.793 -27.309 17.294 1.00 30.95 35 PRO B C 1
ATOM 2802 O O . PRO B 1 23 ? -32.010 -27.286 17.105 1.00 31.59 35 PRO B O 1
ATOM 2806 N N . LYS B 1 24 ? -30.256 -27.531 18.488 1.00 33.67 36 LYS B N 1
ATOM 2807 C CA . LYS B 1 24 ? -31.092 -27.751 19.662 1.00 36.51 36 LYS B CA 1
ATOM 2808 C C . LYS B 1 24 ? -31.594 -26.422 20.213 1.00 37.37 36 LYS B C 1
ATOM 2809 O O . LYS B 1 24 ? -30.804 -25.523 20.501 1.00 38.16 36 LYS B O 1
ATOM 2815 N N . GLU B 1 25 ? -32.909 -26.294 20.356 1.00 38.85 37 GLU B N 1
ATOM 2816 C CA . GLU B 1 25 ? -33.482 -25.062 20.881 1.00 39.81 37 GLU B CA 1
ATOM 2817 C C . GLU B 1 25 ? -33.374 -25.016 22.397 1.00 39.73 37 GLU B C 1
ATOM 2818 O O . GLU B 1 25 ? -33.593 -26.017 23.079 1.00 40.45 37 GLU B O 1
ATOM 2824 N N . LYS B 1 26 ? -33.022 -23.846 22.914 1.00 40.18 38 LYS B N 1
ATOM 2825 C CA . LYS B 1 26 ? -32.883 -23.653 24.349 1.00 39.64 38 LYS B CA 1
ATOM 2826 C C . LYS B 1 26 ? -34.268 -23.640 24.984 1.00 38.54 38 LYS B C 1
ATOM 2827 O O . LYS B 1 26 ? -35.196 -23.021 24.461 1.00 38.77 38 LYS B O 1
ATOM 2833 N N . PRO B 1 27 ? -34.427 -24.330 26.122 1.00 37.02 39 PRO B N 1
ATOM 2834 C CA . PRO B 1 27 ? -35.722 -24.374 26.802 1.00 35.00 39 PRO B CA 1
ATOM 2835 C C . PRO B 1 27 ? -36.174 -22.994 27.266 1.00 32.52 39 PRO B C 1
ATOM 2836 O O . PRO B 1 27 ? -35.359 -22.090 27.458 1.00 32.37 39 PRO B O 1
ATOM 2840 N N . LEU B 1 28 ? -37.481 -22.837 27.437 1.00 30.16 40 LEU B N 1
ATOM 2841 C CA . LEU B 1 28 ? -38.044 -21.573 27.881 1.00 28.90 40 LEU B CA 1
ATOM 2842 C C . LEU B 1 28 ? -37.857 -21.422 29.383 1.00 28.47 40 LEU B C 1
ATOM 2843 O O . LEU B 1 28 ? -37.835 -22.413 30.116 1.00 29.25 40 LEU B O 1
ATOM 2848 N N . THR B 1 29 ? -37.710 -20.183 29.837 1.00 26.65 41 THR B N 1
ATOM 2849 C CA . THR B 1 29 ? -37.566 -19.920 31.262 1.00 25.47 41 THR B CA 1
ATOM 2850 C C . THR B 1 29 ? -38.968 -20.035 31.842 1.00 24.99 41 THR B C 1
ATOM 2851 O O . THR B 1 29 ? -39.946 -20.127 31.099 1.00 24.13 41 THR B O 1
ATOM 2855 N N . GLY B 1 30 ? -39.069 -20.030 33.166 1.00 23.28 42 GLY B N 1
ATOM 2856 C CA . GLY B 1 30 ? -40.372 -20.134 33.792 1.00 22.49 42 GLY B CA 1
ATOM 2857 C C . GLY B 1 30 ? -41.305 -18.997 33.421 1.00 21.47 42 GLY B C 1
ATOM 2858 O O . GLY B 1 30 ? -42.490 -19.218 33.165 1.00 21.35 42 GLY B O 1
ATOM 2859 N N . GLU B 1 31 ? -40.778 -17.777 33.392 1.00 21.59 43 GLU B N 1
ATOM 2860 C CA . GLU B 1 31 ? -41.593 -16.619 33.056 1.00 24.46 43 GLU B CA 1
ATOM 2861 C C . GLU B 1 31 ? -41.978 -16.633 31.582 1.00 22.04 43 GLU B C 1
ATOM 2862 O O . GLU B 1 31 ? -43.087 -16.238 31.222 1.00 21.08 43 GLU B O 1
ATOM 2868 N N . GLN B 1 32 ? -41.069 -17.097 30.732 1.00 22.80 44 GLN B N 1
ATOM 2869 C CA . GLN B 1 32 ? -41.363 -17.167 29.303 1.00 20.37 44 GLN B CA 1
ATOM 2870 C C . GLN B 1 32 ? -42.501 -18.152 29.058 1.00 20.23 44 GLN B C 1
ATOM 2871 O O . GLN B 1 32 ? -43.397 -17.893 28.253 1.00 18.64 44 GLN B O 1
ATOM 2877 N N . GLN B 1 33 ? -42.468 -19.281 29.759 1.00 18.73 45 GLN B N 1
ATOM 2878 C CA . GLN B 1 33 ? -43.511 -20.289 29.608 1.00 17.64 45 GLN B CA 1
ATOM 2879 C C . GLN B 1 33 ? -44.861 -19.704 30.013 1.00 17.92 45 GLN B C 1
ATOM 2880 O O . GLN B 1 33 ? -45.877 -19.972 29.376 1.00 17.96 45 GLN B O 1
ATOM 2886 N N . LYS B 1 34 ? -44.870 -18.904 31.076 1.00 16.99 46 LYS B N 1
ATOM 2887 C CA . LYS B 1 34 ? -46.107 -18.287 31.537 1.00 18.30 46 LYS B CA 1
ATOM 2888 C C . LYS B 1 34 ? -46.698 -17.359 30.485 1.00 16.85 46 LYS B C 1
ATOM 2889 O O . LYS B 1 34 ? -47.909 -17.369 30.253 1.00 17.10 46 LYS B O 1
ATOM 2895 N N . MET B 1 35 ? -45.853 -16.550 29.852 1.00 15.88 47 MET B N 1
ATOM 2896 C CA . MET B 1 35 ? -46.358 -15.638 28.835 1.00 15.22 47 MET B CA 1
ATOM 2897 C C . MET B 1 35 ? -46.801 -16.427 27.614 1.00 14.48 47 MET B C 1
ATOM 2898 O O . MET B 1 35 ? -47.831 -16.117 27.013 1.00 14.94 47 MET B O 1
ATOM 2903 N N . TYR B 1 36 ? -46.026 -17.445 27.250 1.00 15.20 48 TYR B N 1
ATOM 2904 C CA . TYR B 1 36 ? -46.393 -18.282 26.113 1.00 15.83 48 TYR B CA 1
ATOM 2905 C C . TYR B 1 36 ? -47.779 -18.877 26.357 1.00 15.38 48 TYR B C 1
ATOM 2906 O O . TYR B 1 36 ? -48.628 -18.881 25.465 1.00 15.53 48 TYR B O 1
ATOM 2915 N N . ASP B 1 37 ? -48.013 -19.381 27.567 1.00 14.41 49 ASP B N 1
ATOM 2916 C CA . ASP B 1 37 ? -49.302 -19.980 27.890 1.00 14.56 49 ASP B CA 1
ATOM 2917 C C . ASP B 1 37 ? -50.475 -19.012 27.742 1.00 14.13 49 ASP B C 1
ATOM 2918 O O . ASP B 1 37 ? -51.576 -19.425 27.384 1.00 14.90 49 ASP B O 1
ATOM 2923 N N . GLU B 1 38 ? -50.241 -17.729 28.011 1.00 16.21 50 GLU B N 1
ATOM 2924 C CA . GLU B 1 38 ? -51.301 -16.737 27.877 1.00 16.08 50 GLU B CA 1
ATOM 2925 C C . GLU B 1 38 ? -51.608 -16.481 26.403 1.00 14.68 50 GLU B C 1
ATOM 2926 O O . GLU B 1 38 ? -52.764 -16.275 26.028 1.00 15.12 50 GLU B O 1
ATOM 2932 N N . VAL B 1 39 ? -50.569 -16.488 25.571 1.00 15.23 51 VAL B N 1
ATOM 2933 C CA . VAL B 1 39 ? -50.761 -16.285 24.141 1.00 14.11 51 VAL B CA 1
ATOM 2934 C C . VAL B 1 39 ? -51.562 -17.472 23.611 1.00 14.72 51 VAL B C 1
ATOM 2935 O O . VAL B 1 39 ? -52.502 -17.306 22.826 1.00 13.68 51 VAL B O 1
ATOM 2939 N N . LEU B 1 40 ? -51.193 -18.671 24.053 1.00 14.25 52 LEU B N 1
ATOM 2940 C CA . LEU B 1 40 ? -51.899 -19.878 23.647 1.00 14.86 52 LEU B CA 1
ATOM 2941 C C . LEU B 1 40 ? -53.362 -19.758 24.057 1.00 15.43 52 LEU B C 1
ATOM 2942 O O . LEU B 1 40 ? -54.268 -20.043 23.270 1.00 15.73 52 LEU B O 1
ATOM 2947 N N . LYS B 1 41 ? -53.590 -19.333 25.297 1.00 14.85 53 LYS B N 1
ATOM 2948 C CA . LYS B 1 41 ? -54.947 -19.181 25.805 1.00 16.36 53 LYS B CA 1
ATOM 2949 C C . LYS B 1 41 ? -55.752 -18.216 24.939 1.00 14.84 53 LYS B C 1
ATOM 2950 O O . LYS B 1 41 ? -56.886 -18.501 24.567 1.00 16.32 53 LYS B O 1
ATOM 2956 N N . HIS B 1 42 ? -55.154 -17.075 24.614 1.00 14.71 54 HIS B N 1
ATOM 2957 C CA . HIS B 1 42 ? -55.834 -16.070 23.811 1.00 13.76 54 HIS B CA 1
ATOM 2958 C C . HIS B 1 42 ? -56.302 -16.588 22.454 1.00 14.15 54 HIS B C 1
ATOM 2959 O O . HIS B 1 42 ? -57.462 -16.414 22.081 1.00 15.35 54 HIS B O 1
ATOM 2966 N N . PHE B 1 43 ? -55.407 -17.237 21.719 1.00 14.30 55 PHE B N 1
ATOM 2967 C CA . PHE B 1 43 ? -55.770 -17.728 20.398 1.00 15.15 55 PHE B CA 1
ATOM 2968 C C . PHE B 1 43 ? -56.531 -19.043 20.368 1.00 16.56 55 PHE B C 1
ATOM 2969 O O . PHE B 1 43 ? -57.026 -19.440 19.315 1.00 15.96 55 PHE B O 1
ATOM 2977 N N . SER B 1 44 ? -56.651 -19.694 21.523 1.00 17.17 56 SER B N 1
ATOM 2978 C CA . SER B 1 44 ? -57.383 -20.955 21.637 1.00 17.68 56 SER B CA 1
ATOM 2979 C C . SER B 1 44 ? -58.839 -20.709 22.031 1.00 18.47 56 SER B C 1
ATOM 2980 O O . SER B 1 44 ? -59.656 -21.634 22.044 1.00 19.29 56 SER B O 1
ATOM 2983 N N . ASN B 1 45 ? -59.153 -19.461 22.363 1.00 19.00 57 ASN B N 1
ATOM 2984 C CA . ASN B 1 45 ? -60.508 -19.092 22.756 1.00 20.83 57 ASN B CA 1
ATOM 2985 C C . ASN B 1 45 ? -61.470 -19.289 21.588 1.00 22.31 57 ASN B C 1
ATOM 2986 O O . ASN B 1 45 ? -61.332 -18.653 20.548 1.00 22.10 57 ASN B O 1
ATOM 2991 N N . PRO B 1 46 ? -62.460 -20.182 21.748 1.00 23.44 58 PRO B N 1
ATOM 2992 C CA . PRO B 1 46 ? -63.435 -20.449 20.686 1.00 24.47 58 PRO B CA 1
ATOM 2993 C C . PRO B 1 46 ? -64.255 -19.236 20.248 1.00 24.15 58 PRO B C 1
ATOM 2994 O O . PRO B 1 46 ? -64.779 -19.209 19.135 1.00 26.92 58 PRO B O 1
ATOM 2998 N N . ASP B 1 47 ? -64.354 -18.233 21.114 1.00 24.07 59 ASP B N 1
ATOM 2999 C CA . ASP B 1 47 ? -65.128 -17.032 20.802 1.00 24.48 59 ASP B CA 1
ATOM 3000 C C . ASP B 1 47 ? -64.302 -15.934 20.139 1.00 23.11 59 ASP B C 1
ATOM 3001 O O . ASP B 1 47 ? -64.827 -14.866 19.809 1.00 22.94 59 ASP B O 1
ATOM 3006 N N . LEU B 1 48 ? -63.015 -16.193 19.936 1.00 20.42 60 LEU B N 1
ATOM 3007 C CA . LEU B 1 48 ? -62.143 -15.199 19.322 1.00 18.35 60 LEU B CA 1
ATOM 3008 C C . LEU B 1 48 ? -62.505 -14.872 17.880 1.00 17.44 60 LEU B C 1
ATOM 3009 O O . LEU B 1 48 ? -62.733 -15.765 17.066 1.00 18.64 60 LEU B O 1
ATOM 3014 N N . LYS B 1 49 ? -62.556 -13.577 17.580 1.00 17.71 61 LYS B N 1
ATOM 3015 C CA . LYS B 1 49 ? -62.832 -13.091 16.237 1.00 19.14 61 LYS B CA 1
ATOM 3016 C C . LYS B 1 49 ? -61.715 -12.095 15.931 1.00 18.90 61 LYS B C 1
ATOM 3017 O O . LYS B 1 49 ? -61.319 -11.317 16.800 1.00 19.95 61 LYS B O 1
ATOM 3023 N N . VAL B 1 50 ? -61.202 -12.126 14.705 1.00 16.59 62 VAL B N 1
ATOM 3024 C CA . VAL B 1 50 ? -60.103 -11.250 14.311 1.00 16.27 62 VAL B CA 1
ATOM 3025 C C . VAL B 1 50 ? -60.428 -10.439 13.055 1.00 15.03 62 VAL B C 1
ATOM 3026 O O . VAL B 1 50 ? -61.290 -10.824 12.260 1.00 14.94 62 VAL B O 1
ATOM 3030 N N . TYR B 1 51 ? -59.733 -9.317 12.884 1.00 14.27 63 TYR B N 1
ATOM 3031 C CA . TYR B 1 51 ? -59.927 -8.454 11.720 1.00 13.80 63 TYR B CA 1
ATOM 3032 C C . TYR B 1 51 ? -59.811 -9.236 10.419 1.00 13.63 63 TYR B C 1
ATOM 3033 O O . TYR B 1 51 ? -59.069 -10.222 10.329 1.00 14.23 63 TYR B O 1
ATOM 3042 N N . THR B 1 52 ? -60.531 -8.780 9.401 1.00 13.74 64 THR B N 1
ATOM 3043 C CA . THR B 1 52 ? -60.500 -9.442 8.102 1.00 14.28 64 THR B CA 1
ATOM 3044 C C . THR B 1 52 ? -59.507 -8.770 7.160 1.00 14.27 64 THR B C 1
ATOM 3045 O O . THR B 1 52 ? -59.289 -9.231 6.036 1.00 15.59 64 THR B O 1
ATOM 3049 N N . SER B 1 53 ? -58.897 -7.686 7.629 1.00 14.77 65 SER B N 1
ATOM 3050 C CA . SER B 1 53 ? -57.935 -6.941 6.832 1.00 14.66 65 SER B CA 1
ATOM 3051 C C . SER B 1 53 ? -57.035 -6.104 7.735 1.00 13.56 65 SER B C 1
ATOM 3052 O O . SER B 1 53 ? -57.435 -5.729 8.837 1.00 14.88 65 SER B O 1
ATOM 3055 N N . GLU B 1 54 ? -55.813 -5.837 7.277 1.00 14.12 66 GLU B N 1
ATOM 3056 C CA . GLU B 1 54 ? -54.892 -4.997 8.031 1.00 14.96 66 GLU B CA 1
ATOM 3057 C C . GLU B 1 54 ? -55.078 -3.560 7.550 1.00 16.55 66 GLU B C 1
ATOM 3058 O O . GLU B 1 54 ? -55.376 -2.662 8.340 1.00 16.56 66 GLU B O 1
ATOM 3064 N N . LYS B 1 55 ? -54.916 -3.344 6.249 1.00 16.09 67 LYS B N 1
ATOM 3065 C CA . LYS B 1 55 ? -55.068 -1.999 5.707 1.00 18.36 67 LYS B CA 1
ATOM 3066 C C . LYS B 1 55 ? -56.475 -1.433 5.915 1.00 20.23 67 LYS B C 1
ATOM 3067 O O . LYS B 1 55 ? -56.635 -0.228 6.114 1.00 21.42 67 LYS B O 1
ATOM 3073 N N . ASN B 1 56 ? -57.488 -2.295 5.889 1.00 20.59 68 ASN B N 1
ATOM 3074 C CA . ASN B 1 56 ? -58.868 -1.843 6.078 1.00 20.36 68 ASN B CA 1
ATOM 3075 C C . ASN B 1 56 ? -59.476 -2.331 7.392 1.00 21.27 68 ASN B C 1
ATOM 3076 O O . ASN B 1 56 ? -60.687 -2.533 7.502 1.00 21.26 68 ASN B O 1
ATOM 3081 N N . LYS B 1 57 ? -58.613 -2.514 8.383 1.00 20.21 69 LYS B N 1
ATOM 3082 C CA . LYS B 1 57 ? -58.991 -2.956 9.717 1.00 22.18 69 LYS B CA 1
ATOM 3083 C C . LYS B 1 57 ? -60.259 -2.255 10.214 1.00 20.98 69 LYS B C 1
ATOM 3084 O O . LYS B 1 57 ? -60.388 -1.038 10.095 1.00 21.28 69 LYS B O 1
ATOM 3090 N N . SER B 1 58 ? -61.184 -3.026 10.776 1.00 20.35 70 SER B N 1
ATOM 3091 C CA . SER B 1 58 ? -62.440 -2.471 11.287 1.00 21.33 70 SER B CA 1
ATOM 3092 C C . SER B 1 58 ? -63.018 -3.297 12.435 1.00 22.10 70 SER B C 1
ATOM 3093 O O . SER B 1 58 ? -63.121 -4.520 12.342 1.00 22.40 70 SER B O 1
ATOM 3096 N N . GLU B 1 59 ? -63.396 -2.626 13.520 1.00 22.72 71 GLU B N 1
ATOM 3097 C CA . GLU B 1 59 ? -63.973 -3.328 14.660 1.00 24.98 71 GLU B CA 1
ATOM 3098 C C . GLU B 1 59 ? -65.335 -3.895 14.280 1.00 23.00 71 GLU B C 1
ATOM 3099 O O . GLU B 1 59 ? -65.854 -4.785 14.955 1.00 25.41 71 GLU B O 1
ATOM 3105 N N . ASP B 1 60 ? -65.911 -3.388 13.192 1.00 23.04 72 ASP B N 1
ATOM 3106 C CA . ASP B 1 60 ? -67.217 -3.867 12.752 1.00 23.15 72 ASP B CA 1
ATOM 3107 C C . ASP B 1 60 ? -67.122 -5.055 11.802 1.00 22.60 72 ASP B C 1
ATOM 3108 O O . ASP B 1 60 ? -68.138 -5.549 11.318 1.00 23.49 72 ASP B O 1
ATOM 3113 N N . ASP B 1 61 ? -65.907 -5.518 11.532 1.00 21.79 73 ASP B N 1
ATOM 3114 C CA . ASP B 1 61 ? -65.736 -6.663 10.645 1.00 21.32 73 ASP B CA 1
ATOM 3115 C C . ASP B 1 61 ? -64.699 -7.619 11.209 1.00 20.40 73 ASP B C 1
ATOM 3116 O O . ASP B 1 61 ? -63.512 -7.553 10.875 1.00 18.95 73 ASP B O 1
ATOM 3121 N N . LEU B 1 62 ? -65.171 -8.504 12.082 1.00 20.01 74 LEU B N 1
ATOM 3122 C CA . LEU B 1 62 ? -64.329 -9.502 12.728 1.00 19.80 74 LEU B CA 1
ATOM 3123 C C . LEU B 1 62 ? -64.871 -10.882 12.395 1.00 20.04 74 LEU B C 1
ATOM 3124 O O . LEU B 1 62 ? -66.087 -11.097 12.392 1.00 21.91 74 LEU B O 1
ATOM 3129 N N . LYS B 1 63 ? -63.970 -11.818 12.124 1.00 17.18 75 LYS B N 1
ATOM 3130 C CA . LYS B 1 63 ? -64.369 -13.178 11.794 1.00 17.55 75 LYS B CA 1
ATOM 3131 C C . LYS B 1 63 ? -63.519 -14.185 12.561 1.00 17.06 75 LYS B C 1
ATOM 3132 O O . LYS B 1 63 ? -62.334 -13.957 12.797 1.00 16.55 75 LYS B O 1
ATOM 3138 N N . PRO B 1 64 ? -64.116 -15.318 12.958 1.00 16.94 76 PRO B N 1
ATOM 3139 C CA . PRO B 1 64 ? -63.401 -16.355 13.705 1.00 17.47 76 PRO B CA 1
ATOM 3140 C C . PRO B 1 64 ? -62.285 -17.014 12.907 1.00 15.61 76 PRO B C 1
ATOM 3141 O O . PRO B 1 64 ? -62.202 -16.872 11.683 1.00 15.33 76 PRO B O 1
ATOM 3145 N N . LEU B 1 65 ? -61.426 -17.739 13.611 1.00 16.34 77 LEU B N 1
ATOM 3146 C CA . LEU B 1 65 ? -60.318 -18.431 12.970 1.00 16.17 77 LEU B CA 1
ATOM 3147 C C . LEU B 1 65 ? -60.822 -19.613 12.166 1.00 16.67 77 LEU B C 1
ATOM 3148 O O . LEU B 1 65 ? -61.669 -20.377 12.637 1.00 18.06 77 LEU B O 1
ATOM 3153 N N . GLU B 1 66 ? -60.298 -19.753 10.953 1.00 16.91 78 GLU B N 1
ATOM 3154 C CA . GLU B 1 66 ? -60.643 -20.871 10.087 1.00 17.16 78 GLU B CA 1
ATOM 3155 C C . GLU B 1 66 ? -59.698 -22.012 10.468 1.00 16.47 78 GLU B C 1
ATOM 3156 O O . GLU B 1 66 ? -58.681 -21.789 11.125 1.00 15.45 78 GLU B O 1
ATOM 3162 N N . GLU B 1 67 ? -60.025 -23.231 10.059 1.00 15.24 79 GLU B N 1
ATOM 3163 C CA . GLU B 1 67 ? -59.184 -24.378 10.378 1.00 15.86 79 GLU B CA 1
ATOM 3164 C C . GLU B 1 67 ? -57.726 -24.159 9.958 1.00 14.35 79 GLU B C 1
ATOM 3165 O O . GLU B 1 67 ? -56.800 -24.451 10.717 1.00 14.62 79 GLU B O 1
ATOM 3171 N N . GLU B 1 68 ? -57.522 -23.645 8.747 1.00 14.40 80 GLU B N 1
ATOM 3172 C CA . GLU B 1 68 ? -56.173 -23.416 8.241 1.00 15.16 80 GLU B CA 1
ATOM 3173 C C . GLU B 1 68 ? -55.406 -22.352 9.019 1.00 14.57 80 GLU B C 1
ATOM 3174 O O . GLU B 1 68 ? -54.173 -22.359 9.036 1.00 13.94 80 GLU B O 1
ATOM 3180 N N . GLU B 1 69 ? -56.127 -21.430 9.650 1.00 13.57 81 GLU B N 1
ATOM 3181 C CA . GLU B 1 69 ? -55.469 -20.389 10.433 1.00 13.49 81 GLU B CA 1
ATOM 3182 C C . GLU B 1 69 ? -55.010 -20.986 11.759 1.00 13.43 81 GLU B C 1
ATOM 3183 O O . GLU B 1 69 ? -53.944 -20.634 12.276 1.00 12.62 81 GLU B O 1
ATOM 3189 N N . LYS B 1 70 ? -55.796 -21.918 12.293 1.00 13.53 82 LYS B N 1
ATOM 3190 C CA . LYS B 1 70 ? -55.424 -22.582 13.535 1.00 12.46 82 LYS B CA 1
ATOM 3191 C C . LYS B 1 70 ? -54.136 -23.378 13.293 1.00 12.39 82 LYS B C 1
ATOM 3192 O O . LYS B 1 70 ? -53.285 -23.487 14.177 1.00 13.07 82 LYS B O 1
ATOM 3198 N N . ALA B 1 71 ? -53.986 -23.913 12.081 1.00 12.39 83 ALA B N 1
ATOM 3199 C CA . ALA B 1 71 ? -52.798 -24.696 11.724 1.00 12.63 83 ALA B CA 1
ATOM 3200 C C . ALA B 1 71 ? -51.547 -23.831 11.562 1.00 11.24 83 ALA B C 1
ATOM 3201 O O . ALA B 1 71 ? -50.424 -24.336 11.645 1.00 11.58 83 ALA B O 1
ATOM 3203 N N . TRP B 1 72 ? -51.748 -22.537 11.319 1.00 11.11 84 TRP B N 1
ATOM 3204 C CA . TRP B 1 72 ? -50.650 -21.582 11.170 1.00 11.06 84 TRP B CA 1
ATOM 3205 C C . TRP B 1 72 ? -50.230 -21.058 12.552 1.00 10.16 84 TRP B C 1
ATOM 3206 O O . TRP B 1 72 ? -49.073 -20.683 12.761 1.00 12.27 84 TRP B O 1
ATOM 3217 N N . LEU B 1 73 ? -51.176 -21.041 13.493 1.00 11.90 85 LEU B N 1
ATOM 3218 C CA . LEU B 1 73 ? -50.913 -20.562 14.854 1.00 11.13 85 LEU B CA 1
ATOM 3219 C C . LEU B 1 73 ? -50.303 -21.679 15.689 1.00 11.73 85 LEU B C 1
ATOM 3220 O O . LEU B 1 73 ? -50.938 -22.250 16.582 1.00 13.14 85 LEU B O 1
ATOM 3225 N N . THR B 1 74 ? -49.049 -21.974 15.382 1.00 11.53 86 THR B N 1
ATOM 3226 C CA . THR B 1 74 ? -48.297 -23.026 16.051 1.00 12.18 86 THR B CA 1
ATOM 3227 C C . THR B 1 74 ? -47.506 -22.518 17.247 1.00 13.04 86 THR B C 1
ATOM 3228 O O . THR B 1 74 ? -47.410 -21.314 17.485 1.00 12.23 86 THR B O 1
ATOM 3232 N N . ARG B 1 75 ? -46.927 -23.461 17.984 1.00 12.56 87 ARG B N 1
ATOM 3233 C CA . ARG B 1 75 ? -46.087 -23.149 19.134 1.00 12.84 87 ARG B CA 1
ATOM 3234 C C . ARG B 1 75 ? -44.958 -22.218 18.699 1.00 12.39 87 ARG B C 1
ATOM 3235 O O . ARG B 1 75 ? -44.706 -21.186 19.327 1.00 13.08 87 ARG B O 1
ATOM 3243 N N . GLU B 1 76 ? -44.279 -22.587 17.614 1.00 12.60 88 GLU B N 1
ATOM 3244 C CA . GLU B 1 76 ? -43.166 -21.796 17.107 1.00 13.18 88 GLU B CA 1
ATOM 3245 C C . GLU B 1 76 ? -43.606 -20.448 16.542 1.00 12.09 88 GLU B C 1
ATOM 3246 O O . GLU B 1 76 ? -42.839 -19.487 16.569 1.00 12.98 88 GLU B O 1
ATOM 3252 N N . CYS B 1 77 ? -44.829 -20.371 16.028 1.00 11.95 89 CYS B N 1
ATOM 3253 C CA . CYS B 1 77 ? -45.327 -19.096 15.529 1.00 11.44 89 CYS B CA 1
ATOM 3254 C C . CYS B 1 77 ? -45.420 -18.152 16.728 1.00 10.46 89 CYS B C 1
ATOM 3255 O O . CYS B 1 77 ? -44.969 -17.012 16.672 1.00 11.44 89 CYS B O 1
ATOM 3258 N N . PHE B 1 78 ? -46.013 -18.634 17.817 1.00 12.34 90 PHE B N 1
ATOM 3259 C CA . PHE B 1 78 ? -46.128 -17.805 19.007 1.00 11.97 90 PHE B CA 1
ATOM 3260 C C . PHE B 1 78 ? -44.744 -17.362 19.485 1.00 12.83 90 PHE B C 1
ATOM 3261 O O . PHE B 1 78 ? -44.546 -16.191 19.823 1.00 13.96 90 PHE B O 1
ATOM 3269 N N . LEU B 1 79 ? -43.786 -18.287 19.511 1.00 12.41 91 LEU B N 1
ATOM 3270 C CA . LEU B 1 79 ? -42.442 -17.944 19.973 1.00 12.88 91 LEU B CA 1
ATOM 3271 C C . LEU B 1 79 ? -41.730 -16.948 19.061 1.00 13.03 91 LEU B C 1
ATOM 3272 O O . LEU B 1 79 ? -40.983 -16.093 19.533 1.00 12.47 91 LEU B O 1
ATOM 3277 N N . ARG B 1 80 ? -41.952 -17.041 17.753 1.00 12.17 92 ARG B N 1
ATOM 3278 C CA . ARG B 1 80 ? -41.316 -16.093 16.852 1.00 12.39 92 ARG B CA 1
ATOM 3279 C C . ARG B 1 80 ? -41.784 -14.677 17.179 1.00 11.20 92 ARG B C 1
ATOM 3280 O O . ARG B 1 80 ? -40.976 -13.746 17.223 1.00 11.44 92 ARG B O 1
ATOM 3288 N N . TYR B 1 81 ? -43.087 -14.516 17.416 1.00 11.37 93 TYR B N 1
ATOM 3289 C CA . TYR B 1 81 ? -43.627 -13.203 17.742 1.00 11.20 93 TYR B CA 1
ATOM 3290 C C . TYR B 1 81 ? -43.241 -12.759 19.150 1.00 12.37 93 TYR B C 1
ATOM 3291 O O . TYR B 1 81 ? -42.993 -11.575 19.373 1.00 13.03 93 TYR B O 1
ATOM 3300 N N . LEU B 1 82 ? -43.182 -13.698 20.091 1.00 13.46 94 LEU B N 1
ATOM 3301 C CA . LEU B 1 82 ? -42.783 -13.351 21.455 1.00 13.04 94 LEU B CA 1
ATOM 3302 C C . LEU B 1 82 ? -41.352 -12.827 21.466 1.00 14.58 94 LEU B C 1
ATOM 3303 O O . LEU B 1 82 ? -41.050 -11.835 22.133 1.00 14.34 94 LEU B O 1
ATOM 3308 N N . ARG B 1 83 ? -40.461 -13.476 20.722 1.00 12.92 95 ARG B N 1
ATOM 3309 C CA . ARG B 1 83 ? -39.083 -13.013 20.678 1.00 14.60 95 ARG B CA 1
ATOM 3310 C C . ARG B 1 83 ? -38.980 -11.669 19.950 1.00 15.17 95 ARG B C 1
ATOM 3311 O O . ARG B 1 83 ? -38.261 -10.772 20.387 1.00 16.63 95 ARG B O 1
ATOM 3319 N N . ALA B 1 84 ? -39.713 -11.523 18.849 1.00 13.34 96 ALA B N 1
ATOM 3320 C CA . ALA B 1 84 ? -39.669 -10.287 18.078 1.00 15.12 96 ALA B CA 1
ATOM 3321 C C . ALA B 1 84 ? -40.203 -9.086 18.855 1.00 13.83 96 ALA B C 1
ATOM 3322 O O . ALA B 1 84 ? -39.720 -7.961 18.675 1.00 16.20 96 ALA B O 1
ATOM 3324 N N . THR B 1 85 ? -41.190 -9.329 19.716 1.00 13.00 97 THR B N 1
ATOM 3325 C CA . THR B 1 85 ? -41.798 -8.260 20.505 1.00 15.13 97 THR B CA 1
ATOM 3326 C C . THR B 1 85 ? -41.159 -8.110 21.880 1.00 16.89 97 THR B C 1
ATOM 3327 O O . THR B 1 85 ? -41.694 -7.424 22.755 1.00 18.72 97 THR B O 1
ATOM 3331 N N . LYS B 1 86 ? -40.013 -8.752 22.063 1.00 17.66 98 LYS B N 1
ATOM 3332 C CA . LYS B 1 86 ? -39.272 -8.659 23.314 1.00 19.16 98 LYS B CA 1
ATOM 3333 C C . LYS B 1 86 ? -40.107 -9.073 24.516 1.00 18.89 98 LYS B C 1
ATOM 3334 O O . LYS B 1 86 ? -40.008 -8.489 25.598 1.00 19.53 98 LYS B O 1
ATOM 3340 N N . TRP B 1 87 ? -40.941 -10.082 24.310 1.00 16.39 99 TRP B N 1
ATOM 3341 C CA . TRP B 1 87 ? -41.788 -10.618 25.361 1.00 16.36 99 TRP B CA 1
ATOM 3342 C C . TRP B 1 87 ? -42.722 -9.626 26.045 1.00 16.84 99 TRP B C 1
ATOM 3343 O O . TRP B 1 87 ? -42.839 -9.601 27.275 1.00 18.41 99 TRP B O 1
ATOM 3354 N N . VAL B 1 88 ? -43.376 -8.799 25.238 1.00 16.75 100 VAL B N 1
ATOM 3355 C CA . VAL B 1 88 ? -44.367 -7.853 25.738 1.00 16.29 100 VAL B CA 1
ATOM 3356 C C . VAL B 1 88 ? -45.678 -8.463 25.246 1.00 17.38 100 VAL B C 1
ATOM 3357 O O . VAL B 1 88 ? -45.958 -8.472 24.045 1.00 15.38 100 VAL B O 1
ATOM 3361 N N . LEU B 1 89 ? -46.465 -8.991 26.177 1.00 16.58 101 LEU B N 1
ATOM 3362 C CA . LEU B 1 89 ? -47.722 -9.660 25.858 1.00 15.75 101 LEU B CA 1
ATOM 3363 C C . LEU B 1 89 ? -48.647 -8.954 24.879 1.00 17.29 101 LEU B C 1
ATOM 3364 O O . LEU B 1 89 ? -49.041 -9.537 23.864 1.00 15.86 101 LEU B O 1
ATOM 3369 N N . LYS B 1 90 ? -49.008 -7.713 25.184 1.00 17.52 102 LYS B N 1
ATOM 3370 C CA . LYS B 1 90 ? -49.912 -6.965 24.320 1.00 17.85 102 LYS B CA 1
ATOM 3371 C C . LYS B 1 90 ? -49.360 -6.806 22.912 1.00 17.04 102 LYS B C 1
ATOM 3372 O O . LYS B 1 90 ? -50.082 -7.003 21.931 1.00 16.95 102 LYS B O 1
ATOM 3378 N N . ASP B 1 91 ? -48.089 -6.436 22.814 1.00 16.84 103 ASP B N 1
ATOM 3379 C CA . ASP B 1 91 ? -47.454 -6.249 21.514 1.00 15.98 103 ASP B CA 1
ATOM 3380 C C . ASP B 1 91 ? -47.442 -7.546 20.721 1.00 16.35 103 ASP B C 1
ATOM 3381 O O . ASP B 1 91 ? -47.676 -7.541 19.509 1.00 15.69 103 ASP B O 1
ATOM 3386 N N . CYS B 1 92 ? -47.176 -8.657 21.402 1.00 15.09 104 CYS B N 1
ATOM 3387 C CA . CYS B 1 92 ? -47.144 -9.964 20.749 1.00 13.35 104 CYS B CA 1
ATOM 3388 C C . CYS B 1 92 ? -48.517 -10.343 20.205 1.00 14.18 104 CYS B C 1
ATOM 3389 O O . CYS B 1 92 ? -48.649 -10.715 19.038 1.00 13.57 104 CYS B O 1
ATOM 3392 N N . ILE B 1 93 ? -49.541 -10.251 21.047 1.00 13.86 105 ILE B N 1
ATOM 3393 C CA . ILE B 1 93 ? -50.884 -10.601 20.612 1.00 13.97 105 ILE B CA 1
ATOM 3394 C C . ILE B 1 93 ? -51.361 -9.685 19.490 1.00 14.37 105 ILE B C 1
ATOM 3395 O O . ILE B 1 93 ? -51.970 -10.150 18.522 1.00 14.21 105 ILE B O 1
ATOM 3400 N N . ASP B 1 94 ? -51.078 -8.390 19.604 1.00 14.09 106 ASP B N 1
ATOM 3401 C CA . ASP B 1 94 ? -51.497 -7.456 18.566 1.00 14.97 106 ASP B CA 1
ATOM 3402 C C . ASP B 1 94 ? -50.815 -7.766 17.235 1.00 14.50 106 ASP B C 1
ATOM 3403 O O . ASP B 1 94 ? -51.464 -7.747 16.186 1.00 13.79 106 ASP B O 1
ATOM 3408 N N . ARG B 1 95 ? -49.515 -8.059 17.281 1.00 13.85 107 ARG B N 1
ATOM 3409 C CA . ARG B 1 95 ? -48.747 -8.365 16.075 1.00 11.30 107 ARG B CA 1
ATOM 3410 C C . ARG B 1 95 ? -49.241 -9.638 15.393 1.00 12.78 107 ARG B C 1
ATOM 3411 O O . ARG B 1 95 ? -49.386 -9.680 14.166 1.00 12.81 107 ARG B O 1
ATOM 3419 N N . ILE B 1 96 ? -49.487 -10.681 16.176 1.00 12.52 108 ILE B N 1
ATOM 3420 C CA . ILE B 1 96 ? -49.982 -11.924 15.597 1.00 12.31 108 ILE B CA 1
ATOM 3421 C C . ILE B 1 96 ? -51.331 -11.653 14.938 1.00 13.03 108 ILE B C 1
ATOM 3422 O O . ILE B 1 96 ? -51.592 -12.088 13.813 1.00 12.82 108 ILE B O 1
ATOM 3427 N N . THR B 1 97 ? -52.183 -10.916 15.642 1.00 12.40 109 THR B N 1
ATOM 3428 C CA . THR B 1 97 ? -53.509 -10.590 15.141 1.00 12.77 109 THR B CA 1
ATOM 3429 C C . THR B 1 97 ? -53.446 -9.834 13.820 1.00 13.90 109 THR B C 1
ATOM 3430 O O . THR B 1 97 ? -54.190 -10.142 12.883 1.00 13.10 109 THR B O 1
ATOM 3434 N N . MET B 1 98 ? -52.554 -8.855 13.727 1.00 12.12 110 MET B N 1
ATOM 3435 C CA . MET B 1 98 ? -52.455 -8.095 12.494 1.00 11.82 110 MET B CA 1
ATOM 3436 C C . MET B 1 98 ? -51.862 -8.907 11.344 1.00 11.79 110 MET B C 1
ATOM 3437 O O . MET B 1 98 ? -52.153 -8.624 10.185 1.00 11.82 110 MET B O 1
ATOM 3442 N N . THR B 1 99 ? -51.041 -9.915 11.642 1.00 10.50 111 THR B N 1
ATOM 3443 C CA . THR B 1 99 ? -50.516 -10.736 10.555 1.00 9.81 111 THR B CA 1
ATOM 3444 C C . THR B 1 99 ? -51.654 -11.636 10.063 1.00 11.95 111 THR B C 1
ATOM 3445 O O . THR B 1 99 ? -51.789 -11.871 8.865 1.00 11.78 111 THR B O 1
ATOM 3449 N N . LEU B 1 100 ? -52.481 -12.137 10.975 1.00 11.81 112 LEU B N 1
ATOM 3450 C CA . LEU B 1 100 ? -53.609 -12.963 10.542 1.00 12.53 112 LEU B CA 1
ATOM 3451 C C . LEU B 1 100 ? -54.474 -12.122 9.605 1.00 12.03 112 LEU B C 1
ATOM 3452 O O . LEU B 1 100 ? -54.941 -12.608 8.571 1.00 13.26 112 LEU B O 1
ATOM 3457 N N . ALA B 1 101 ? -54.671 -10.855 9.964 1.00 11.55 113 ALA B N 1
ATOM 3458 C CA . ALA B 1 101 ? -55.484 -9.944 9.165 1.00 12.28 113 ALA B CA 1
ATOM 3459 C C . ALA B 1 101 ? -54.853 -9.671 7.806 1.00 12.25 113 ALA B C 1
ATOM 3460 O O . ALA B 1 101 ? -55.540 -9.667 6.785 1.00 12.07 113 ALA B O 1
ATOM 3462 N N . TRP B 1 102 ? -53.547 -9.432 7.791 1.00 10.93 114 TRP B N 1
ATOM 3463 C CA . TRP B 1 102 ? -52.857 -9.174 6.538 1.00 9.88 114 TRP B CA 1
ATOM 3464 C C . TRP B 1 102 ? -52.886 -10.405 5.637 1.00 11.99 114 TRP B C 1
ATOM 3465 O O . TRP B 1 102 ? -53.070 -10.277 4.426 1.00 12.49 114 TRP B O 1
ATOM 3476 N N . ARG B 1 103 ? -52.705 -11.594 6.211 1.00 10.85 115 ARG B N 1
ATOM 3477 C CA . ARG B 1 103 ? -52.709 -12.805 5.392 1.00 11.66 115 ARG B CA 1
ATOM 3478 C C . ARG B 1 103 ? -54.065 -12.969 4.719 1.00 11.93 115 ARG B C 1
ATOM 3479 O O . ARG B 1 103 ? -54.152 -13.423 3.573 1.00 12.84 115 ARG B O 1
ATOM 3487 N N . ARG B 1 104 ? -55.119 -12.579 5.425 1.00 12.38 116 ARG B N 1
ATOM 3488 C CA . ARG B 1 104 ? -56.460 -12.655 4.866 1.00 11.59 116 ARG B CA 1
ATOM 3489 C C . ARG B 1 104 ? -56.571 -11.674 3.705 1.00 12.08 116 ARG B C 1
ATOM 3490 O O . ARG B 1 104 ? -56.979 -12.050 2.599 1.00 14.17 116 ARG B O 1
ATOM 3498 N N . GLU B 1 105 ? -56.197 -10.421 3.950 1.00 13.50 117 GLU B N 1
ATOM 3499 C CA . GLU B 1 105 ? -56.277 -9.392 2.918 1.00 13.56 117 GLU B CA 1
ATOM 3500 C C . GLU B 1 105 ? -55.416 -9.688 1.690 1.00 13.54 117 GLU B C 1
ATOM 3501 O O . GLU B 1 105 ? -55.836 -9.439 0.557 1.00 16.27 117 GLU B O 1
ATOM 3507 N N . PHE B 1 106 ? -54.227 -10.243 1.914 1.00 12.40 118 PHE B N 1
ATOM 3508 C CA . PHE B 1 106 ? -53.285 -10.506 0.830 1.00 11.77 118 PHE B CA 1
ATOM 3509 C C . PHE B 1 106 ? -53.646 -11.713 -0.031 1.00 12.38 118 PHE B C 1
ATOM 3510 O O . PHE B 1 106 ? -53.240 -11.790 -1.193 1.00 15.32 118 PHE B O 1
ATOM 3518 N N . GLY B 1 107 ? -54.385 -12.658 0.541 1.00 13.05 119 GLY B N 1
ATOM 3519 C CA . GLY B 1 107 ? -54.782 -13.838 -0.211 1.00 13.14 119 GLY B CA 1
ATOM 3520 C C . GLY B 1 107 ? -53.992 -15.100 0.084 1.00 15.47 119 GLY B C 1
ATOM 3521 O O . GLY B 1 107 ? -53.903 -15.988 -0.768 1.00 15.29 119 GLY B O 1
ATOM 3522 N N . ILE B 1 108 ? -53.421 -15.195 1.283 1.00 12.53 120 ILE B N 1
ATOM 3523 C CA . ILE B 1 108 ? -52.651 -16.383 1.663 1.00 12.40 120 ILE B CA 1
ATOM 3524 C C . ILE B 1 108 ? -53.043 -16.918 3.040 1.00 11.94 120 ILE B C 1
ATOM 3525 O O . ILE B 1 108 ? -52.230 -17.543 3.717 1.00 12.87 120 ILE B O 1
ATOM 3530 N N . SER B 1 109 ? -54.289 -16.706 3.444 1.00 12.95 121 SER B N 1
ATOM 3531 C CA . SER B 1 109 ? -54.738 -17.162 4.758 1.00 13.08 121 SER B CA 1
ATOM 3532 C C . SER B 1 109 ? -55.214 -18.614 4.823 1.00 13.28 121 SER B C 1
ATOM 3533 O O . SER B 1 109 ? -55.619 -19.082 5.889 1.00 13.82 121 SER B O 1
ATOM 3536 N N . HIS B 1 110 ? -55.148 -19.338 3.708 1.00 13.37 122 HIS B N 1
ATOM 3537 C CA . HIS B 1 110 ? -55.629 -20.718 3.695 1.00 13.99 122 HIS B CA 1
ATOM 3538 C C . HIS B 1 110 ? -54.576 -21.820 3.597 1.00 14.25 122 HIS B C 1
ATOM 3539 O O . HIS B 1 110 ? -54.923 -22.980 3.389 1.00 14.02 122 HIS B O 1
ATOM 3546 N N . LEU B 1 111 ? -53.306 -21.470 3.762 1.00 13.87 123 LEU B N 1
ATOM 3547 C CA . LEU B 1 111 ? -52.218 -22.440 3.666 1.00 13.90 123 LEU B CA 1
ATOM 3548 C C . LEU B 1 111 ? -52.226 -23.204 2.348 1.00 15.48 123 LEU B C 1
ATOM 3549 O O . LEU B 1 111 ? -52.108 -24.438 2.326 1.00 16.00 123 LEU B O 1
ATOM 3554 N N . GLY B 1 112 ? -52.378 -22.467 1.255 1.00 14.90 124 GLY B N 1
ATOM 3555 C CA . GLY B 1 112 ? -52.349 -23.085 -0.054 1.00 15.25 124 GLY B CA 1
ATOM 3556 C C . GLY B 1 112 ? -53.529 -22.778 -0.946 1.00 15.06 124 GLY B C 1
ATOM 3557 O O . GLY B 1 112 ? -54.656 -22.596 -0.482 1.00 14.59 124 GLY B O 1
ATOM 3558 N N . GLU B 1 113 ? -53.262 -22.711 -2.244 1.00 15.97 125 GLU B N 1
ATOM 3559 C CA . GLU B 1 113 ? -54.322 -22.455 -3.204 1.00 17.46 125 GLU B CA 1
ATOM 3560 C C . GLU B 1 113 ? -55.302 -23.622 -3.182 1.00 16.79 125 GLU B C 1
ATOM 3561 O O . GLU B 1 113 ? -56.465 -23.466 -3.557 1.00 17.06 125 GLU B O 1
ATOM 3567 N N . GLU B 1 114 ? -54.835 -24.787 -2.731 1.00 16.37 126 GLU B N 1
ATOM 3568 C CA . GLU B 1 114 ? -55.698 -25.964 -2.660 1.00 16.74 126 GLU B CA 1
ATOM 3569 C C . GLU B 1 114 ? -56.791 -25.779 -1.608 1.00 18.43 126 GLU B C 1
ATOM 3570 O O . GLU B 1 114 ? -57.752 -26.546 -1.563 1.00 20.82 126 GLU B O 1
ATOM 3576 N N . HIS B 1 115 ? -56.638 -24.761 -0.760 1.00 17.11 127 HIS B N 1
ATOM 3577 C CA . HIS B 1 115 ? -57.621 -24.462 0.279 1.00 17.87 127 HIS B CA 1
ATOM 3578 C C . HIS B 1 115 ? -58.307 -23.114 0.041 1.00 17.18 127 HIS B C 1
ATOM 3579 O O . HIS B 1 115 ? -59.055 -22.636 0.894 1.00 18.67 127 HIS B O 1
ATOM 3586 N N . GLY B 1 116 ? -58.036 -22.493 -1.103 1.00 18.42 128 GLY B N 1
ATOM 3587 C CA . GLY B 1 116 ? -58.680 -21.224 -1.402 1.00 17.96 128 GLY B CA 1
ATOM 3588 C C . GLY B 1 116 ? -57.817 -19.989 -1.590 1.00 17.22 128 GLY B C 1
ATOM 3589 O O . GLY B 1 116 ? -58.352 -18.922 -1.903 1.00 17.87 128 GLY B O 1
ATOM 3590 N N . ASP B 1 117 ? -56.503 -20.106 -1.415 1.00 16.53 129 ASP B N 1
ATOM 3591 C CA . ASP B 1 117 ? -55.633 -18.941 -1.582 1.00 16.61 129 ASP B CA 1
ATOM 3592 C C . ASP B 1 117 ? -55.790 -18.271 -2.943 1.00 16.36 129 ASP B C 1
ATOM 3593 O O . ASP B 1 117 ? -55.805 -18.942 -3.980 1.00 17.26 129 ASP B O 1
ATOM 3598 N N . LYS B 1 118 ? -55.881 -16.942 -2.923 1.00 16.83 130 LYS B N 1
ATOM 3599 C CA . LYS B 1 118 ? -55.982 -16.138 -4.136 1.00 17.84 130 LYS B CA 1
ATOM 3600 C C . LYS B 1 118 ? -54.605 -16.110 -4.800 1.00 17.50 130 LYS B C 1
ATOM 3601 O O . LYS B 1 118 ? -54.487 -16.045 -6.025 1.00 16.98 130 LYS B O 1
ATOM 3607 N N . ILE B 1 119 ? -53.552 -16.138 -3.986 1.00 16.39 131 ILE B N 1
ATOM 3608 C CA . ILE B 1 119 ? -52.199 -16.132 -4.520 1.00 15.99 131 ILE B CA 1
ATOM 3609 C C . ILE B 1 119 ? -51.859 -17.562 -4.927 1.00 17.61 131 ILE B C 1
ATOM 3610 O O . ILE B 1 119 ? -51.612 -18.420 -4.083 1.00 19.22 131 ILE B O 1
ATOM 3615 N N . THR B 1 120 ? -51.857 -17.810 -6.229 1.00 16.17 132 THR B N 1
ATOM 3616 C CA . THR B 1 120 ? -51.584 -19.137 -6.759 1.00 15.33 132 THR B CA 1
ATOM 3617 C C . THR B 1 120 ? -50.240 -19.216 -7.473 1.00 14.10 132 THR B C 1
ATOM 3618 O O . THR B 1 120 ? -49.635 -18.195 -7.804 1.00 14.38 132 THR B O 1
ATOM 3622 N N . ALA B 1 121 ? -49.784 -20.438 -7.716 1.00 15.33 133 ALA B N 1
ATOM 3623 C CA . ALA B 1 121 ? -48.525 -20.648 -8.417 1.00 15.69 133 ALA B CA 1
ATOM 3624 C C . ALA B 1 121 ? -48.637 -20.085 -9.835 1.00 17.40 133 ALA B C 1
ATOM 3625 O O . ALA B 1 121 ? -47.702 -19.461 -10.336 1.00 17.38 133 ALA B O 1
ATOM 3627 N N . ASP B 1 122 ? -49.789 -20.294 -10.471 1.00 19.15 134 ASP B N 1
ATOM 3628 C CA . ASP B 1 122 ? -50.007 -19.792 -11.828 1.00 20.89 134 ASP B CA 1
ATOM 3629 C C . ASP B 1 122 ? -49.987 -18.270 -11.892 1.00 19.78 134 ASP B C 1
ATOM 3630 O O . ASP B 1 122 ? -49.502 -17.690 -12.860 1.00 20.95 134 ASP B O 1
ATOM 3635 N N . LEU B 1 123 ? -50.516 -17.622 -10.861 1.00 18.34 135 LEU B N 1
ATOM 3636 C CA . LEU B 1 123 ? -50.543 -16.166 -10.824 1.00 17.57 135 LEU B CA 1
ATOM 3637 C C . LEU B 1 123 ? -49.141 -15.555 -10.835 1.00 18.11 135 LEU B C 1
ATOM 3638 O O . LEU B 1 123 ? -48.885 -14.574 -11.538 1.00 17.30 135 LEU B O 1
ATOM 3643 N N . VAL B 1 124 ? -48.227 -16.150 -10.072 1.00 16.95 136 VAL B N 1
ATOM 3644 C CA . VAL B 1 124 ? -46.872 -15.619 -9.966 1.00 16.37 136 VAL B CA 1
ATOM 3645 C C . VAL B 1 124 ? -45.776 -16.321 -10.766 1.00 15.97 136 VAL B C 1
ATOM 3646 O O . VAL B 1 124 ? -44.649 -15.831 -10.829 1.00 15.70 136 VAL B O 1
ATOM 3650 N N . ALA B 1 125 ? -46.098 -17.455 -11.382 1.00 16.11 137 ALA B N 1
ATOM 3651 C CA . ALA B 1 125 ? -45.105 -18.219 -12.134 1.00 16.53 137 ALA B CA 1
ATOM 3652 C C . ALA B 1 125 ? -44.250 -17.396 -13.091 1.00 15.90 137 ALA B C 1
ATOM 3653 O O . ALA B 1 125 ? -43.032 -17.569 -13.152 1.00 16.60 137 ALA B O 1
ATOM 3655 N N . VAL B 1 126 ? -44.882 -16.507 -13.849 1.00 16.15 138 VAL B N 1
ATOM 3656 C CA . VAL B 1 126 ? -44.143 -15.697 -14.809 1.00 16.60 138 VAL B CA 1
ATOM 3657 C C . VAL B 1 126 ? -43.021 -14.876 -14.171 1.00 15.81 138 VAL B C 1
ATOM 3658 O O . VAL B 1 126 ? -41.993 -14.624 -14.795 1.00 16.90 138 VAL B O 1
ATOM 3662 N N . GLU B 1 127 ? -43.203 -14.479 -12.916 1.00 15.66 139 GLU B N 1
ATOM 3663 C CA . GLU B 1 127 ? -42.192 -13.685 -12.230 1.00 15.74 139 GLU B CA 1
ATOM 3664 C C . GLU B 1 127 ? -40.887 -14.442 -11.976 1.00 15.19 139 GLU B C 1
ATOM 3665 O O . GLU B 1 127 ? -39.845 -13.826 -11.758 1.00 14.57 139 GLU B O 1
ATOM 3671 N N . ASN B 1 128 ? -40.945 -15.769 -11.990 1.00 15.80 140 ASN B N 1
ATOM 3672 C CA . ASN B 1 128 ? -39.754 -16.579 -11.737 1.00 14.04 140 ASN B CA 1
ATOM 3673 C C . ASN B 1 128 ? -39.126 -17.148 -13.003 1.00 14.42 140 ASN B C 1
ATOM 3674 O O . ASN B 1 128 ? -38.147 -17.883 -12.932 1.00 14.74 140 ASN B O 1
ATOM 3679 N N . GLU B 1 129 ? -39.673 -16.795 -14.160 1.00 15.03 141 GLU B N 1
ATOM 3680 C CA . GLU B 1 129 ? -39.160 -17.330 -15.421 1.00 15.91 141 GLU B CA 1
ATOM 3681 C C . GLU B 1 129 ? -37.673 -17.125 -15.708 1.00 16.18 141 GLU B C 1
ATOM 3682 O O . GLU B 1 129 ? -37.077 -17.899 -16.463 1.00 16.84 141 GLU B O 1
ATOM 3688 N N . SER B 1 130 ? -37.064 -16.101 -15.113 1.00 15.54 142 SER B N 1
ATOM 3689 C CA . SER B 1 130 ? -35.642 -15.857 -15.330 1.00 15.76 142 SER B CA 1
ATOM 3690 C C . SER B 1 130 ? -34.809 -16.339 -14.142 1.00 14.63 142 SER B C 1
ATOM 3691 O O . SER B 1 130 ? -33.600 -16.101 -14.084 1.00 14.99 142 SER B O 1
ATOM 3694 N N . GLY B 1 131 ? -35.466 -17.017 -13.202 1.00 14.65 143 GLY B N 1
ATOM 3695 C CA . GLY B 1 131 ? -34.775 -17.535 -12.031 1.00 15.63 143 GLY B CA 1
ATOM 3696 C C . GLY B 1 131 ? -34.214 -16.480 -11.091 1.00 15.27 143 GLY B C 1
ATOM 3697 O O . GLY B 1 131 ? -33.139 -16.674 -10.517 1.00 14.44 143 GLY B O 1
ATOM 3698 N N . LYS B 1 132 ? -34.937 -15.378 -10.905 1.00 13.71 144 LYS B N 1
ATOM 3699 C CA . LYS B 1 132 ? -34.449 -14.314 -10.031 1.00 13.49 144 LYS B CA 1
ATOM 3700 C C . LYS B 1 132 ? -34.573 -14.699 -8.563 1.00 13.57 144 LYS B C 1
ATOM 3701 O O . LYS B 1 132 ? -34.024 -14.031 -7.691 1.00 14.94 144 LYS B O 1
ATOM 3707 N N . GLN B 1 133 ? -35.306 -15.773 -8.302 1.00 13.68 145 GLN B N 1
ATOM 3708 C CA . GLN B 1 133 ? -35.442 -16.316 -6.956 1.00 13.79 145 GLN B CA 1
ATOM 3709 C C . GLN B 1 133 ? -35.398 -17.829 -7.099 1.00 13.97 145 GLN B C 1
ATOM 3710 O O . GLN B 1 133 ? -36.042 -18.402 -7.985 1.00 15.29 145 GLN B O 1
ATOM 3716 N N . VAL B 1 134 ? -34.617 -18.473 -6.241 1.00 13.08 146 VAL B N 1
ATOM 3717 C CA . VAL B 1 134 ? -34.460 -19.917 -6.288 1.00 12.18 146 VAL B CA 1
ATOM 3718 C C . VAL B 1 134 ? -34.354 -20.527 -4.896 1.00 12.54 146 VAL B C 1
ATOM 3719 O O . VAL B 1 134 ? -33.545 -20.087 -4.077 1.00 13.15 146 VAL B O 1
ATOM 3723 N N . ILE B 1 135 ? -35.185 -21.532 -4.637 1.00 11.93 147 ILE B N 1
ATOM 3724 C CA . ILE B 1 135 ? -35.157 -22.253 -3.370 1.00 11.40 147 ILE B CA 1
ATOM 3725 C C . ILE B 1 135 ? -34.348 -23.507 -3.677 1.00 12.03 147 ILE B C 1
ATOM 3726 O O . ILE B 1 135 ? -34.747 -24.324 -4.510 1.00 13.73 147 ILE B O 1
ATOM 3731 N N . LEU B 1 136 ? -33.204 -23.650 -3.018 1.00 11.34 148 LEU B N 1
ATOM 3732 C CA . LEU B 1 136 ? -32.338 -24.791 -3.270 1.00 11.63 148 LEU B CA 1
ATOM 3733 C C . LEU B 1 136 ? -31.303 -25.008 -2.181 1.00 11.93 148 LEU B C 1
ATOM 3734 O O . LEU B 1 136 ? -30.484 -24.131 -1.917 1.00 12.77 148 LEU B O 1
ATOM 3739 N N . GLY B 1 137 ? -31.340 -26.180 -1.558 1.00 12.10 149 GLY B N 1
ATOM 3740 C CA . GLY B 1 137 ? -30.357 -26.507 -0.542 1.00 12.61 149 GLY B CA 1
ATOM 3741 C C . GLY B 1 137 ? -30.637 -26.056 0.878 1.00 11.57 149 GLY B C 1
ATOM 3742 O O . GLY B 1 137 ? -31.599 -25.339 1.143 1.00 13.05 149 GLY B O 1
ATOM 3743 N N . TYR B 1 138 ? -29.765 -26.493 1.784 1.00 12.82 150 TYR B N 1
ATOM 3744 C CA . TYR B 1 138 ? -29.864 -26.176 3.208 1.00 12.00 150 TYR B CA 1
ATOM 3745 C C . TYR B 1 138 ? -28.467 -25.846 3.700 1.00 12.38 150 TYR B C 1
ATOM 3746 O O . TYR B 1 138 ? -27.492 -26.429 3.222 1.00 12.68 150 TYR B O 1
ATOM 3755 N N . GLU B 1 139 ? -28.353 -24.918 4.647 1.00 12.69 151 GLU B N 1
ATOM 3756 C CA . GLU B 1 139 ? -27.023 -24.563 5.132 1.00 13.50 151 GLU B CA 1
ATOM 3757 C C . GLU B 1 139 ? -26.608 -25.256 6.431 1.00 14.57 151 GLU B C 1
ATOM 3758 O O . GLU B 1 139 ? -27.294 -26.165 6.904 1.00 14.28 151 GLU B O 1
ATOM 3764 N N . ASN B 1 140 ? -25.479 -24.839 6.999 1.00 14.32 152 ASN B N 1
ATOM 3765 C CA . ASN B 1 140 ? -24.942 -25.487 8.196 1.00 14.53 152 ASN B CA 1
ATOM 3766 C C . ASN B 1 140 ? -25.877 -25.725 9.376 1.00 15.10 152 ASN B C 1
ATOM 3767 O O . ASN B 1 140 ? -25.734 -26.725 10.089 1.00 16.05 152 ASN B O 1
ATOM 3772 N N . ASP B 1 141 ? -26.820 -24.815 9.590 1.00 13.63 153 ASP B N 1
ATOM 3773 C CA . ASP B 1 141 ? -27.752 -24.936 10.699 1.00 15.05 153 ASP B CA 1
ATOM 3774 C C . ASP B 1 141 ? -29.122 -25.452 10.269 1.00 14.06 153 ASP B C 1
ATOM 3775 O O . ASP B 1 141 ? -30.120 -25.221 10.945 1.00 14.07 153 ASP B O 1
ATOM 3780 N N . ALA B 1 142 ? -29.151 -26.149 9.136 1.00 13.01 154 ALA B N 1
ATOM 3781 C CA . ALA B 1 142 ? -30.373 -26.747 8.601 1.00 14.03 154 ALA B CA 1
ATOM 3782 C C . ALA B 1 142 ? -31.415 -25.757 8.084 1.00 13.13 154 ALA B C 1
ATOM 3783 O O . ALA B 1 142 ? -32.587 -26.098 7.969 1.00 13.22 154 ALA B O 1
ATOM 3785 N N . ARG B 1 143 ? -30.993 -24.537 7.773 1.00 12.40 155 ARG B N 1
ATOM 3786 C CA . ARG B 1 143 ? -31.924 -23.544 7.248 1.00 13.20 155 ARG B CA 1
ATOM 3787 C C . ARG B 1 143 ? -32.041 -23.695 5.739 1.00 11.96 155 ARG B C 1
ATOM 3788 O O . ARG B 1 143 ? -31.034 -23.862 5.053 1.00 12.95 155 ARG B O 1
ATOM 3796 N N . PRO B 1 144 ? -33.272 -23.657 5.203 1.00 11.90 156 PRO B N 1
ATOM 3797 C CA . PRO B 1 144 ? -33.440 -23.777 3.752 1.00 12.05 156 PRO B CA 1
ATOM 3798 C C . PRO B 1 144 ? -32.892 -22.499 3.125 1.00 12.20 156 PRO B C 1
ATOM 3799 O O . PRO B 1 144 ? -33.010 -21.417 3.707 1.00 11.48 156 PRO B O 1
ATOM 3803 N N . ILE B 1 145 ? -32.296 -22.628 1.945 1.00 11.52 157 ILE B N 1
ATOM 3804 C CA . ILE B 1 145 ? -31.703 -21.498 1.246 1.00 12.62 157 ILE B CA 1
ATOM 3805 C C . ILE B 1 145 ? -32.586 -20.909 0.155 1.00 12.54 157 ILE B C 1
ATOM 3806 O O . ILE B 1 145 ? -33.145 -21.638 -0.667 1.00 13.58 157 ILE B O 1
ATOM 3811 N N . LEU B 1 146 ? -32.712 -19.587 0.174 1.00 12.79 158 LEU B N 1
ATOM 3812 C CA . LEU B 1 146 ? -33.453 -18.853 -0.841 1.00 11.89 158 LEU B CA 1
ATOM 3813 C C . LEU B 1 146 ? -32.453 -17.907 -1.501 1.00 12.47 158 LEU B C 1
ATOM 3814 O O . LEU B 1 146 ? -31.871 -17.048 -0.830 1.00 13.92 158 LEU B O 1
ATOM 3819 N N . TYR B 1 147 ? -32.220 -18.090 -2.800 1.00 13.08 159 TYR B N 1
ATOM 3820 C CA . TYR B 1 147 ? -31.314 -17.218 -3.542 1.00 12.29 159 TYR B CA 1
ATOM 3821 C C . TYR B 1 147 ? -32.101 -16.049 -4.107 1.00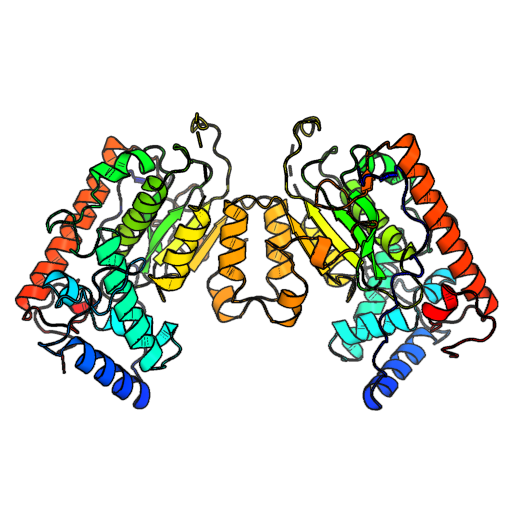 12.38 159 TYR B C 1
ATOM 3822 O O . TYR B 1 147 ? -33.200 -16.233 -4.634 1.00 13.59 159 TYR B O 1
ATOM 3831 N N . LEU B 1 148 ? -31.538 -14.851 -3.992 1.00 12.63 160 LEU B N 1
ATOM 3832 C CA . LEU B 1 148 ? -32.162 -13.652 -4.537 1.00 13.22 160 LEU B CA 1
ATOM 3833 C C . LEU B 1 148 ? -31.160 -13.077 -5.521 1.00 14.62 160 LEU B C 1
ATOM 3834 O O . LEU B 1 148 ? -30.019 -12.799 -5.162 1.00 13.33 160 LEU B O 1
ATOM 3839 N N . LYS B 1 149 ? -31.585 -12.921 -6.770 1.00 14.43 161 LYS B N 1
ATOM 3840 C CA . LYS B 1 149 ? -30.718 -12.391 -7.812 1.00 15.58 161 LYS B CA 1
ATOM 3841 C C . LYS B 1 149 ? -31.446 -11.235 -8.492 1.00 17.87 161 LYS B C 1
ATOM 3842 O O . LYS B 1 149 ? -31.994 -11.383 -9.584 1.00 17.56 161 LYS B O 1
ATOM 3848 N N . PRO B 1 150 ? -31.462 -10.060 -7.843 1.00 18.26 162 PRO B N 1
ATOM 3849 C CA . PRO B 1 150 ? -32.131 -8.869 -8.377 1.00 18.72 162 PRO B CA 1
ATOM 3850 C C . PRO B 1 150 ? -31.615 -8.415 -9.740 1.00 19.25 162 PRO B C 1
ATOM 3851 O O . PRO B 1 150 ? -32.275 -7.638 -10.431 1.00 22.08 162 PRO B O 1
ATOM 3855 N N . GLY B 1 151 ? -30.441 -8.907 -10.118 1.00 18.29 163 GLY B N 1
ATOM 3856 C CA . GLY B 1 151 ? -29.864 -8.555 -11.404 1.00 19.65 163 GLY B CA 1
ATOM 3857 C C . GLY B 1 151 ? -30.465 -9.374 -12.534 1.00 20.40 163 GLY B C 1
ATOM 3858 O O . GLY B 1 151 ? -30.042 -9.260 -13.690 1.00 21.34 163 GLY B O 1
ATOM 3859 N N . ARG B 1 152 ? -31.448 -10.207 -12.200 1.00 18.22 164 ARG B N 1
ATOM 3860 C CA . ARG B 1 152 ? -32.118 -11.040 -13.196 1.00 18.09 164 ARG B CA 1
ATOM 3861 C C . ARG B 1 152 ? -33.588 -10.641 -13.326 1.00 19.32 164 ARG B C 1
ATOM 3862 O O . ARG B 1 152 ? -34.426 -11.436 -13.747 1.00 17.09 164 ARG B O 1
ATOM 3870 N N . GLN B 1 153 ? -33.898 -9.398 -12.967 1.00 19.45 165 GLN B N 1
ATOM 3871 C CA . GLN B 1 153 ? -35.266 -8.894 -13.057 1.00 20.05 165 GLN B CA 1
ATOM 3872 C C . GLN B 1 153 ? -35.811 -9.075 -14.473 1.00 21.34 165 GLN B C 1
ATOM 3873 O O . GLN B 1 153 ? -35.168 -8.684 -15.450 1.00 21.79 165 GLN B O 1
ATOM 3879 N N . ASN B 1 154 ? -37.002 -9.655 -14.574 1.00 20.73 166 ASN B N 1
ATOM 3880 C CA . ASN B 1 154 ? -37.627 -9.919 -15.866 1.00 20.73 166 ASN B CA 1
ATOM 3881 C C . ASN B 1 154 ? -38.986 -9.255 -16.050 1.00 22.25 166 ASN B C 1
ATOM 3882 O O . ASN B 1 154 ? -39.584 -9.354 -17.120 1.00 23.05 166 ASN B O 1
ATOM 3887 N N . THR B 1 155 ? -39.486 -8.585 -15.018 1.00 21.18 167 THR B N 1
ATOM 3888 C CA . THR B 1 155 ? -40.796 -7.951 -15.130 1.00 22.77 167 THR B CA 1
ATOM 3889 C C . THR B 1 155 ? -40.838 -6.494 -14.703 1.00 22.86 167 THR B C 1
ATOM 3890 O O . THR B 1 155 ? -39.946 -5.999 -14.011 1.00 23.07 167 THR B O 1
ATOM 3894 N N . LYS B 1 156 ? -41.900 -5.820 -15.132 1.00 27.19 168 LYS B N 1
ATOM 3895 C CA . LYS B 1 156 ? -42.132 -4.419 -14.819 1.00 28.96 168 LYS B CA 1
ATOM 3896 C C . LYS B 1 156 ? -42.626 -4.319 -13.382 1.00 29.55 168 LYS B C 1
ATOM 3897 O O . LYS B 1 156 ? -43.278 -5.235 -12.880 1.00 28.65 168 LYS B O 1
ATOM 3903 N N . THR B 1 157 ? -42.308 -3.212 -12.719 1.00 29.36 169 THR B N 1
ATOM 3904 C CA . THR B 1 157 ? -42.733 -3.011 -11.339 1.00 30.34 169 THR B CA 1
ATOM 3905 C C . THR B 1 157 ? -44.253 -3.108 -11.257 1.00 29.59 169 THR B C 1
ATOM 3906 O O . THR B 1 157 ? -44.968 -2.419 -11.985 1.00 30.06 169 THR B O 1
ATOM 3910 N N . SER B 1 158 ? -44.741 -3.975 -10.374 1.00 27.47 170 SER B N 1
ATOM 3911 C CA . SER B 1 158 ? -46.176 -4.172 -10.205 1.00 25.85 170 SER B CA 1
ATOM 3912 C C . SER B 1 158 ? -46.452 -4.844 -8.871 1.00 24.41 170 SER B C 1
ATOM 3913 O O . SER B 1 158 ? -45.529 -5.276 -8.181 1.00 23.61 170 SER B O 1
ATOM 3916 N N . HIS B 1 159 ? -47.729 -4.943 -8.518 1.00 24.08 171 HIS B N 1
ATOM 3917 C CA . HIS B 1 159 ? -48.108 -5.579 -7.266 1.00 21.52 171 HIS B CA 1
ATOM 3918 C C . HIS B 1 159 ? -47.828 -7.077 -7.350 1.00 20.93 171 HIS B C 1
ATOM 3919 O O . HIS B 1 159 ? -47.589 -7.733 -6.335 1.00 18.87 171 HIS B O 1
ATOM 3926 N N . ARG B 1 160 ? -47.843 -7.609 -8.568 1.00 19.47 172 ARG B N 1
ATOM 3927 C CA . ARG B 1 160 ? -47.593 -9.029 -8.778 1.00 18.04 172 ARG B CA 1
ATOM 3928 C C . ARG B 1 160 ? -46.181 -9.415 -8.345 1.00 17.43 172 ARG B C 1
ATOM 3929 O O . ARG B 1 160 ? -45.925 -10.569 -7.989 1.00 16.60 172 ARG B O 1
ATOM 3937 N N . GLN B 1 161 ? -45.258 -8.459 -8.385 1.00 16.22 173 GLN B N 1
ATOM 3938 C CA . GLN B 1 161 ? -43.891 -8.730 -7.955 1.00 16.00 173 GLN B CA 1
ATOM 3939 C C . GLN B 1 161 ? -43.909 -8.987 -6.450 1.00 14.25 173 GLN B C 1
ATOM 3940 O O . GLN B 1 161 ? -43.170 -9.834 -5.946 1.00 15.00 173 GLN B O 1
ATOM 3946 N N . VAL B 1 162 ? -44.746 -8.240 -5.738 1.00 14.71 174 VAL B N 1
ATOM 3947 C CA . VAL B 1 162 ? -44.859 -8.399 -4.289 1.00 14.44 174 VAL B CA 1
ATOM 3948 C C . VAL B 1 162 ? -45.495 -9.752 -3.988 1.00 14.83 174 VAL B C 1
ATOM 3949 O O . VAL B 1 162 ? -45.051 -10.479 -3.094 1.00 13.78 174 VAL B O 1
ATOM 3953 N N . GLN B 1 163 ? -46.532 -10.092 -4.746 1.00 13.14 175 GLN B N 1
ATOM 3954 C CA . GLN B 1 163 ? -47.217 -11.365 -4.572 1.00 12.26 175 GLN B CA 1
ATOM 3955 C C . GLN B 1 163 ? -46.246 -12.520 -4.820 1.00 12.47 175 GLN B C 1
ATOM 3956 O O . GLN B 1 163 ? -46.299 -13.549 -4.145 1.00 12.77 175 GLN B O 1
ATOM 3962 N N . HIS B 1 164 ? -45.351 -12.339 -5.785 1.00 12.42 176 HIS B N 1
ATOM 3963 C CA . HIS B 1 164 ? -44.360 -13.360 -6.100 1.00 12.79 176 HIS B CA 1
ATOM 3964 C C . HIS B 1 164 ? -43.377 -13.512 -4.934 1.00 13.13 176 HIS B C 1
ATOM 3965 O O . HIS B 1 164 ? -43.096 -14.632 -4.500 1.00 11.80 176 HIS B O 1
ATOM 3972 N N . LEU B 1 165 ? -42.866 -12.395 -4.420 1.00 13.08 177 LEU B N 1
ATOM 3973 C CA . LEU B 1 165 ? -41.921 -12.452 -3.302 1.00 12.96 177 LEU B CA 1
ATOM 3974 C C . LEU B 1 165 ? -42.549 -13.154 -2.097 1.00 11.97 177 LEU B C 1
ATOM 3975 O O . LEU B 1 165 ? -41.911 -13.989 -1.453 1.00 11.72 177 LEU B O 1
ATOM 3980 N N . VAL B 1 166 ? -43.796 -12.817 -1.793 1.00 11.43 178 VAL B N 1
ATOM 3981 C CA . VAL B 1 166 ? -44.485 -13.436 -0.669 1.00 10.65 178 VAL B CA 1
ATOM 3982 C C . VAL B 1 166 ? -44.671 -14.934 -0.928 1.00 11.74 178 VAL B C 1
ATOM 3983 O O . VAL B 1 166 ? -44.423 -15.760 -0.047 1.00 11.74 178 VAL B O 1
ATOM 3987 N N . PHE B 1 167 ? -45.085 -15.287 -2.142 1.00 11.54 179 PHE B N 1
ATOM 3988 C CA . PHE B 1 167 ? -45.279 -16.692 -2.498 1.00 11.21 179 PHE B CA 1
ATOM 3989 C C . PHE B 1 167 ? -43.984 -17.481 -2.280 1.00 11.40 179 PHE B C 1
ATOM 3990 O O . PHE B 1 167 ? -43.991 -18.557 -1.677 1.00 10.61 179 PHE B O 1
ATOM 3998 N N . MET B 1 168 ? -42.873 -16.953 -2.781 1.00 10.87 180 MET B N 1
ATOM 3999 C CA . MET B 1 168 ? -41.589 -17.629 -2.629 1.00 11.24 180 MET B CA 1
ATOM 4000 C C . MET B 1 168 ? -41.177 -17.764 -1.167 1.00 12.72 180 MET B C 1
ATOM 4001 O O . MET B 1 168 ? -40.628 -18.794 -0.769 1.00 12.72 180 MET B O 1
ATOM 4006 N N . LEU B 1 169 ? -41.445 -16.730 -0.373 1.00 12.16 181 LEU B N 1
ATOM 4007 C CA . LEU B 1 169 ? -41.129 -16.766 1.060 1.00 12.74 181 LEU B CA 1
ATOM 4008 C C . LEU B 1 169 ? -41.957 -17.871 1.732 1.00 12.22 181 LEU B C 1
ATOM 4009 O O . LEU B 1 169 ? -41.458 -18.632 2.571 1.00 11.82 181 LEU B O 1
ATOM 4014 N N . GLU B 1 170 ? -43.235 -17.951 1.376 1.00 10.15 182 GLU B N 1
ATOM 4015 C CA . GLU B 1 170 ? -44.109 -18.978 1.928 1.00 10.06 182 GLU B CA 1
ATOM 4016 C C . GLU B 1 170 ? -43.611 -20.364 1.513 1.00 10.64 182 GLU B C 1
ATOM 4017 O O . GLU B 1 170 ? -43.695 -21.313 2.289 1.00 10.90 182 GLU B O 1
ATOM 4023 N N . ARG B 1 171 ? -43.076 -20.481 0.301 1.00 11.16 183 ARG B N 1
ATOM 4024 C CA . ARG B 1 171 ? -42.564 -21.773 -0.152 1.00 11.39 183 ARG B CA 1
ATOM 4025 C C . ARG B 1 171 ? -41.275 -22.159 0.568 1.00 10.79 183 ARG B C 1
ATOM 4026 O O . ARG B 1 171 ? -41.066 -23.336 0.875 1.00 11.13 183 ARG B O 1
ATOM 4034 N N . VAL B 1 172 ? -40.394 -21.200 0.844 1.00 10.57 184 VAL B N 1
ATOM 4035 C CA . VAL B 1 172 ? -39.173 -21.582 1.539 1.00 11.65 184 VAL B CA 1
ATOM 4036 C C . VAL B 1 172 ? -39.553 -21.987 2.968 1.00 11.30 184 VAL B C 1
ATOM 4037 O O . VAL B 1 172 ? -38.922 -22.865 3.557 1.00 12.12 184 VAL B O 1
ATOM 4041 N N . ILE B 1 173 ? -40.601 -21.375 3.518 1.00 11.06 185 ILE B N 1
ATOM 4042 C CA . ILE B 1 173 ? -41.047 -21.755 4.852 1.00 10.54 185 ILE B CA 1
ATOM 4043 C C . ILE B 1 173 ? -41.590 -23.193 4.783 1.00 11.28 185 ILE B C 1
ATOM 4044 O O . ILE B 1 173 ? -41.396 -23.976 5.709 1.00 12.75 185 ILE B O 1
ATOM 4049 N N . ASP B 1 174 ? -42.246 -23.555 3.679 1.00 11.51 186 ASP B N 1
ATOM 4050 C CA . ASP B 1 174 ? -42.749 -24.928 3.530 1.00 11.30 186 ASP B CA 1
ATOM 4051 C C . ASP B 1 174 ? -41.590 -25.929 3.564 1.00 10.79 186 ASP B C 1
ATOM 4052 O O . ASP B 1 174 ? -41.767 -27.079 3.978 1.00 11.45 186 ASP B O 1
ATOM 4057 N N . PHE B 1 175 ? -40.412 -25.495 3.116 1.00 11.83 187 PHE B N 1
ATOM 4058 C CA . PHE B 1 175 ? -39.221 -26.348 3.080 1.00 11.26 187 PHE B CA 1
ATOM 4059 C C . PHE B 1 175 ? -38.474 -26.439 4.415 1.00 12.27 187 PHE B C 1
ATOM 4060 O O . PHE B 1 175 ? -37.448 -27.117 4.516 1.00 12.58 187 PHE B O 1
ATOM 4068 N N . MET B 1 176 ? -38.968 -25.746 5.433 1.00 13.29 188 MET B N 1
ATOM 4069 C CA . MET B 1 176 ? -38.320 -25.802 6.740 1.00 14.85 188 MET B CA 1
ATOM 4070 C C . MET B 1 176 ? -38.272 -27.227 7.275 1.00 15.64 188 MET B C 1
ATOM 4071 O O . MET B 1 176 ? -39.304 -27.889 7.377 1.00 17.34 188 MET B O 1
ATOM 4076 N N . PRO B 1 177 ? -37.076 -27.728 7.612 1.00 14.93 189 PRO B N 1
ATOM 4077 C CA . PRO B 1 177 ? -37.082 -29.094 8.138 1.00 15.26 189 PRO B CA 1
ATOM 4078 C C . PRO B 1 177 ? -37.598 -29.040 9.571 1.00 16.35 189 PRO B C 1
ATOM 4079 O O . PRO B 1 177 ? -37.445 -28.022 10.248 1.00 16.54 189 PRO B O 1
ATOM 4083 N N . ALA B 1 178 ? -38.231 -30.117 10.024 1.00 16.02 190 ALA B N 1
ATOM 4084 C CA . ALA B 1 178 ? -38.765 -30.163 11.379 1.00 17.01 190 ALA B CA 1
ATOM 4085 C C . ALA B 1 178 ? -37.668 -29.799 12.375 1.00 17.44 190 ALA B C 1
ATOM 4086 O O . ALA B 1 178 ? -36.611 -30.434 12.405 1.00 20.04 190 ALA B O 1
ATOM 4088 N N . GLY B 1 179 ? -37.918 -28.771 13.181 1.00 18.13 191 GLY B N 1
ATOM 4089 C CA . GLY B 1 179 ? -36.929 -28.352 14.157 1.00 18.72 191 GLY B CA 1
ATOM 4090 C C . GLY B 1 179 ? -36.242 -27.039 13.820 1.00 19.18 191 GLY B C 1
ATOM 4091 O O . GLY B 1 179 ? -35.479 -26.508 14.628 1.00 21.31 191 GLY B O 1
ATOM 4092 N N . GLN B 1 180 ? -36.491 -26.516 12.623 1.00 15.31 192 GLN B N 1
ATOM 4093 C CA . GLN B 1 180 ? -35.890 -25.248 12.216 1.00 14.45 192 GLN B CA 1
ATOM 4094 C C . GLN B 1 180 ? -37.000 -24.365 11.663 1.00 13.77 192 GLN B C 1
ATOM 4095 O O . GLN B 1 180 ? -37.918 -24.862 11.008 1.00 15.55 192 GLN B O 1
ATOM 4101 N N . ASP B 1 181 ? -36.938 -23.065 11.945 1.00 12.88 193 ASP B N 1
ATOM 4102 C CA . ASP B 1 181 ? -37.959 -22.150 11.445 1.00 12.65 193 ASP B CA 1
ATOM 4103 C C . ASP B 1 181 ? -37.396 -20.843 10.885 1.00 13.43 193 ASP B C 1
ATOM 4104 O O . ASP B 1 181 ? -38.139 -19.892 10.637 1.00 14.49 193 ASP B O 1
ATOM 4109 N N . SER B 1 182 ? -36.083 -20.797 10.674 1.00 12.51 194 SER B N 1
ATOM 4110 C CA . SER B 1 182 ? -35.461 -19.619 10.085 1.00 13.19 194 SER B CA 1
ATOM 4111 C C . SER B 1 182 ? -34.829 -20.027 8.751 1.00 12.33 194 SER B C 1
ATOM 4112 O O . SER B 1 182 ? -34.504 -21.201 8.525 1.00 12.38 194 SER B O 1
ATOM 4115 N N . LEU B 1 183 ? -34.671 -19.052 7.866 1.00 12.26 195 LEU B N 1
ATOM 4116 C CA . LEU B 1 183 ? -34.118 -19.302 6.544 1.00 12.44 195 LEU B CA 1
ATOM 4117 C C . LEU B 1 183 ? -32.794 -18.587 6.328 1.00 13.18 195 LEU B C 1
ATOM 4118 O O . LEU B 1 183 ? -32.386 -17.744 7.124 1.00 13.51 195 LEU B O 1
ATOM 4123 N N . ALA B 1 184 ? -32.119 -18.938 5.244 1.00 11.66 196 ALA B N 1
ATOM 4124 C CA . ALA B 1 184 ? -30.872 -18.290 4.891 1.00 12.62 196 ALA B CA 1
ATOM 4125 C C . ALA B 1 184 ? -31.080 -17.673 3.515 1.00 13.62 196 ALA B C 1
ATOM 4126 O O . ALA B 1 184 ? -31.631 -18.311 2.621 1.00 13.42 196 ALA B O 1
ATOM 4128 N N . LEU B 1 185 ? -30.680 -16.420 3.360 1.00 12.87 197 LEU B N 1
ATOM 4129 C CA . LEU B 1 185 ? -30.802 -15.743 2.078 1.00 15.00 197 LEU B CA 1
ATOM 4130 C C . LEU B 1 185 ? -29.417 -15.613 1.479 1.00 15.95 197 LEU B C 1
ATOM 4131 O O . LEU B 1 185 ? -28.468 -15.261 2.174 1.00 16.93 197 LEU B O 1
ATOM 4136 N N . LEU B 1 186 ? -29.296 -15.907 0.193 1.00 14.16 198 LEU B N 1
ATOM 4137 C CA . LEU B 1 186 ? -28.031 -15.750 -0.500 1.00 15.94 198 LEU B CA 1
ATOM 4138 C C . LEU B 1 186 ? -28.364 -14.726 -1.573 1.00 15.52 198 LEU B C 1
ATOM 4139 O O . LEU B 1 186 ? -29.065 -15.028 -2.538 1.00 16.51 198 LEU B O 1
ATOM 4144 N N . ILE B 1 187 ? -27.892 -13.500 -1.374 1.00 15.65 199 ILE B N 1
ATOM 4145 C CA . ILE B 1 187 ? -28.184 -12.416 -2.296 1.00 15.88 199 ILE B CA 1
ATOM 4146 C C . ILE B 1 187 ? -27.005 -12.103 -3.204 1.00 16.56 199 ILE B C 1
ATOM 4147 O O . ILE B 1 187 ? -25.910 -11.794 -2.737 1.00 17.05 199 ILE B O 1
ATOM 4152 N N . ASP B 1 188 ? -27.256 -12.192 -4.508 1.00 16.59 200 ASP B N 1
ATOM 4153 C CA . ASP B 1 188 ? -26.261 -11.943 -5.546 1.00 17.00 200 ASP B CA 1
ATOM 4154 C C . ASP B 1 188 ? -26.675 -10.653 -6.242 1.00 16.80 200 ASP B C 1
ATOM 4155 O O . ASP B 1 188 ? -27.713 -10.610 -6.902 1.00 17.44 200 ASP B O 1
ATOM 4160 N N . PHE B 1 189 ? -25.864 -9.609 -6.097 1.00 17.94 201 PHE B N 1
ATOM 4161 C CA . PHE B 1 189 ? -26.171 -8.304 -6.679 1.00 19.69 201 PHE B CA 1
ATOM 4162 C C . PHE B 1 189 ? -25.662 -8.062 -8.095 1.00 21.76 201 PHE B C 1
ATOM 4163 O O . PHE B 1 189 ? -25.830 -6.969 -8.633 1.00 22.55 201 PHE B O 1
ATOM 4171 N N . LYS B 1 190 ? -25.048 -9.069 -8.698 1.00 21.30 202 LYS B N 1
ATOM 4172 C CA . LYS B 1 190 ? -24.519 -8.915 -10.050 1.00 24.29 202 LYS B CA 1
ATOM 4173 C C . LYS B 1 190 ? -25.598 -8.675 -11.101 1.00 24.57 202 LYS B C 1
ATOM 4174 O O . LYS B 1 190 ? -26.671 -9.280 -11.063 1.00 24.29 202 LYS B O 1
ATOM 4180 N N . ASP B 1 191 ? -25.308 -7.781 -12.042 1.00 26.15 203 ASP B N 1
ATOM 4181 C CA . ASP B 1 191 ? -26.243 -7.503 -13.122 1.00 27.38 203 ASP B CA 1
ATOM 4182 C C . ASP B 1 191 ? -25.894 -8.507 -14.214 1.00 26.68 203 ASP B C 1
ATOM 4183 O O . ASP B 1 191 ? -24.800 -8.470 -14.773 1.00 28.68 203 ASP B O 1
ATOM 4188 N N . TYR B 1 192 ? -26.825 -9.413 -14.496 1.00 22.84 204 TYR B N 1
ATOM 4189 C CA . TYR B 1 192 ? -26.620 -10.456 -15.492 1.00 21.29 204 TYR B CA 1
ATOM 4190 C C . TYR B 1 192 ? -26.988 -10.016 -16.909 1.00 19.76 204 TYR B C 1
ATOM 4191 O O . TYR B 1 192 ? -28.150 -9.752 -17.210 1.00 21.40 204 TYR B O 1
ATOM 4200 N N . PRO B 1 193 ? -25.986 -9.932 -17.798 1.00 19.32 205 PRO B N 1
ATOM 4201 C CA . PRO B 1 193 ? -26.200 -9.518 -19.189 1.00 19.35 205 PRO B CA 1
ATOM 4202 C C . PRO B 1 193 ? -27.031 -10.482 -20.027 1.00 19.29 205 PRO B C 1
ATOM 4203 O O . PRO B 1 193 ? -27.522 -10.106 -21.092 1.00 21.07 205 PRO B O 1
ATOM 4207 N N . ASP B 1 194 ? -27.197 -11.715 -19.556 1.00 18.38 206 ASP B N 1
ATOM 4208 C CA . ASP B 1 194 ? -27.981 -12.698 -20.303 1.00 18.21 206 ASP B CA 1
ATOM 4209 C C . ASP B 1 194 ? -29.481 -12.483 -20.129 1.00 19.17 206 ASP B C 1
ATOM 4210 O O . ASP B 1 194 ? -30.289 -13.161 -20.760 1.00 19.65 206 ASP B O 1
ATOM 4215 N N . VAL B 1 195 ? -29.854 -11.541 -19.268 1.00 20.13 207 VAL B N 1
ATOM 4216 C CA . VAL B 1 195 ? -31.264 -11.256 -19.025 1.00 21.38 207 VAL B CA 1
ATOM 4217 C C . VAL B 1 195 ? -31.685 -9.953 -19.704 1.00 23.33 207 VAL B C 1
ATOM 4218 O O . VAL B 1 195 ? -31.136 -8.886 -19.426 1.00 23.36 207 VAL B O 1
ATOM 4222 N N . PRO B 1 196 ? -32.669 -10.030 -20.616 1.00 24.77 208 PRO B N 1
ATOM 4223 C CA . PRO B 1 196 ? -33.180 -8.870 -21.353 1.00 28.17 208 PRO B CA 1
ATOM 4224 C C . PRO B 1 196 ? -33.558 -7.681 -20.472 1.00 30.74 208 PRO B C 1
ATOM 4225 O O . PRO B 1 196 ? -34.076 -7.851 -19.369 1.00 30.56 208 PRO B O 1
ATOM 4229 N N . LYS B 1 197 ? -33.292 -6.486 -20.993 1.00 34.82 209 LYS B N 1
ATOM 4230 C CA . LYS B 1 197 ? -33.568 -5.203 -20.343 1.00 39.43 209 LYS B CA 1
ATOM 4231 C C . LYS B 1 197 ? -34.514 -5.229 -19.144 1.00 41.64 209 LYS B C 1
ATOM 4232 O O . LYS B 1 197 ? -34.155 -5.697 -18.062 1.00 43.13 209 LYS B O 1
ATOM 4238 N N . VAL B 1 198 ? -35.720 -4.704 -19.345 1.00 43.28 210 VAL B N 1
ATOM 4239 C CA . VAL B 1 198 ? -36.729 -4.644 -18.294 1.00 45.18 210 VAL B CA 1
ATOM 4240 C C . VAL B 1 198 ? -37.984 -5.437 -18.659 1.00 46.17 210 VAL B C 1
ATOM 4241 O O . VAL B 1 198 ? -38.473 -6.234 -17.856 1.00 46.96 210 VAL B O 1
ATOM 4245 N N . PRO B 1 199 ? -38.528 -5.228 -19.872 1.00 46.80 211 PRO B N 1
ATOM 4246 C CA . PRO B 1 199 ? -38.067 -4.313 -20.923 1.00 46.93 211 PRO B CA 1
ATOM 4247 C C . PRO B 1 199 ? -38.720 -2.933 -20.837 1.00 47.12 211 PRO B C 1
ATOM 4248 O O . PRO B 1 199 ? -39.932 -2.798 -21.014 1.00 47.42 211 PRO B O 1
ATOM 4252 N N . GLY B 1 200 ? -37.910 -1.913 -20.572 1.00 47.49 212 GLY B N 1
ATOM 4253 C CA . GLY B 1 200 ? -38.434 -0.563 -20.469 1.00 47.35 212 GLY B CA 1
ATOM 4254 C C . GLY B 1 200 ? -37.343 0.479 -20.318 1.00 47.64 212 GLY B C 1
ATOM 4255 O O . GLY B 1 200 ? -37.098 1.273 -21.228 1.00 47.60 212 GLY B O 1
ATOM 4256 N N . GLY B 1 208 ? -41.811 1.864 -8.240 1.00 44.07 220 GLY B N 1
ATOM 4257 C CA . GLY B 1 208 ? -41.161 1.411 -7.022 1.00 43.02 220 GLY B CA 1
ATOM 4258 C C . GLY B 1 208 ? -42.120 1.003 -5.915 1.00 42.31 220 GLY B C 1
ATOM 4259 O O . GLY B 1 208 ? -42.611 1.849 -5.168 1.00 42.73 220 GLY B O 1
ATOM 4260 N N . VAL B 1 209 ? -42.364 -0.302 -5.799 1.00 40.50 221 VAL B N 1
ATOM 4261 C CA . VAL B 1 209 ? -43.281 -0.855 -4.798 1.00 37.96 221 VAL B CA 1
ATOM 4262 C C . VAL B 1 209 ? -42.562 -1.226 -3.490 1.00 34.92 221 VAL B C 1
ATOM 4263 O O . VAL B 1 209 ? -43.012 -2.096 -2.734 1.00 33.80 221 VAL B O 1
ATOM 4267 N N . GLY B 1 210 ? -41.455 -0.541 -3.225 1.00 32.00 222 GLY B N 1
ATOM 4268 C CA . GLY B 1 210 ? -40.657 -0.812 -2.043 1.00 26.95 222 GLY B CA 1
ATOM 4269 C C . GLY B 1 210 ? -41.318 -0.658 -0.692 1.00 23.64 222 GLY B C 1
ATOM 4270 O O . GLY B 1 210 ? -41.016 -1.411 0.234 1.00 23.19 222 GLY B O 1
ATOM 4271 N N . LYS B 1 211 ? -42.206 0.319 -0.565 1.00 21.52 223 LYS B N 1
ATOM 4272 C CA . LYS B 1 211 ? -42.885 0.551 0.695 1.00 19.58 223 LYS B CA 1
ATOM 4273 C C . LYS B 1 211 ? -43.719 -0.644 1.153 1.00 17.36 223 LYS B C 1
ATOM 4274 O O . LYS B 1 211 ? -43.694 -1.001 2.331 1.00 16.20 223 LYS B O 1
ATOM 4280 N N . GLU B 1 212 ? -44.452 -1.266 0.233 1.00 17.98 224 GLU B N 1
ATOM 4281 C CA . GLU B 1 212 ? -45.269 -2.419 0.601 1.00 16.29 224 GLU B CA 1
ATOM 4282 C C . GLU B 1 212 ? -44.382 -3.591 1.012 1.00 15.77 224 GLU B C 1
ATOM 4283 O O . GLU B 1 212 ? -44.664 -4.275 1.997 1.00 14.69 224 GLU B O 1
ATOM 4289 N N . VAL B 1 213 ? -43.316 -3.826 0.251 1.00 15.28 225 VAL B N 1
ATOM 4290 C CA . VAL B 1 213 ? -42.397 -4.917 0.558 1.00 15.19 225 VAL B CA 1
ATOM 4291 C C . VAL B 1 213 ? -41.780 -4.683 1.931 1.00 14.84 225 VAL B C 1
ATOM 4292 O O . VAL B 1 213 ? -41.702 -5.596 2.750 1.00 15.11 225 VAL B O 1
ATOM 4296 N N . LEU B 1 214 ? -41.340 -3.456 2.184 1.00 14.81 226 LEU B N 1
ATOM 4297 C CA . LEU B 1 214 ? -40.741 -3.136 3.471 1.00 13.63 226 LEU B CA 1
ATOM 4298 C C . LEU B 1 214 ? -41.721 -3.414 4.606 1.00 13.07 226 LEU B C 1
ATOM 4299 O O . LEU B 1 214 ? -41.365 -4.031 5.606 1.00 13.91 226 LEU B O 1
ATOM 4304 N N . HIS B 1 215 ? -42.961 -2.964 4.448 1.00 12.63 227 HIS B N 1
ATOM 4305 C CA . HIS B 1 215 ? -43.960 -3.180 5.488 1.00 12.06 227 HIS B CA 1
ATOM 4306 C C . HIS B 1 215 ? -44.160 -4.664 5.772 1.00 12.25 227 HIS B C 1
ATOM 4307 O O . HIS B 1 215 ? -44.210 -5.094 6.924 1.00 12.44 227 HIS B O 1
ATOM 4314 N N . ILE B 1 216 ? -44.288 -5.453 4.717 1.00 12.93 228 ILE B N 1
ATOM 4315 C CA . ILE B 1 216 ? -44.487 -6.883 4.891 1.00 10.52 228 ILE B CA 1
ATOM 4316 C C . ILE B 1 216 ? -43.303 -7.522 5.616 1.00 12.57 228 ILE B C 1
ATOM 4317 O O . ILE B 1 216 ? -43.480 -8.243 6.602 1.00 13.38 228 ILE B O 1
ATOM 4322 N N . LEU B 1 217 ? -42.094 -7.243 5.148 1.00 12.53 229 LEU B N 1
ATOM 4323 C CA . LEU B 1 217 ? -40.908 -7.844 5.756 1.00 13.06 229 LEU B CA 1
ATOM 4324 C C . LEU B 1 217 ? -40.651 -7.416 7.193 1.00 13.97 229 LEU B C 1
ATOM 4325 O O . LEU B 1 217 ? -40.178 -8.213 8.007 1.00 13.87 229 LEU B O 1
ATOM 4330 N N . GLN B 1 218 ? -40.975 -6.168 7.510 1.00 13.71 230 GLN B N 1
ATOM 4331 C CA . GLN B 1 218 ? -40.749 -5.652 8.855 1.00 13.61 230 GLN B CA 1
ATOM 4332 C C . GLN B 1 218 ? -41.877 -5.926 9.835 1.00 14.54 230 GLN B C 1
ATOM 4333 O O . GLN B 1 218 ? -41.716 -5.743 11.044 1.00 16.49 230 GLN B O 1
ATOM 4339 N N . THR B 1 219 ? -43.015 -6.381 9.325 1.00 11.96 231 THR B N 1
ATOM 4340 C CA . THR B 1 219 ? -44.169 -6.597 10.179 1.00 12.27 231 THR B CA 1
ATOM 4341 C C . THR B 1 219 ? -44.705 -8.021 10.274 1.00 12.66 231 THR B C 1
ATOM 4342 O O . THR B 1 219 ? -45.096 -8.477 11.354 1.00 14.18 231 THR B O 1
ATOM 4346 N N . HIS B 1 220 ? -44.694 -8.730 9.153 1.00 11.19 232 HIS B N 1
ATOM 4347 C CA . HIS B 1 220 ? -45.300 -10.049 9.097 1.00 10.55 232 HIS B CA 1
ATOM 4348 C C . HIS B 1 220 ? -44.463 -11.311 9.021 1.00 10.46 232 HIS B C 1
ATOM 4349 O O . HIS B 1 220 ? -45.010 -12.402 8.858 1.00 11.58 232 HIS B O 1
ATOM 4356 N N . TYR B 1 221 ? -43.148 -11.175 9.155 1.00 10.78 233 TYR B N 1
ATOM 4357 C CA . TYR B 1 221 ? -42.276 -12.342 9.119 1.00 10.75 233 TYR B CA 1
ATOM 4358 C C . TYR B 1 221 ? -41.207 -12.259 10.196 1.00 10.96 233 TYR B C 1
ATOM 4359 O O . TYR B 1 221 ? -40.015 -12.366 9.922 1.00 12.35 233 TYR B O 1
ATOM 4368 N N . PRO B 1 222 ? -41.633 -12.085 11.453 1.00 10.79 234 PRO B N 1
ATOM 4369 C CA . PRO B 1 222 ? -40.645 -11.996 12.528 1.00 10.82 234 PRO B CA 1
ATOM 4370 C C . PRO B 1 222 ? -39.823 -13.261 12.739 1.00 11.29 234 PRO B C 1
ATOM 4371 O O . PRO B 1 222 ? -40.314 -14.386 12.586 1.00 12.87 234 PRO B O 1
ATOM 4375 N N . GLU B 1 223 ? -38.557 -13.052 13.093 1.00 11.35 235 GLU B N 1
ATOM 4376 C CA . GLU B 1 223 ? -37.630 -14.134 13.397 1.00 12.20 235 GLU B CA 1
ATOM 4377 C C . GLU B 1 223 ? -37.438 -15.177 12.304 1.00 13.43 235 GLU B C 1
ATOM 4378 O O . GLU B 1 223 ? -37.248 -16.356 12.585 1.00 16.90 235 GLU B O 1
ATOM 4384 N N . ARG B 1 224 ? -37.472 -14.738 11.054 1.00 12.35 236 ARG B N 1
ATOM 4385 C CA . ARG B 1 224 ? -37.268 -15.654 9.941 1.00 12.52 236 ARG B CA 1
ATOM 4386 C C . ARG B 1 224 ? -35.872 -15.550 9.337 1.00 14.04 236 ARG B C 1
ATOM 4387 O O . ARG B 1 224 ? -35.380 -16.510 8.741 1.00 15.20 236 ARG B O 1
ATOM 4395 N N . LEU B 1 225 ? -35.224 -14.399 9.483 1.00 13.82 237 LEU B N 1
ATOM 4396 C CA . LEU B 1 225 ? -33.896 -14.244 8.901 1.00 14.40 237 LEU B CA 1
ATOM 4397 C C . LEU B 1 225 ? -32.808 -14.857 9.767 1.00 14.88 237 LEU B C 1
ATOM 4398 O O . LEU B 1 225 ? -32.431 -14.301 10.802 1.00 16.97 237 LEU B O 1
ATOM 4403 N N . GLY B 1 226 ? -32.306 -16.010 9.343 1.00 13.87 238 GLY B N 1
ATOM 4404 C CA . GLY B 1 226 ? -31.253 -16.674 10.090 1.00 14.14 238 GLY B CA 1
ATOM 4405 C C . GLY B 1 226 ? -29.891 -16.142 9.690 1.00 15.05 238 GLY B C 1
ATOM 4406 O O . GLY B 1 226 ? -29.060 -15.822 10.537 1.00 15.07 238 GLY B O 1
ATOM 4407 N N . LYS B 1 227 ? -29.663 -16.046 8.385 1.00 13.37 239 LYS B N 1
ATOM 4408 C CA . LYS B 1 227 ? -28.401 -15.550 7.857 1.00 14.73 239 LYS B CA 1
ATOM 4409 C C . LYS B 1 227 ? -28.653 -14.926 6.498 1.00 13.79 239 LYS B C 1
ATOM 4410 O O . LYS B 1 227 ? -29.527 -15.374 5.762 1.00 13.04 239 LYS B O 1
ATOM 4416 N N . ALA B 1 228 ? -27.896 -13.883 6.181 1.00 14.32 240 ALA B N 1
ATOM 4417 C CA . ALA B 1 228 ? -28.004 -13.229 4.885 1.00 14.05 240 ALA B CA 1
ATOM 4418 C C . ALA B 1 228 ? -26.593 -13.172 4.312 1.00 15.44 240 ALA B C 1
ATOM 4419 O O . ALA B 1 228 ? -25.752 -12.410 4.796 1.00 16.27 240 ALA B O 1
ATOM 4421 N N . LEU B 1 229 ? -26.334 -13.999 3.303 1.00 14.23 241 LEU B N 1
ATOM 4422 C CA . LEU B 1 229 ? -25.028 -14.057 2.649 1.00 15.10 241 LEU B CA 1
ATOM 4423 C C . LEU B 1 229 ? -25.091 -13.154 1.430 1.00 15.18 241 LEU B C 1
ATOM 4424 O O . LEU B 1 229 ? -25.946 -13.329 0.567 1.00 16.49 241 LEU B O 1
ATOM 4429 N N . LEU B 1 230 ? -24.181 -12.189 1.370 1.00 14.20 242 LEU B N 1
ATOM 4430 C CA . LEU B 1 230 ? -24.146 -11.217 0.286 1.00 15.65 242 LEU B CA 1
ATOM 4431 C C . LEU B 1 230 ? -22.921 -11.382 -0.599 1.00 17.50 242 LEU B C 1
ATOM 4432 O O . LEU B 1 230 ? -21.818 -11.597 -0.106 1.00 17.65 242 LEU B O 1
ATOM 4437 N N . THR B 1 231 ? -23.111 -11.273 -1.911 1.00 17.04 243 THR B N 1
ATOM 4438 C CA . THR B 1 231 ? -21.986 -11.394 -2.827 1.00 18.99 243 THR B CA 1
ATOM 4439 C C . THR B 1 231 ? -22.167 -10.521 -4.065 1.00 20.01 243 THR B C 1
ATOM 4440 O O . THR B 1 231 ? -23.274 -10.077 -4.364 1.00 19.45 243 THR B O 1
ATOM 4444 N N . ASN B 1 232 ? -21.065 -10.278 -4.772 1.00 21.57 244 ASN B N 1
ATOM 4445 C CA . ASN B 1 232 ? -21.074 -9.448 -5.973 1.00 24.95 244 ASN B CA 1
ATOM 4446 C C . ASN B 1 232 ? -21.641 -8.067 -5.659 1.00 25.05 244 ASN B C 1
ATOM 4447 O O . ASN B 1 232 ? -22.415 -7.504 -6.433 1.00 25.80 244 ASN B O 1
ATOM 4452 N N . ILE B 1 233 ? -21.247 -7.526 -4.510 1.00 25.33 245 ILE B N 1
ATOM 4453 C CA . ILE B 1 233 ? -21.707 -6.212 -4.078 1.00 26.21 245 ILE B CA 1
ATOM 4454 C C . ILE B 1 233 ? -20.929 -5.128 -4.815 1.00 28.00 245 ILE B C 1
ATOM 4455 O O . ILE B 1 233 ? -19.699 -5.161 -4.855 1.00 27.65 245 ILE B O 1
ATOM 4460 N N . PRO B 1 234 ? -21.637 -4.160 -5.418 1.00 30.71 246 PRO B N 1
ATOM 4461 C CA . PRO B 1 234 ? -20.955 -3.082 -6.139 1.00 32.40 246 PRO B CA 1
ATOM 4462 C C . PRO B 1 234 ? -19.995 -2.390 -5.178 1.00 33.90 246 PRO B C 1
ATOM 4463 O O . PRO B 1 234 ? -20.364 -2.089 -4.042 1.00 33.82 246 PRO B O 1
ATOM 4467 N N . TRP B 1 235 ? -18.770 -2.143 -5.633 1.00 35.00 247 TRP B N 1
ATOM 4468 C CA . TRP B 1 235 ? -17.760 -1.507 -4.794 1.00 36.38 247 TRP B CA 1
ATOM 4469 C C . TRP B 1 235 ? -18.299 -0.290 -4.045 1.00 35.99 247 TRP B C 1
ATOM 4470 O O . TRP B 1 235 ? -17.971 -0.080 -2.878 1.00 35.75 247 TRP B O 1
ATOM 4481 N N . LEU B 1 236 ? -19.126 0.507 -4.715 1.00 36.31 248 LEU B N 1
ATOM 4482 C CA . LEU B 1 236 ? -19.701 1.696 -4.097 1.00 35.88 248 LEU B CA 1
ATOM 4483 C C . LEU B 1 236 ? -20.594 1.316 -2.921 1.00 34.53 248 LEU B C 1
ATOM 4484 O O . LEU B 1 236 ? -20.428 1.825 -1.811 1.00 34.56 248 LEU B O 1
ATOM 4489 N N . ALA B 1 237 ? -21.542 0.418 -3.172 1.00 32.04 249 ALA B N 1
ATOM 4490 C CA . ALA B 1 237 ? -22.457 -0.038 -2.133 1.00 29.52 249 ALA B CA 1
ATOM 4491 C C . ALA B 1 237 ? -21.674 -0.729 -1.023 1.00 27.11 249 ALA B C 1
ATOM 4492 O O . ALA B 1 237 ? -22.023 -0.626 0.150 1.00 25.33 249 ALA B O 1
ATOM 4494 N N . TRP B 1 238 ? -20.614 -1.432 -1.413 1.00 26.38 250 TRP B N 1
ATOM 4495 C CA . TRP B 1 238 ? -19.755 -2.145 -0.473 1.00 25.47 250 TRP B CA 1
ATOM 4496 C C . TRP B 1 238 ? -19.131 -1.151 0.500 1.00 25.64 250 TRP B C 1
ATOM 4497 O O . TRP B 1 238 ? -19.060 -1.400 1.702 1.00 24.30 250 TRP B O 1
ATOM 4508 N N . THR B 1 239 ? -18.678 -0.020 -0.032 1.00 26.28 251 THR B N 1
ATOM 4509 C CA . THR B 1 239 ? -18.051 1.004 0.791 1.00 26.44 251 THR B CA 1
ATOM 4510 C C . THR B 1 239 ? -19.009 1.539 1.844 1.00 25.99 251 THR B C 1
ATOM 4511 O O . THR B 1 239 ? -18.651 1.658 3.015 1.00 25.52 251 THR B O 1
ATOM 4515 N N . PHE B 1 240 ? -20.231 1.856 1.433 1.00 26.28 252 PHE B N 1
ATOM 4516 C CA . PHE B 1 240 ? -21.215 2.375 2.370 1.00 26.28 252 PHE B CA 1
ATOM 4517 C C . PHE B 1 240 ? -21.588 1.330 3.417 1.00 25.23 252 PHE B C 1
ATOM 4518 O O . PHE B 1 240 ? -21.844 1.668 4.571 1.00 24.54 252 PHE B O 1
ATOM 4526 N N . LEU B 1 241 ? -21.609 0.061 3.019 1.00 24.48 253 LEU B N 1
ATOM 4527 C CA . LEU B 1 241 ? -21.924 -1.015 3.952 1.00 22.66 253 LEU B CA 1
ATOM 4528 C C . LEU B 1 241 ? -20.827 -1.096 5.011 1.00 20.62 253 LEU B C 1
ATOM 4529 O O . LEU B 1 241 ? -21.109 -1.194 6.202 1.00 20.14 253 LEU B O 1
ATOM 4534 N N . LYS B 1 242 ? -19.573 -1.048 4.566 1.00 20.20 254 LYS B N 1
ATOM 4535 C CA . LYS B 1 242 ? -18.436 -1.113 5.478 1.00 19.77 254 LYS B CA 1
ATOM 4536 C C . LYS B 1 242 ? -18.415 0.093 6.414 1.00 18.67 254 LYS B C 1
ATOM 4537 O O . LYS B 1 242 ? -18.030 -0.022 7.574 1.00 19.16 254 LYS B O 1
ATOM 4543 N N . LEU B 1 243 ? -18.842 1.244 5.905 1.00 19.98 255 LEU B N 1
ATOM 4544 C CA . LEU B 1 243 ? -18.870 2.468 6.698 1.00 20.30 255 LEU B CA 1
ATOM 4545 C C . LEU B 1 243 ? -19.910 2.445 7.817 1.00 20.85 255 LEU B C 1
ATOM 4546 O O . LEU B 1 243 ? -19.658 2.949 8.908 1.00 20.68 255 LEU B O 1
ATOM 4551 N N . ILE B 1 244 ? -21.071 1.849 7.561 1.00 20.40 256 ILE B N 1
ATOM 4552 C CA . ILE B 1 244 ? -22.112 1.798 8.582 1.00 21.24 256 ILE B CA 1
ATOM 4553 C C . ILE B 1 244 ? -22.038 0.548 9.457 1.00 18.81 256 ILE B C 1
ATOM 4554 O O . ILE B 1 244 ? -22.573 0.527 10.560 1.00 18.86 256 ILE B O 1
ATOM 4559 N N . HIS B 1 245 ? -21.356 -0.484 8.971 1.00 19.92 257 HIS B N 1
ATOM 4560 C CA . HIS B 1 245 ? -21.240 -1.748 9.695 1.00 19.58 257 HIS B CA 1
ATOM 4561 C C . HIS B 1 245 ? -20.825 -1.644 11.166 1.00 19.97 257 HIS B C 1
ATOM 4562 O O . HIS B 1 245 ? -21.372 -2.341 12.021 1.00 19.52 257 HIS B O 1
ATOM 4569 N N . PRO B 1 246 ? -19.855 -0.773 11.487 1.00 20.00 258 PRO B N 1
ATOM 4570 C CA . PRO B 1 246 ? -19.440 -0.656 12.888 1.00 21.29 258 PRO B CA 1
ATOM 4571 C C . PRO B 1 246 ? -20.563 -0.149 13.796 1.00 21.37 258 PRO B C 1
ATOM 4572 O O . PRO B 1 246 ? -20.529 -0.336 15.013 1.00 21.61 258 PRO B O 1
ATOM 4576 N N . PHE B 1 247 ? -21.566 0.479 13.192 1.00 20.37 259 PHE B N 1
ATOM 4577 C CA . PHE B 1 247 ? -22.669 1.055 13.949 1.00 21.23 259 PHE B CA 1
ATOM 4578 C C . PHE B 1 247 ? -23.951 0.223 13.989 1.00 20.70 259 PHE B C 1
ATOM 4579 O O . PHE B 1 247 ? -24.974 0.672 14.504 1.00 21.11 259 PHE B O 1
ATOM 4587 N N . ILE B 1 248 ? -23.888 -0.995 13.460 1.00 19.69 260 ILE B N 1
ATOM 4588 C CA . ILE B 1 248 ? -25.046 -1.891 13.463 1.00 19.86 260 ILE B CA 1
ATOM 4589 C C . ILE B 1 248 ? -25.001 -2.720 14.744 1.00 21.25 260 ILE B C 1
ATOM 4590 O O . ILE B 1 248 ? -23.930 -3.159 15.161 1.00 23.03 260 ILE B O 1
ATOM 4595 N N . ASP B 1 249 ? -26.158 -2.931 15.369 1.00 23.44 261 ASP B N 1
ATOM 4596 C CA . ASP B 1 249 ? -26.217 -3.702 16.607 1.00 26.02 261 ASP B CA 1
ATOM 4597 C C . ASP B 1 249 ? -25.660 -5.110 16.403 1.00 26.04 261 ASP B C 1
ATOM 4598 O O . ASP B 1 249 ? -25.805 -5.699 15.333 1.00 23.51 261 ASP B O 1
ATOM 4603 N N . PRO B 1 250 ? -25.015 -5.666 17.439 1.00 26.57 262 PRO B N 1
ATOM 4604 C CA . PRO B 1 250 ? -24.406 -7.000 17.443 1.00 26.91 262 PRO B CA 1
ATOM 4605 C C . PRO B 1 250 ? -25.272 -8.130 16.889 1.00 25.79 262 PRO B C 1
ATOM 4606 O O . PRO B 1 250 ? -24.818 -8.907 16.047 1.00 25.93 262 PRO B O 1
ATOM 4610 N N . LEU B 1 251 ? -26.509 -8.223 17.367 1.00 26.56 263 LEU B N 1
ATOM 4611 C CA . LEU B 1 251 ? -27.429 -9.269 16.925 1.00 27.02 263 LEU B CA 1
ATOM 4612 C C . LEU B 1 251 ? -27.623 -9.263 15.413 1.00 25.48 263 LEU B C 1
ATOM 4613 O O . LEU B 1 251 ? -27.590 -10.313 14.766 1.00 25.96 263 LEU B O 1
ATOM 4618 N N . THR B 1 252 ? -27.830 -8.077 14.853 1.00 23.25 264 THR B N 1
ATOM 4619 C CA . THR B 1 252 ? -28.031 -7.948 13.417 1.00 22.21 264 THR B CA 1
ATOM 4620 C C . THR B 1 252 ? -26.734 -8.218 12.669 1.00 22.10 264 THR B C 1
ATOM 4621 O O . THR B 1 252 ? -26.741 -8.826 11.602 1.00 21.16 264 THR B O 1
ATOM 4625 N N . ARG B 1 253 ? -25.615 -7.765 13.224 1.00 20.72 265 ARG B N 1
ATOM 4626 C CA . ARG B 1 253 ? -24.330 -7.996 12.580 1.00 23.57 265 ARG B CA 1
ATOM 4627 C C . ARG B 1 253 ? -24.034 -9.485 12.437 1.00 24.07 265 ARG B C 1
ATOM 4628 O O . ARG B 1 253 ? -23.443 -9.912 11.448 1.00 25.32 265 ARG B O 1
ATOM 4636 N N . GLU B 1 254 ? -24.444 -10.278 13.419 1.00 25.11 266 GLU B N 1
ATOM 4637 C CA . GLU B 1 254 ? -24.195 -11.715 13.362 1.00 25.97 266 GLU B CA 1
ATOM 4638 C C . GLU B 1 254 ? -24.947 -12.407 12.230 1.00 24.66 266 GLU B C 1
ATOM 4639 O O . GLU B 1 254 ? -24.593 -13.516 11.828 1.00 25.50 266 GLU B O 1
ATOM 4645 N N . LYS B 1 255 ? -25.975 -11.746 11.708 1.00 21.92 267 LYS B N 1
ATOM 4646 C CA . LYS B 1 255 ? -26.780 -12.318 10.632 1.00 21.15 267 LYS B CA 1
ATOM 4647 C C . LYS B 1 255 ? -26.209 -12.067 9.246 1.00 20.45 267 LYS B C 1
ATOM 4648 O O . LYS B 1 255 ? -26.437 -12.850 8.322 1.00 19.46 267 LYS B O 1
ATOM 4654 N N . LEU B 1 256 ? -25.461 -10.981 9.102 1.00 18.92 268 LEU B N 1
ATOM 4655 C CA . LEU B 1 256 ? -24.893 -10.615 7.813 1.00 18.36 268 LEU B CA 1
ATOM 4656 C C . LEU B 1 256 ? -23.545 -11.247 7.523 1.00 19.74 268 LEU B C 1
ATOM 4657 O O . LEU B 1 256 ? -22.635 -11.220 8.354 1.00 23.39 268 LEU B O 1
ATOM 4662 N N . VAL B 1 257 ? -23.415 -11.808 6.328 1.00 17.63 269 VAL B N 1
ATOM 4663 C CA . VAL B 1 257 ? -22.166 -12.422 5.916 1.00 18.58 269 VAL B CA 1
ATOM 4664 C C . VAL B 1 257 ? -21.725 -11.851 4.580 1.00 19.49 269 VAL B C 1
ATOM 4665 O O . VAL B 1 257 ? -22.496 -11.836 3.623 1.00 18.35 269 VAL B O 1
ATOM 4669 N N . PHE B 1 258 ? -20.495 -11.349 4.530 1.00 18.11 270 PHE B N 1
ATOM 4670 C CA . PHE B 1 258 ? -19.933 -10.824 3.292 1.00 19.43 270 PHE B CA 1
ATOM 4671 C C . PHE B 1 258 ? -18.413 -10.864 3.352 1.00 20.23 270 PHE B C 1
ATOM 4672 O O . PHE B 1 258 ? -17.825 -10.852 4.432 1.00 20.07 270 PHE B O 1
ATOM 4680 N N . ASP B 1 259 ? -17.789 -10.936 2.181 1.00 20.41 271 ASP B N 1
ATOM 4681 C CA . ASP B 1 259 ? -16.338 -11.012 2.064 1.00 20.79 271 ASP B CA 1
ATOM 4682 C C . ASP B 1 259 ? -15.779 -12.235 2.787 1.00 22.29 271 ASP B C 1
ATOM 4683 O O . ASP B 1 259 ? -14.671 -12.210 3.330 1.00 22.29 271 ASP B O 1
ATOM 4688 N N . GLU B 1 260 ? -16.568 -13.305 2.787 1.00 22.13 272 GLU B N 1
ATOM 4689 C CA . GLU B 1 260 ? -16.184 -14.577 3.392 1.00 23.66 272 GLU B CA 1
ATOM 4690 C C . GLU B 1 260 ? -16.631 -15.674 2.439 1.00 23.91 272 GLU B C 1
ATOM 4691 O O . GLU B 1 260 ? -17.605 -15.508 1.710 1.00 24.53 272 GLU B O 1
ATOM 4697 N N . PRO B 1 261 ? -15.924 -16.809 2.428 1.00 24.03 273 PRO B N 1
ATOM 4698 C CA . PRO B 1 261 ? -16.329 -17.892 1.529 1.00 24.10 273 PRO B CA 1
ATOM 4699 C C . PRO B 1 261 ? -17.672 -18.450 1.993 1.00 23.40 273 PRO B C 1
ATOM 4700 O O . PRO B 1 261 ? -17.849 -18.734 3.179 1.00 23.95 273 PRO B O 1
ATOM 4704 N N . PHE B 1 262 ? -18.614 -18.595 1.067 1.00 22.49 274 PHE B N 1
ATOM 4705 C CA . PHE B 1 262 ? -19.933 -19.126 1.401 1.00 21.41 274 PHE B CA 1
ATOM 4706 C C . PHE B 1 262 ? -19.860 -20.563 1.922 1.00 20.39 274 PHE B C 1
ATOM 4707 O O . PHE B 1 262 ? -20.725 -20.992 2.686 1.00 18.02 274 PHE B O 1
ATOM 4715 N N . VAL B 1 263 ? -18.831 -21.304 1.515 1.00 20.68 275 VAL B N 1
ATOM 4716 C CA . VAL B 1 263 ? -18.684 -22.688 1.961 1.00 20.47 275 VAL B CA 1
ATOM 4717 C C . VAL B 1 263 ? -18.410 -22.771 3.459 1.00 19.34 275 VAL B C 1
ATOM 4718 O O . VAL B 1 263 ? -18.463 -23.846 4.058 1.00 21.14 275 VAL B O 1
ATOM 4722 N N . LYS B 1 264 ? -18.126 -21.627 4.067 1.00 20.14 276 LYS B N 1
ATOM 4723 C CA . LYS B 1 264 ? -17.867 -21.589 5.496 1.00 20.31 276 LYS B CA 1
ATOM 4724 C C . LYS B 1 264 ? -19.203 -21.681 6.235 1.00 19.46 276 LYS B C 1
ATOM 4725 O O . LYS B 1 264 ? -19.256 -22.066 7.403 1.00 21.49 276 LYS B O 1
ATOM 4731 N N . TYR B 1 265 ? -20.283 -21.349 5.531 1.00 17.05 277 TYR B N 1
ATOM 4732 C CA . TYR B 1 265 ? -21.623 -21.350 6.117 1.00 16.22 277 TYR B CA 1
ATOM 4733 C C . TYR B 1 265 ? -22.590 -22.349 5.499 1.00 15.12 277 TYR B C 1
ATOM 4734 O O . TYR B 1 265 ? -23.671 -22.581 6.039 1.00 14.78 277 TYR B O 1
ATOM 4743 N N . VAL B 1 266 ? -22.196 -22.931 4.371 1.00 15.07 278 VAL B N 1
ATOM 4744 C CA . VAL B 1 266 ? -23.040 -23.876 3.647 1.00 16.27 278 VAL B CA 1
ATOM 4745 C C . VAL B 1 266 ? -22.227 -25.074 3.167 1.00 15.84 278 VAL B C 1
ATOM 4746 O O . VAL B 1 266 ? -21.127 -24.905 2.647 1.00 17.44 278 VAL B O 1
ATOM 4750 N N . PRO B 1 267 ? -22.749 -26.301 3.343 1.00 15.66 279 PRO B N 1
ATOM 4751 C CA . PRO B 1 267 ? -21.976 -27.457 2.873 1.00 17.06 279 PRO B CA 1
ATOM 4752 C C . PRO B 1 267 ? -21.785 -27.325 1.364 1.00 18.22 279 PRO B C 1
ATOM 4753 O O . PRO B 1 267 ? -22.680 -26.857 0.659 1.00 17.72 279 PRO B O 1
ATOM 4757 N N . LYS B 1 268 ? -20.623 -27.737 0.870 1.00 18.83 280 LYS B N 1
ATOM 4758 C CA . LYS B 1 268 ? -20.334 -27.626 -0.551 1.00 20.23 280 LYS B CA 1
ATOM 4759 C C . LYS B 1 268 ? -21.383 -28.299 -1.441 1.00 18.09 280 LYS B C 1
ATOM 4760 O O . LYS B 1 268 ? -21.739 -27.768 -2.494 1.00 19.72 280 LYS B O 1
ATOM 4766 N N . ASN B 1 269 ? -21.896 -29.451 -1.012 1.00 19.54 281 ASN B N 1
ATOM 4767 C CA . ASN B 1 269 ? -22.894 -30.172 -1.802 1.00 19.25 281 ASN B CA 1
ATOM 4768 C C . ASN B 1 269 ? -24.302 -29.586 -1.674 1.00 18.79 281 ASN B C 1
ATOM 4769 O O . ASN B 1 269 ? -25.273 -30.164 -2.167 1.00 18.55 281 ASN B O 1
ATOM 4774 N N . GLU B 1 270 ? -24.408 -28.438 -1.011 1.00 16.92 282 GLU B N 1
ATOM 4775 C CA . GLU B 1 270 ? -25.693 -27.763 -0.823 1.00 16.71 282 GLU B CA 1
ATOM 4776 C C . GLU B 1 270 ? -25.603 -26.340 -1.366 1.00 15.74 282 GLU B C 1
ATOM 4777 O O . GLU B 1 270 ? -26.538 -25.555 -1.219 1.00 16.22 282 GLU B O 1
ATOM 4783 N N . LEU B 1 271 ? -24.479 -26.017 -1.999 1.00 16.91 283 LEU B N 1
ATOM 4784 C CA . LEU B 1 271 ? -24.240 -24.670 -2.508 1.00 15.63 283 LEU B CA 1
ATOM 4785 C C . LEU B 1 271 ? -23.975 -24.588 -4.011 1.00 15.74 283 LEU B C 1
ATOM 4786 O O . LEU B 1 271 ? -23.252 -25.411 -4.569 1.00 16.73 283 LEU B O 1
ATOM 4791 N N . ASP B 1 272 ? -24.560 -23.580 -4.650 1.00 15.69 284 ASP B N 1
ATOM 4792 C CA . ASP B 1 272 ? -24.387 -23.352 -6.084 1.00 16.09 284 ASP B CA 1
ATOM 4793 C C . ASP B 1 272 ? -22.898 -23.145 -6.392 1.00 18.22 284 ASP B C 1
ATOM 4794 O O . ASP B 1 272 ? -22.204 -22.399 -5.690 1.00 16.72 284 ASP B O 1
ATOM 4799 N N . SER B 1 273 ? -22.415 -23.805 -7.440 1.00 18.67 285 SER B N 1
ATOM 4800 C CA . SER B 1 273 ? -21.013 -23.709 -7.841 1.00 18.91 285 SER B CA 1
ATOM 4801 C C . SER B 1 273 ? -20.588 -22.284 -8.193 1.00 19.66 285 SER B C 1
ATOM 4802 O O . SER B 1 273 ? -19.403 -21.953 -8.140 1.00 20.90 285 SER B O 1
ATOM 4805 N N . LEU B 1 274 ? -21.548 -21.442 -8.556 1.00 19.79 286 LEU B N 1
ATOM 4806 C CA . LEU B 1 274 ? -21.244 -20.058 -8.902 1.00 22.18 286 LEU B CA 1
ATOM 4807 C C . LEU B 1 274 ? -20.680 -19.326 -7.695 1.00 21.95 286 LEU B C 1
ATOM 4808 O O . LEU B 1 274 ? -19.969 -18.330 -7.835 1.00 22.83 286 LEU B O 1
ATOM 4813 N N . TYR B 1 275 ? -20.991 -19.833 -6.507 1.00 20.78 287 TYR B N 1
ATOM 4814 C CA . TYR B 1 275 ? -20.536 -19.200 -5.277 1.00 20.63 287 TYR B CA 1
ATOM 4815 C C . TYR B 1 275 ? -19.546 -20.060 -4.498 1.00 20.86 287 TYR B C 1
ATOM 4816 O O . TYR B 1 275 ? -19.348 -19.864 -3.296 1.00 23.86 287 TYR B O 1
ATOM 4825 N N . GLY B 1 276 ? -18.936 -21.020 -5.184 1.00 21.13 288 GLY B N 1
ATOM 4826 C CA . GLY B 1 276 ? -17.947 -21.871 -4.548 1.00 20.58 288 GLY B CA 1
ATOM 4827 C C . GLY B 1 276 ? -18.369 -23.281 -4.190 1.00 20.60 288 GLY B C 1
ATOM 4828 O O . GLY B 1 276 ? -17.550 -24.061 -3.711 1.00 22.46 288 GLY B O 1
ATOM 4829 N N . GLY B 1 277 ? -19.634 -23.617 -4.424 1.00 19.66 289 GLY B N 1
ATOM 4830 C CA . GLY B 1 277 ? -20.109 -24.950 -4.090 1.00 19.14 289 GLY B CA 1
ATOM 4831 C C . GLY B 1 277 ? -19.911 -25.998 -5.171 1.00 20.24 289 GLY B C 1
ATOM 4832 O O . GLY B 1 277 ? -19.188 -25.780 -6.147 1.00 20.48 289 GLY B O 1
ATOM 4833 N N . ASP B 1 278 ? -20.557 -27.146 -4.994 1.00 18.94 290 ASP B N 1
ATOM 4834 C CA . ASP B 1 278 ? -20.454 -28.234 -5.957 1.00 20.50 290 ASP B CA 1
ATOM 4835 C C . ASP B 1 278 ? -21.712 -28.446 -6.789 1.00 20.62 290 ASP B C 1
ATOM 4836 O O . ASP B 1 278 ? -21.738 -29.315 -7.656 1.00 20.85 290 ASP B O 1
ATOM 4841 N N . LEU B 1 279 ? -22.752 -27.656 -6.540 1.00 18.78 291 LEU B N 1
ATOM 4842 C CA . LEU B 1 279 ? -23.988 -27.806 -7.304 1.00 19.06 291 LEU B CA 1
ATOM 4843 C C . LEU B 1 279 ? -23.979 -26.983 -8.585 1.00 20.12 291 LEU B C 1
ATOM 4844 O O . LEU B 1 279 ? -23.991 -25.753 -8.542 1.00 19.50 291 LEU B O 1
ATOM 4849 N N . LYS B 1 280 ? -23.953 -27.666 -9.727 1.00 20.30 292 LYS B N 1
ATOM 4850 C CA . LYS B 1 280 ? -23.979 -26.982 -11.014 1.00 22.00 292 LYS B CA 1
ATOM 4851 C C . LYS B 1 280 ? -25.458 -26.821 -11.347 1.00 21.73 292 LYS B C 1
ATOM 4852 O O . LYS B 1 280 ? -26.080 -27.704 -11.940 1.00 22.90 292 LYS B O 1
ATOM 4858 N N . PHE B 1 281 ? -26.017 -25.687 -10.947 1.00 21.07 293 PHE B N 1
ATOM 4859 C CA . PHE B 1 281 ? -27.431 -25.411 -11.154 1.00 19.24 293 PHE B CA 1
ATOM 4860 C C . PHE B 1 281 ? -27.734 -24.519 -12.349 1.00 20.66 293 PHE B C 1
ATOM 4861 O O . PHE B 1 281 ? -27.175 -23.427 -12.491 1.00 22.10 293 PHE B O 1
ATOM 4869 N N . LYS B 1 282 ? -28.631 -24.992 -13.207 1.00 19.46 294 LYS B N 1
ATOM 4870 C CA . LYS B 1 282 ? -29.059 -24.230 -14.368 1.00 21.02 294 LYS B CA 1
ATOM 4871 C C . LYS B 1 282 ? -30.564 -24.093 -14.228 1.00 20.46 294 LYS B C 1
ATOM 4872 O O . LYS B 1 282 ? -31.277 -25.092 -14.092 1.00 20.27 294 LYS B O 1
ATOM 4878 N N . TYR B 1 283 ? -31.051 -22.858 -14.242 1.00 18.33 295 TYR B N 1
ATOM 4879 C CA . TYR B 1 283 ? -32.474 -22.635 -14.095 1.00 17.69 295 TYR B CA 1
ATOM 4880 C C . TYR B 1 283 ? -33.239 -22.902 -15.386 1.00 18.28 295 TYR B C 1
ATOM 4881 O O . TYR B 1 283 ? -33.041 -22.228 -16.399 1.00 19.67 295 TYR B O 1
ATOM 4890 N N . ASN B 1 284 ? -34.097 -23.914 -15.326 1.00 18.06 296 ASN B N 1
ATOM 4891 C CA . ASN B 1 284 ? -34.948 -24.317 -16.438 1.00 19.45 296 ASN B CA 1
ATOM 4892 C C . ASN B 1 284 ? -36.353 -24.217 -15.858 1.00 17.58 296 ASN B C 1
ATOM 4893 O O . ASN B 1 284 ? -36.802 -25.117 -15.145 1.00 17.09 296 ASN B O 1
ATOM 4898 N N . HIS B 1 285 ? -37.042 -23.123 -16.160 1.00 17.72 297 HIS B N 1
ATOM 4899 C CA . HIS B 1 285 ? -38.374 -22.889 -15.611 1.00 17.37 297 HIS B CA 1
ATOM 4900 C C . HIS B 1 285 ? -39.347 -24.061 -15.719 1.00 18.12 297 HIS B C 1
ATOM 4901 O O . HIS B 1 285 ? -39.973 -24.439 -14.730 1.00 18.23 297 HIS B O 1
ATOM 4908 N N . ASP B 1 286 ? -39.472 -24.645 -16.908 1.00 19.02 298 ASP B N 1
ATOM 4909 C CA . ASP B 1 286 ? -40.403 -25.752 -17.097 1.00 20.21 298 ASP B CA 1
ATOM 4910 C C . ASP B 1 286 ? -40.069 -27.020 -16.318 1.00 18.17 298 ASP B C 1
ATOM 4911 O O . ASP B 1 286 ? -40.891 -27.933 -16.234 1.00 20.05 298 ASP B O 1
ATOM 4916 N N . VAL B 1 287 ? -38.866 -27.085 -15.756 1.00 17.26 299 VAL B N 1
ATOM 4917 C CA . VAL B 1 287 ? -38.462 -28.240 -14.966 1.00 16.24 299 VAL B CA 1
ATOM 4918 C C . VAL B 1 287 ? -38.497 -27.863 -13.491 1.00 16.21 299 VAL B C 1
ATOM 4919 O O . VAL B 1 287 ? -39.106 -28.551 -12.673 1.00 16.51 299 VAL B O 1
ATOM 4923 N N . TYR B 1 288 ? -37.847 -26.752 -13.167 1.00 15.08 300 TYR B N 1
ATOM 4924 C CA . TYR B 1 288 ? -37.774 -26.288 -11.786 1.00 16.10 300 TYR B CA 1
ATOM 4925 C C . TYR B 1 288 ? -39.099 -25.873 -11.155 1.00 14.72 300 TYR B C 1
ATOM 4926 O O . TYR B 1 288 ? -39.436 -26.311 -10.052 1.00 14.25 300 TYR B O 1
ATOM 4935 N N . TRP B 1 289 ? -39.857 -25.031 -11.843 1.00 14.79 301 TRP B N 1
ATOM 4936 C CA . TRP B 1 289 ? -41.105 -24.547 -11.271 1.00 14.55 301 TRP B CA 1
ATOM 4937 C C . TRP B 1 289 ? -42.103 -25.635 -10.866 1.00 14.59 301 TRP B C 1
ATOM 4938 O O . TRP B 1 289 ? -42.585 -25.647 -9.735 1.00 14.17 301 TRP B O 1
ATOM 4949 N N . PRO B 1 290 ? -42.429 -26.569 -11.773 1.00 13.84 302 PRO B N 1
ATOM 4950 C CA . PRO B 1 290 ? -43.384 -27.608 -11.373 1.00 14.40 302 PRO B CA 1
ATOM 4951 C C . PRO B 1 290 ? -42.877 -28.457 -10.210 1.00 13.63 302 PRO B C 1
ATOM 4952 O O . PRO B 1 290 ? -43.665 -28.923 -9.379 1.00 15.12 302 PRO B O 1
ATOM 4956 N N . ALA B 1 291 ? -41.561 -28.658 -10.160 1.00 13.13 303 ALA B N 1
ATOM 4957 C CA . ALA B 1 291 ? -40.946 -29.448 -9.105 1.00 13.64 303 ALA B CA 1
ATOM 4958 C C . ALA B 1 291 ? -41.081 -28.700 -7.782 1.00 13.65 303 ALA B C 1
ATOM 4959 O O . ALA B 1 291 ? -41.412 -29.296 -6.759 1.00 13.63 303 ALA B O 1
ATOM 4961 N N . LEU B 1 292 ? -40.827 -27.395 -7.806 1.00 13.97 304 LEU B N 1
ATOM 4962 C CA . LEU B 1 292 ? -40.950 -26.590 -6.590 1.00 13.94 304 LEU B CA 1
ATOM 4963 C C . LEU B 1 292 ? -42.383 -26.612 -6.070 1.00 14.28 304 LEU B C 1
ATOM 4964 O O . LEU B 1 292 ? -42.627 -26.881 -4.896 1.00 12.38 304 LEU B O 1
ATOM 4969 N N . VAL B 1 293 ? -43.333 -26.326 -6.953 1.00 14.20 305 VAL B N 1
ATOM 4970 C CA . VAL B 1 293 ? -44.736 -26.295 -6.578 1.00 13.63 305 VAL B CA 1
ATOM 4971 C C . VAL B 1 293 ? -45.197 -27.630 -5.996 1.00 14.08 305 VAL B C 1
ATOM 4972 O O . VAL B 1 293 ? -45.872 -27.664 -4.965 1.00 13.79 305 VAL B O 1
ATOM 4976 N N . GLU B 1 294 ? -44.826 -28.733 -6.637 1.00 14.31 306 GLU B N 1
ATOM 4977 C CA . GLU B 1 294 ? -45.246 -30.040 -6.144 1.00 14.82 306 GLU B CA 1
ATOM 4978 C C . GLU B 1 294 ? -44.581 -30.417 -4.828 1.00 13.80 306 GLU B C 1
ATOM 4979 O O . GLU B 1 294 ? -45.238 -30.943 -3.934 1.00 14.54 306 GLU B O 1
ATOM 4985 N N . THR B 1 295 ? -43.287 -30.137 -4.700 1.00 14.09 307 THR B N 1
ATOM 4986 C CA . THR B 1 295 ? -42.576 -30.471 -3.475 1.00 12.95 307 THR B CA 1
ATOM 4987 C C . THR B 1 295 ? -43.167 -29.700 -2.293 1.00 12.93 307 THR B C 1
ATOM 4988 O O . THR B 1 295 ? -43.413 -30.270 -1.229 1.00 13.56 307 THR B O 1
ATOM 4992 N N . ALA B 1 296 ? -43.419 -28.410 -2.485 1.00 13.71 308 ALA B N 1
ATOM 4993 C CA . ALA B 1 296 ? -43.997 -27.604 -1.414 1.00 12.97 308 ALA B CA 1
ATOM 4994 C C . ALA B 1 296 ? -45.421 -28.063 -1.096 1.00 13.41 308 ALA B C 1
ATOM 4995 O O . ALA B 1 296 ? -45.823 -28.101 0.071 1.00 12.94 308 ALA B O 1
ATOM 4997 N N . ARG B 1 297 ? -46.187 -28.404 -2.131 1.00 12.67 309 ARG B N 1
ATOM 4998 C CA . ARG B 1 297 ? -47.560 -28.870 -1.943 1.00 12.86 309 ARG B CA 1
ATOM 4999 C C . ARG B 1 297 ? -47.587 -30.149 -1.110 1.00 11.62 309 ARG B C 1
ATOM 5000 O O . ARG B 1 297 ? -48.424 -30.294 -0.220 1.00 13.04 309 ARG B O 1
ATOM 5008 N N . GLU B 1 298 ? -46.675 -31.076 -1.404 1.00 13.09 310 GLU B N 1
ATOM 5009 C CA . GLU B 1 298 ? -46.605 -32.332 -0.666 1.00 13.40 310 GLU B CA 1
ATOM 5010 C C . GLU B 1 298 ? -46.281 -32.050 0.799 1.00 12.69 310 GLU B C 1
ATOM 5011 O O . GLU B 1 298 ? -46.845 -32.672 1.697 1.00 14.25 310 GLU B O 1
ATOM 5017 N N . LYS B 1 299 ? -45.388 -31.096 1.043 1.00 12.34 311 LYS B N 1
ATOM 5018 C CA . LYS B 1 299 ? -45.038 -30.742 2.416 1.00 12.52 311 LYS B CA 1
ATOM 5019 C C . LYS B 1 299 ? -46.247 -30.136 3.130 1.00 12.81 311 LYS B C 1
ATOM 5020 O O . LYS B 1 299 ? -46.504 -30.444 4.301 1.00 13.25 311 LYS B O 1
ATOM 5026 N N . ARG B 1 300 ? -46.999 -29.287 2.433 1.00 13.05 312 ARG B N 1
ATOM 5027 C CA . ARG B 1 300 ? -48.183 -28.678 3.040 1.00 12.44 312 ARG B CA 1
ATOM 5028 C C . ARG B 1 300 ? -49.237 -29.736 3.338 1.00 12.82 312 ARG B C 1
ATOM 5029 O O . ARG B 1 300 ? -49.891 -29.697 4.380 1.00 13.44 312 ARG B O 1
ATOM 5037 N N . ASP B 1 301 ? -49.407 -30.681 2.417 1.00 13.48 313 ASP B N 1
ATOM 5038 C CA . ASP B 1 301 ? -50.389 -31.740 2.612 1.00 15.41 313 ASP B CA 1
ATOM 5039 C C . ASP B 1 301 ? -50.076 -32.535 3.872 1.00 14.23 313 ASP B C 1
ATOM 5040 O O . ASP B 1 301 ? -50.974 -32.853 4.655 1.00 14.70 313 ASP B O 1
ATOM 5045 N N . HIS B 1 302 ? -48.800 -32.856 4.061 1.00 14.98 314 HIS B N 1
ATOM 5046 C CA . HIS B 1 302 ? -48.371 -33.622 5.227 1.00 13.68 314 HIS B CA 1
ATOM 5047 C C . HIS B 1 302 ? -48.595 -32.842 6.520 1.00 12.76 314 HIS B C 1
ATOM 5048 O O . HIS B 1 302 ? -49.130 -33.366 7.502 1.00 13.62 314 HIS B O 1
ATOM 5055 N N . TYR B 1 303 ? -48.176 -31.583 6.504 1.00 12.57 315 TYR B N 1
ATOM 5056 C CA . TYR B 1 303 ? -48.311 -30.682 7.640 1.00 12.78 315 TYR B CA 1
ATOM 5057 C C . TYR B 1 303 ? -49.773 -30.575 8.072 1.00 13.08 315 TYR B C 1
ATOM 5058 O O . TYR B 1 303 ? -50.097 -30.710 9.254 1.00 13.36 315 TYR B O 1
ATOM 5067 N N . PHE B 1 304 ? -50.661 -30.340 7.111 1.00 12.84 316 PHE B N 1
ATOM 5068 C CA . PHE B 1 304 ? -52.080 -30.206 7.421 1.00 14.57 316 PHE B CA 1
ATOM 5069 C C . PHE B 1 304 ? -52.708 -31.533 7.862 1.00 13.86 316 PHE B C 1
ATOM 5070 O O . PHE B 1 304 ? -53.565 -31.549 8.743 1.00 14.25 316 PHE B O 1
ATOM 5078 N N . LYS B 1 305 ? -52.281 -32.641 7.261 1.00 14.68 317 LYS B N 1
ATOM 5079 C CA . LYS B 1 305 ? -52.824 -33.945 7.641 1.00 14.99 317 LYS B CA 1
ATOM 5080 C C . LYS B 1 305 ? -52.436 -34.251 9.086 1.00 14.87 317 LYS B C 1
ATOM 5081 O O . LYS B 1 305 ? -53.236 -34.789 9.853 1.00 15.99 317 LYS B O 1
ATOM 5087 N N . ARG B 1 306 ? -51.208 -33.906 9.458 1.00 14.43 318 ARG B N 1
ATOM 5088 C CA . ARG B 1 306 ? -50.749 -34.129 10.825 1.00 14.08 318 ARG B CA 1
ATOM 5089 C C . ARG B 1 306 ? -51.568 -33.258 11.768 1.00 14.90 318 ARG B C 1
ATOM 5090 O O . ARG B 1 306 ? -52.010 -33.713 12.819 1.00 14.17 318 ARG B O 1
ATOM 5098 N N . PHE B 1 307 ? -51.765 -32.002 11.379 1.00 13.21 319 PHE B N 1
ATOM 5099 C CA . PHE B 1 307 ? -52.543 -31.053 12.165 1.00 14.37 319 PHE B CA 1
ATOM 5100 C C . PHE B 1 307 ? -53.920 -31.640 12.479 1.00 14.45 319 PHE B C 1
ATOM 5101 O O . PHE B 1 307 ? -54.357 -31.660 13.632 1.00 15.67 319 PHE B O 1
ATOM 5109 N N . GLN B 1 308 ? -54.596 -32.140 11.452 1.00 14.72 320 GLN B N 1
ATOM 5110 C CA . GLN B 1 308 ? -55.918 -32.716 11.645 1.00 16.29 320 GLN B CA 1
ATOM 5111 C C . GLN B 1 308 ? -55.862 -33.979 12.500 1.00 16.89 320 GLN B C 1
ATOM 5112 O O . GLN B 1 308 ? -56.758 -34.219 13.306 1.00 18.44 320 GLN B O 1
ATOM 5118 N N . SER B 1 309 ? -54.805 -34.773 12.342 1.00 16.90 321 SER B N 1
ATOM 5119 C CA . SER B 1 309 ? -54.682 -36.016 13.104 1.00 17.80 321 SER B CA 1
ATOM 5120 C C . SER B 1 309 ? -54.468 -35.755 14.589 1.00 18.65 321 SER B C 1
ATOM 5121 O O . SER B 1 309 ? -54.760 -36.609 15.429 1.00 20.24 321 SER B O 1
ATOM 5124 N N . PHE B 1 310 ? -53.956 -34.574 14.915 1.00 17.92 322 PHE B N 1
ATOM 5125 C CA . PHE B 1 310 ? -53.703 -34.230 16.305 1.00 18.61 322 PHE B CA 1
ATOM 5126 C C . PHE B 1 310 ? -54.777 -33.327 16.901 1.00 18.45 322 PHE B C 1
ATOM 5127 O O . PHE B 1 310 ? -54.518 -32.573 17.839 1.00 20.55 322 PHE B O 1
ATOM 5135 N N . GLY B 1 311 ? -55.983 -33.403 16.347 1.00 18.52 323 GLY B N 1
ATOM 5136 C CA . GLY B 1 311 ? -57.086 -32.619 16.878 1.00 18.89 323 GLY B CA 1
ATOM 5137 C C . GLY B 1 311 ? -57.424 -31.305 16.204 1.00 19.55 323 GLY B C 1
ATOM 5138 O O . GLY B 1 311 ? -58.458 -30.700 16.510 1.00 19.36 323 GLY B O 1
ATOM 5139 N N . GLY B 1 312 ? -56.567 -30.859 15.291 1.00 18.26 324 GLY B N 1
ATOM 5140 C CA . GLY B 1 312 ? -56.814 -29.607 14.602 1.00 16.87 324 GLY B CA 1
ATOM 5141 C C . GLY B 1 312 ? -56.948 -28.444 15.565 1.00 17.96 324 GLY B C 1
ATOM 5142 O O . GLY B 1 312 ? -57.823 -27.590 15.405 1.00 19.68 324 GLY B O 1
ATOM 5143 N N . ILE B 1 313 ? -56.074 -28.405 16.565 1.00 16.88 325 ILE B N 1
ATOM 5144 C CA . ILE B 1 313 ? -56.113 -27.341 17.559 1.00 16.47 325 ILE B CA 1
ATOM 5145 C C . ILE B 1 313 ? -54.965 -26.354 17.419 1.00 16.31 325 ILE B C 1
ATOM 5146 O O . ILE B 1 313 ? -53.929 -26.647 16.823 1.00 16.17 325 ILE B O 1
ATOM 5151 N N . VAL B 1 314 ? -55.178 -25.171 17.977 1.00 16.44 326 VAL B N 1
ATOM 5152 C CA . VAL B 1 314 ? -54.182 -24.115 17.976 1.00 16.21 326 VAL B CA 1
ATOM 5153 C C . VAL B 1 314 ? -53.060 -24.528 18.920 1.00 14.66 326 VAL B C 1
ATOM 5154 O O . VAL B 1 314 ? -53.305 -25.207 19.915 1.00 15.57 326 VAL B O 1
ATOM 5158 N N . GLY B 1 315 ? -51.827 -24.150 18.600 1.00 13.53 327 GLY B N 1
ATOM 5159 C CA . GLY B 1 315 ? -50.728 -24.461 19.494 1.00 13.72 327 GLY B CA 1
ATOM 5160 C C . GLY B 1 315 ? -49.883 -25.698 19.273 1.00 13.46 327 GLY B C 1
ATOM 5161 O O . GLY B 1 315 ? -49.000 -25.979 20.082 1.00 15.64 327 GLY B O 1
ATOM 5162 N N . LEU B 1 316 ? -50.141 -26.447 18.207 1.00 14.41 328 LEU B N 1
ATOM 5163 C CA . LEU B 1 316 ? -49.331 -27.627 17.941 1.00 13.52 328 LEU B CA 1
ATOM 5164 C C . LEU B 1 316 ? -47.944 -27.157 17.495 1.00 14.51 328 LEU B C 1
ATOM 5165 O O . LEU B 1 316 ? -47.782 -26.025 17.018 1.00 13.50 328 LEU B O 1
ATOM 5170 N N . SER B 1 317 ? -46.944 -28.014 17.666 1.00 14.19 329 SER B N 1
ATOM 5171 C CA . SER B 1 317 ? -45.577 -27.670 17.293 1.00 13.44 329 SER B CA 1
ATOM 5172 C C . SER B 1 317 ? -45.216 -28.080 15.878 1.00 14.11 329 SER B C 1
ATOM 5173 O O . SER B 1 317 ? -45.586 -29.156 15.416 1.00 13.59 329 SER B O 1
ATOM 5176 N N . GLU B 1 318 ? -44.472 -27.211 15.207 1.00 14.68 330 GLU B N 1
ATOM 5177 C CA . GLU B 1 318 ? -44.027 -27.474 13.853 1.00 13.66 330 GLU B CA 1
ATOM 5178 C C . GLU B 1 318 ? -43.095 -28.686 13.814 1.00 15.09 330 GLU B C 1
ATOM 5179 O O . GLU B 1 318 ? -42.953 -29.327 12.776 1.00 14.21 330 GLU B O 1
ATOM 5185 N N . VAL B 1 319 ? -42.463 -29.004 14.942 1.00 14.05 331 VAL B N 1
ATOM 5186 C CA . VAL B 1 319 ? -41.570 -30.162 15.007 1.00 16.34 331 VAL B CA 1
ATOM 5187 C C . VAL B 1 319 ? -42.421 -31.414 14.828 1.00 16.13 331 VAL B C 1
ATOM 5188 O O . VAL B 1 319 ? -42.003 -32.385 14.186 1.00 17.31 331 VAL B O 1
ATOM 5192 N N . ASP B 1 320 ? -43.623 -31.384 15.393 1.00 15.38 332 ASP B N 1
ATOM 5193 C CA . ASP B 1 320 ? -44.543 -32.507 15.292 1.00 15.72 332 ASP B CA 1
ATOM 5194 C C . ASP B 1 320 ? -45.269 -32.528 13.946 1.00 15.87 332 ASP B C 1
ATOM 5195 O O . ASP B 1 320 ? -45.389 -33.574 13.308 1.00 16.25 332 ASP B O 1
ATOM 5200 N N . LEU B 1 321 ? -45.736 -31.365 13.506 1.00 14.27 333 LEU B N 1
ATOM 5201 C CA . LEU B 1 321 ? -46.465 -31.273 12.245 1.00 14.17 333 LEU B CA 1
ATOM 5202 C C . LEU B 1 321 ? -45.620 -31.639 11.026 1.00 13.78 333 LEU B C 1
ATOM 5203 O O . LEU B 1 321 ? -46.127 -32.229 10.070 1.00 13.65 333 LEU B O 1
ATOM 5208 N N . ARG B 1 322 ? -44.336 -31.305 11.057 1.00 13.68 334 ARG B N 1
ATOM 5209 C CA . ARG B 1 322 ? -43.468 -31.604 9.921 1.00 14.05 334 ARG B CA 1
ATOM 5210 C C . ARG B 1 322 ? -42.761 -32.952 10.043 1.00 15.60 334 ARG B C 1
ATOM 5211 O O . ARG B 1 322 ? -42.104 -33.401 9.099 1.00 19.33 334 ARG B O 1
ATOM 5219 N N . GLY B 1 323 ? -42.918 -33.602 11.193 1.00 15.57 335 GLY B N 1
ATOM 5220 C CA . GLY B 1 323 ? -42.283 -34.892 11.415 1.00 15.74 335 GLY B CA 1
ATOM 5221 C C . GLY B 1 323 ? -43.191 -36.075 11.134 1.00 15.01 335 GLY B C 1
ATOM 5222 O O . GLY B 1 323 ? -44.310 -35.905 10.653 1.00 14.53 335 GLY B O 1
ATOM 5223 N N . THR B 1 324 ? -42.711 -37.280 11.437 1.00 15.86 336 THR B N 1
ATOM 5224 C CA . THR B 1 324 ? -43.495 -38.490 11.210 1.00 16.67 336 THR B CA 1
ATOM 5225 C C . THR B 1 324 ? -43.671 -39.348 12.456 1.00 18.16 336 THR B C 1
ATOM 5226 O O . THR B 1 324 ? -44.412 -40.328 12.431 1.00 18.49 336 THR B O 1
ATOM 5230 N N . HIS B 1 325 ? -42.997 -38.984 13.543 1.00 18.01 337 HIS B N 1
ATOM 5231 C CA . HIS B 1 325 ? -43.109 -39.747 14.784 1.00 20.00 337 HIS B CA 1
ATOM 5232 C C . HIS B 1 325 ? -44.559 -39.815 15.263 1.00 20.51 337 HIS B C 1
ATOM 5233 O O . HIS B 1 325 ? -45.325 -38.864 15.110 1.00 19.61 337 HIS B O 1
ATOM 5240 N N . GLU B 1 326 ? -44.927 -40.945 15.859 1.00 21.94 338 GLU B N 1
ATOM 5241 C CA . GLU B 1 326 ? -46.286 -41.166 16.341 1.00 24.45 338 GLU B CA 1
ATOM 5242 C C . GLU B 1 326 ? -46.731 -40.314 17.527 1.00 24.10 338 GLU B C 1
ATOM 5243 O O . GLU B 1 326 ? -47.832 -39.760 17.518 1.00 25.43 338 GLU B O 1
ATOM 5249 N N . LYS B 1 327 ? -45.881 -40.219 18.544 1.00 23.98 339 LYS B N 1
ATOM 5250 C CA . LYS B 1 327 ? -46.203 -39.465 19.752 1.00 25.10 339 LYS B CA 1
ATOM 5251 C C . LYS B 1 327 ? -45.738 -38.013 19.706 1.00 24.29 339 LYS B C 1
ATOM 5252 O O . LYS B 1 327 ? -44.612 -37.725 19.310 1.00 25.17 339 LYS B O 1
ATOM 5258 N N . LEU B 1 328 ? -46.613 -37.104 20.125 1.00 23.17 340 LEU B N 1
ATOM 5259 C CA . LEU B 1 328 ? -46.296 -35.681 20.139 1.00 23.00 340 LEU B CA 1
ATOM 5260 C C . LEU B 1 328 ? -45.154 -35.358 21.093 1.00 23.35 340 LEU B C 1
ATOM 5261 O O . LEU B 1 328 ? -45.128 -35.832 22.231 1.00 23.29 340 LEU B O 1
ATOM 5266 N N . LEU B 1 329 ? -44.211 -34.547 20.626 1.00 22.99 341 LEU B N 1
ATOM 5267 C CA . LEU B 1 329 ? -43.085 -34.135 21.451 1.00 22.76 341 LEU B CA 1
ATOM 5268 C C . LEU B 1 329 ? -43.499 -32.911 22.258 1.00 22.87 341 LEU B C 1
ATOM 5269 O O . LEU B 1 329 ? -42.964 -32.650 23.340 1.00 22.60 341 LEU B O 1
ATOM 5274 N N . TYR B 1 330 ? -44.467 -32.169 21.725 1.00 21.00 342 TYR B N 1
ATOM 5275 C CA . TYR B 1 330 ? -44.977 -30.971 22.380 1.00 21.16 342 TYR B CA 1
ATOM 5276 C C . TYR B 1 330 ? -46.499 -30.994 22.502 1.00 20.89 342 TYR B C 1
ATOM 5277 O O . TYR B 1 330 ? -47.199 -30.224 21.840 1.00 21.21 342 TYR B O 1
ATOM 5286 N N . PRO B 1 331 ? -47.036 -31.889 23.346 1.00 20.67 343 PRO B N 1
ATOM 5287 C CA . PRO B 1 331 ? -48.487 -31.967 23.522 1.00 21.35 343 PRO B CA 1
ATOM 5288 C C . PRO B 1 331 ? -49.010 -30.643 24.072 1.00 21.48 343 PRO B C 1
ATOM 5289 O O . PRO B 1 331 ? -48.344 -29.994 24.878 1.00 21.71 343 PRO B O 1
ATOM 5293 N N . VAL B 1 332 ? -50.193 -30.240 23.628 1.00 22.56 344 VAL B N 1
ATOM 5294 C CA . VAL B 1 332 ? -50.773 -28.982 24.079 1.00 23.92 344 VAL B CA 1
ATOM 5295 C C . VAL B 1 332 ? -51.499 -29.154 25.410 1.00 26.27 344 VAL B C 1
ATOM 5296 O O . VAL B 1 332 ? -52.550 -29.791 25.475 1.00 29.72 344 VAL B O 1
#

Foldseek 3Di:
DLFDEDAAADLAADPVADADDDDDDDPVRVVLLVVLQVQLQPQVDWAAQAQVPGDPVHTHHQDLQQLLVQASVLLVLLCVLVVNDSVSSNVLSRNLCNHCNVLFNNRLAVVRPGPLHLVLQLVQCQQPQWDFHFAKRNRATEIEGEVLLGQDDDDVSNVSNVVVVLSLSQLSRAQNDRAHEYEYEDDHDPVRDDDVVNCVVSVCCVSRNRGPHQQAYHYPNQPPVRVVVCVVCLVVDDPVVNVRYHYPDQCCVIGPLCRDDVVRPHNYPYDHDSVVHSVNSVVSSVVSSVQLSVQCVVLPSGHHAGSSRSRDDDDDGPDRDD/DQADEDAAADLADDPVADADDDDDDDPVRVVLLVVLQVQLQDQPDWAAQAQVPGDPVHTHHQDLQQLLVQASVLLVLLCVQVVNDNVSSNVLSRNLCNHCNVLFNNRLAVVRPGPLHLVLQLVQCQQPQWDFHFAKRNRATEIEHEVLQGAEDDDVSNVSNVVVSVSLSQLSRAQNDRAHEYEYEDDNDPVHDVNVPDPPVVNVCCVSRNRGPHQQAYEYDPDDPVNVVVCVVCLVVDDPVVNVRYHYPDQCCVIGPQCRDDVVRPHRYPYDHDSVVHSVSSVVSSVVSSVQLSVQCVVLPSGHHAGSSRSNDDDDDGPDRD